Protein AF-A0A0D2BAL0-F1 (afdb_monomer_lite)

Organism: NCBI:txid91928

Foldseek 3Di:
DDDDDDPPDPPDDDDDDDDDDDDDDDDDDDDDDDDDDDDDDDPDDPPPPPLPDPVVVLVVDPDPQVPADCDPQLQVLCVVLPDPPSVLCSSLVVVLLVVCVVVVPALLCSLVCQLPPPSSLSVCVVGDDPVVSCQCNPLVNVLSNLQSVLQSCLFPVNVVPCPVSSLSSLSSSVSSPNPSSLLVNLLVCVVVVHDDPVSLVVLVVVLVVVPDLSSLLSNLVVLLVPPDDLVSLVVSLVSLVSSLVVDAADPDDLVPDRSSVNGDHSLVSNLSSLVSNLVPDDPPDPVNVVSVVSNLVSLVCCCPGHVALVSLVVQLVDPPSDQPPDPSNLSSLVSVVVVLDLVSLLLNLQSLCVVQQLDQWGQDSVRDIDGDDHDLDGDDCSSLVSLLSSLLSPLAALVVSLLSLQLSLLSCVVNVNNVVSLVSLVVSLCSCVVSVVCVVCPSVVVSVVCSVCVPPCVVVVDHSVNSPPDPPPPVVVVVVVVVVVVVVD

pLDDT: mean 79.28, std 22.19, range [21.47, 98.0]

Sequence (489 aa):
MQTLPQLCRRAALPNIGGRCLFGRNAFNSLRPSSSSRAARKPPNMKPVRDRQNNLTRLTKSPSPLDNYYITLALGQKLTKLGFRSIQTVVKLFNHHRAELQRAKIHHDRAVSTSLHNSQWTRTYEEALTSDEVALVLNPNVLPRIFEAFGEADFHRQNVGKFAQLGYYSLCCAFEAGDLEAAIKVAFIEHQSKKVSSRVSGFLKQHAAKMIDWRTMSLWCELATEMSHSKEGAEANYLLAKKLDAMLEPSNRLMSRAEMFERYRPTWSLVHDSANHYLSHFDRDDPEGDPVQRDLDNAIRDGVKKWKDPKAAHELLLMPGEVTKFSDRWLSLMTMSAMEGSAEHCVRLALYHLGKDGWLNHHLDENDHWVTSERKDKPKNWIGIEWLGLSAALENTDASLKTRRYLRLALLLREHGLDKDAIPWLTTAKDDLEDQGLDTDREWVEYIDGFAQHWYNDEFMTRKSEDDWFLEDFEARSKNDAVEESLQKG

Structure (mmCIF, N/CA/C/O backbone):
data_AF-A0A0D2BAL0-F1
#
_entry.id   AF-A0A0D2BAL0-F1
#
loop_
_atom_site.group_PDB
_atom_site.id
_atom_site.type_symbol
_atom_site.label_atom_id
_atom_site.label_alt_id
_atom_site.label_comp_id
_atom_site.label_asym_id
_atom_site.label_entity_id
_atom_site.label_seq_id
_atom_site.pdbx_PDB_ins_code
_atom_site.Cartn_x
_atom_site.Cartn_y
_atom_site.Cartn_z
_atom_site.occupancy
_atom_site.B_iso_or_equiv
_atom_site.auth_seq_id
_atom_site.auth_comp_id
_atom_site.auth_asym_id
_atom_site.auth_atom_id
_atom_site.pdbx_PDB_model_num
ATOM 1 N N . MET A 1 1 ? -2.856 -16.567 -30.438 1.00 25.72 1 MET A N 1
ATOM 2 C CA . MET A 1 1 ? -3.326 -15.190 -30.701 1.00 25.72 1 MET A CA 1
ATOM 3 C C . MET A 1 1 ? -4.230 -14.769 -29.555 1.00 25.72 1 MET A C 1
ATOM 5 O O . MET A 1 1 ? -5.396 -15.132 -29.540 1.00 25.72 1 MET A O 1
ATOM 9 N N . GLN A 1 2 ? -3.667 -14.093 -28.558 1.00 23.83 2 GLN A N 1
ATOM 10 C CA . GLN A 1 2 ? -4.402 -13.464 -27.461 1.00 23.83 2 GLN A CA 1
ATOM 11 C C . GLN A 1 2 ? -4.125 -11.965 -27.571 1.00 23.83 2 GLN A C 1
ATOM 13 O O . GLN A 1 2 ? -2.972 -11.549 -27.632 1.00 23.83 2 GLN A O 1
ATOM 18 N N . THR A 1 3 ? -5.182 -11.174 -27.707 1.00 23.33 3 THR A N 1
ATOM 19 C CA . THR A 1 3 ? -5.134 -9.714 -27.800 1.00 23.33 3 THR A CA 1
ATOM 20 C C . THR A 1 3 ? -4.870 -9.124 -26.416 1.00 23.33 3 THR A C 1
ATOM 22 O O . THR A 1 3 ? -5.714 -9.262 -25.530 1.00 23.33 3 THR A O 1
ATOM 25 N N . LEU A 1 4 ? -3.719 -8.472 -26.230 1.00 31.31 4 LEU A N 1
ATOM 26 C CA . LEU A 1 4 ? -3.467 -7.588 -25.087 1.00 31.31 4 LEU A CA 1
ATOM 27 C C . LEU A 1 4 ? -4.284 -6.284 -25.243 1.00 31.31 4 LEU A C 1
ATOM 29 O O . LEU A 1 4 ? -4.568 -5.878 -26.375 1.00 31.31 4 LEU A O 1
ATOM 33 N N . PRO A 1 5 ? -4.721 -5.638 -24.146 1.00 29.70 5 PRO A N 1
ATOM 34 C CA . PRO A 1 5 ? -5.621 -4.491 -24.210 1.00 29.70 5 PRO A CA 1
ATOM 35 C C . PRO A 1 5 ? -4.892 -3.210 -24.638 1.00 29.70 5 PRO A C 1
ATOM 37 O O . PRO A 1 5 ? -3.852 -2.871 -24.085 1.00 29.70 5 PRO A O 1
ATOM 40 N N . GLN A 1 6 ? -5.495 -2.463 -25.569 1.00 28.70 6 GLN A N 1
ATOM 41 C CA . GLN A 1 6 ? -5.096 -1.104 -25.953 1.00 28.70 6 GLN A CA 1
ATOM 42 C C . GLN A 1 6 ? -5.077 -0.172 -24.726 1.00 28.70 6 GLN A C 1
ATOM 44 O O . GLN A 1 6 ? -6.128 0.305 -24.292 1.00 28.70 6 GLN A O 1
ATOM 49 N N . LEU A 1 7 ? -3.893 0.096 -24.171 1.00 29.53 7 LEU A N 1
ATOM 50 C CA . LEU A 1 7 ? -3.721 0.929 -22.974 1.00 29.53 7 LEU A CA 1
ATOM 51 C C . LEU A 1 7 ? -3.458 2.420 -23.263 1.00 29.53 7 LEU A C 1
ATOM 53 O O . LEU A 1 7 ? -3.519 3.225 -22.342 1.00 29.53 7 LEU A O 1
ATOM 57 N N . CYS A 1 8 ? -3.305 2.842 -24.521 1.00 29.28 8 CYS A N 1
ATOM 58 C CA . CYS A 1 8 ? -2.890 4.219 -24.848 1.00 29.28 8 CYS A CA 1
ATOM 59 C C . CYS A 1 8 ? -3.995 5.171 -25.358 1.00 29.28 8 CYS A C 1
ATOM 61 O O . CYS A 1 8 ? -3.691 6.149 -26.030 1.00 29.28 8 CYS A O 1
ATOM 63 N N . ARG A 1 9 ? -5.289 4.944 -25.073 1.00 26.33 9 ARG A N 1
ATOM 64 C CA . ARG A 1 9 ? -6.375 5.827 -25.586 1.00 26.33 9 ARG A CA 1
ATOM 65 C C . ARG A 1 9 ? -7.273 6.510 -24.551 1.00 26.33 9 ARG A C 1
ATOM 67 O O . ARG A 1 9 ? -8.307 7.055 -24.925 1.00 26.33 9 ARG A O 1
ATOM 74 N N . ARG A 1 10 ? -6.917 6.516 -23.262 1.00 25.20 10 ARG A N 1
ATOM 75 C CA . ARG A 1 10 ? -7.766 7.120 -22.210 1.00 25.20 10 ARG A CA 1
ATOM 76 C C . ARG A 1 10 ? -7.205 8.339 -21.479 1.00 25.20 10 ARG A C 1
ATOM 78 O O . ARG A 1 10 ? -7.863 8.818 -20.563 1.00 25.20 10 ARG A O 1
ATOM 85 N N . ALA A 1 11 ? -6.088 8.898 -21.931 1.00 27.50 11 ALA A N 1
ATOM 86 C CA . ALA A 1 11 ? -5.603 10.198 -21.471 1.00 27.50 11 ALA A CA 1
ATOM 87 C C . ALA A 1 11 ? -5.913 11.291 -22.512 1.00 27.50 11 ALA A C 1
ATOM 89 O O . ALA A 1 11 ? -5.012 11.912 -23.054 1.00 27.50 11 ALA A O 1
ATOM 90 N N . ALA A 1 12 ? -7.189 11.484 -22.867 1.00 28.17 12 ALA A N 1
ATOM 91 C CA . ALA A 1 12 ? -7.601 12.649 -23.653 1.00 28.17 12 ALA A CA 1
ATOM 92 C C . ALA A 1 12 ? -9.100 12.966 -23.470 1.00 28.17 12 ALA A C 1
ATOM 94 O O . ALA A 1 12 ? -9.953 12.223 -23.958 1.00 28.17 12 ALA A O 1
ATOM 95 N N . LEU A 1 13 ? -9.356 14.134 -22.850 1.00 25.77 13 LEU A N 1
ATOM 96 C CA . LEU A 1 13 ? -10.582 14.972 -22.844 1.00 25.77 13 LEU A CA 1
ATOM 97 C C . LEU A 1 13 ? -11.732 14.583 -21.872 1.00 25.77 13 LEU A C 1
ATOM 99 O O . LEU A 1 13 ? -11.862 13.394 -21.575 1.00 25.77 13 LEU A O 1
ATOM 103 N N . PRO A 1 14 ? -12.608 15.533 -21.399 1.00 33.75 14 PRO A N 1
ATOM 104 C CA . PRO A 1 14 ? -12.996 16.794 -22.088 1.00 33.75 14 PRO A CA 1
ATOM 105 C C . PRO A 1 14 ? -13.412 18.078 -21.280 1.00 33.75 14 PRO A C 1
ATOM 107 O O . PRO A 1 14 ? -13.686 18.036 -20.085 1.00 33.75 14 PRO A O 1
ATOM 110 N N . ASN A 1 15 ? -13.618 19.164 -22.063 1.00 24.05 15 ASN A N 1
ATOM 111 C CA . ASN A 1 15 ? -14.551 20.331 -21.961 1.00 24.05 15 ASN A CA 1
ATOM 112 C C . ASN A 1 15 ? -14.272 21.480 -20.960 1.00 24.05 15 ASN A C 1
ATOM 114 O O . ASN A 1 15 ? -14.150 21.246 -19.768 1.00 24.05 15 ASN A O 1
ATOM 118 N N . ILE A 1 16 ? -14.087 22.756 -21.362 1.00 25.78 16 ILE A N 1
ATOM 119 C CA . ILE A 1 16 ? -14.909 23.763 -22.108 1.00 25.78 16 ILE A CA 1
ATOM 120 C C . ILE A 1 16 ? -16.148 24.304 -21.351 1.00 25.78 16 ILE A C 1
ATOM 122 O O . ILE A 1 16 ? -17.099 23.569 -21.102 1.00 25.78 16 ILE A O 1
ATOM 126 N N . GLY A 1 17 ? -16.174 25.639 -21.157 1.00 22.52 17 GLY A N 1
ATOM 127 C CA . GLY A 1 17 ? -17.354 26.506 -20.934 1.00 22.52 17 GLY A CA 1
ATOM 128 C C . GLY A 1 17 ? -17.195 27.416 -19.700 1.00 22.52 17 GLY A C 1
ATOM 129 O O . GLY A 1 17 ? -17.110 26.912 -18.595 1.00 22.52 17 GLY A O 1
ATOM 130 N N . GLY A 1 18 ? -17.112 28.750 -19.733 1.00 21.59 18 GLY A N 1
ATOM 131 C CA . GLY A 1 18 ? -17.667 29.735 -20.659 1.00 21.59 18 GLY A CA 1
ATOM 132 C C . GLY A 1 18 ? -19.003 30.286 -20.138 1.00 21.59 18 GLY A C 1
ATOM 133 O O . GLY A 1 18 ? -20.034 29.693 -20.433 1.00 21.59 18 GLY A O 1
ATOM 134 N N . ARG A 1 19 ? -18.991 31.416 -19.400 1.00 23.91 19 ARG A N 1
ATOM 135 C CA . ARG A 1 19 ? -20.011 32.496 -19.441 1.00 23.91 19 ARG A CA 1
ATOM 136 C C . ARG A 1 19 ? -19.664 33.672 -18.513 1.00 23.91 19 ARG A C 1
ATOM 138 O O . ARG A 1 19 ? -19.589 33.531 -17.298 1.00 23.91 19 ARG A O 1
ATOM 145 N N . CYS A 1 20 ? -19.523 34.846 -19.126 1.00 21.47 20 CYS A N 1
ATOM 146 C CA . CYS A 1 20 ? -19.661 36.165 -18.511 1.00 21.47 20 CYS A CA 1
ATOM 147 C C . CYS A 1 20 ? -21.088 36.382 -17.977 1.00 21.47 20 CYS A C 1
ATOM 149 O O . CYS A 1 20 ? -22.019 35.789 -18.517 1.00 21.47 20 CYS A O 1
ATOM 151 N N . LEU A 1 21 ? -21.263 37.315 -17.030 1.00 24.77 21 LEU A N 1
ATOM 152 C CA . LEU A 1 21 ? -22.236 38.418 -17.120 1.00 24.77 21 LEU A CA 1
ATOM 153 C C . LEU A 1 21 ? -21.956 39.489 -16.042 1.00 24.77 21 LEU A C 1
ATOM 155 O O . LEU A 1 21 ? -21.638 39.195 -14.894 1.00 24.77 21 LEU A O 1
ATOM 159 N N . PHE A 1 22 ? -22.056 40.740 -16.485 1.00 23.38 22 PHE A N 1
ATOM 160 C CA . PHE A 1 22 ? -21.911 42.011 -15.772 1.00 23.38 22 PHE A CA 1
ATOM 161 C C . PHE A 1 22 ? -23.054 42.291 -14.772 1.00 23.38 22 PHE A C 1
ATOM 163 O O . PHE A 1 22 ? -24.158 41.792 -14.965 1.00 23.38 22 PHE A O 1
ATOM 170 N N . GLY A 1 23 ? -22.848 43.238 -13.835 1.00 23.03 23 GLY A N 1
ATOM 171 C CA . GLY A 1 23 ? -23.930 44.171 -13.450 1.00 23.03 23 GLY A CA 1
ATOM 172 C C . GLY A 1 23 ? -24.070 44.613 -11.981 1.00 23.03 23 GLY A C 1
ATOM 173 O O . GLY A 1 23 ? -24.875 44.067 -11.246 1.00 23.03 23 GLY A O 1
ATOM 174 N N . ARG A 1 24 ? -23.312 45.655 -11.611 1.00 22.80 24 ARG A N 1
ATOM 175 C CA . ARG A 1 24 ? -23.592 46.833 -10.742 1.00 22.80 24 ARG A CA 1
ATOM 176 C C . ARG A 1 24 ? -24.868 46.978 -9.855 1.00 22.80 24 ARG A C 1
ATOM 178 O O . ARG A 1 24 ? -25.986 46.813 -10.321 1.00 22.80 24 ARG A O 1
ATOM 185 N N . ASN A 1 25 ? -24.605 47.644 -8.708 1.00 24.23 25 ASN A N 1
ATOM 186 C CA . ASN A 1 25 ? -25.398 48.617 -7.904 1.00 24.23 25 ASN A CA 1
ATOM 187 C C . ASN A 1 25 ? -26.452 48.062 -6.913 1.00 24.23 25 ASN A C 1
ATOM 189 O O . ASN A 1 25 ? -27.306 47.283 -7.297 1.00 24.23 25 ASN A O 1
ATOM 193 N N . ALA A 1 26 ? -26.416 48.308 -5.593 1.00 23.72 26 ALA A N 1
ATOM 194 C CA . ALA A 1 26 ? -26.275 49.519 -4.752 1.00 23.72 26 ALA A CA 1
ATOM 195 C C . ALA A 1 26 ? -27.624 50.148 -4.317 1.00 23.72 26 ALA A C 1
ATOM 197 O O . ALA A 1 26 ? -28.346 50.708 -5.130 1.00 23.72 26 ALA A O 1
ATOM 198 N N . PHE A 1 27 ? -27.839 50.108 -2.992 1.00 24.03 27 PHE A N 1
ATOM 199 C CA . PHE A 1 27 ? -28.495 51.083 -2.101 1.00 24.03 27 PHE A CA 1
ATOM 200 C C . PHE A 1 27 ? -30.008 51.410 -2.161 1.00 24.03 27 PHE A C 1
ATOM 202 O O . PHE A 1 27 ? -30.537 51.913 -3.139 1.00 24.03 27 PHE A O 1
ATOM 209 N N . ASN A 1 28 ? -30.606 51.275 -0.962 1.00 23.73 28 ASN A N 1
ATOM 210 C CA . ASN A 1 28 ? -31.625 52.108 -0.301 1.00 23.73 28 ASN A CA 1
ATOM 211 C C . ASN A 1 28 ? -32.941 52.445 -1.028 1.00 23.73 28 ASN A C 1
ATOM 213 O O . ASN A 1 28 ? -32.979 53.257 -1.943 1.00 23.73 28 ASN A O 1
ATOM 217 N N . SER A 1 29 ? -34.069 52.092 -0.400 1.00 24.14 29 SER A N 1
ATOM 218 C CA . SER A 1 29 ? -34.795 52.995 0.519 1.00 24.14 29 SER A CA 1
ATOM 219 C C . SER A 1 29 ? -36.285 52.620 0.664 1.00 24.14 29 SER A C 1
ATOM 221 O O . SER A 1 29 ? -36.862 51.950 -0.183 1.00 24.14 29 SER A O 1
ATOM 223 N N . LEU A 1 30 ? -36.883 53.131 1.749 1.00 25.62 30 LEU A N 1
ATOM 224 C CA . LEU A 1 30 ? -38.313 53.426 1.946 1.00 25.62 30 LEU A CA 1
ATOM 225 C C . LEU A 1 30 ? -39.246 52.319 2.476 1.00 25.62 30 LEU A C 1
ATOM 227 O O . LEU A 1 30 ? -39.844 51.518 1.767 1.00 25.62 30 LEU A O 1
ATOM 231 N N . ARG A 1 31 ? -39.474 52.428 3.791 1.00 27.72 31 ARG A N 1
ATOM 232 C CA . ARG A 1 31 ? -40.739 52.126 4.481 1.00 27.72 31 ARG A CA 1
ATOM 233 C C . ARG A 1 31 ? -41.886 52.947 3.861 1.00 27.72 31 ARG A C 1
ATOM 235 O O . ARG A 1 31 ? -41.654 54.091 3.473 1.00 27.72 31 ARG A O 1
ATOM 242 N N . PRO A 1 32 ? -43.135 52.463 3.951 1.00 26.88 32 PRO A N 1
ATOM 243 C CA . PRO A 1 32 ? -44.057 53.174 4.835 1.00 26.88 32 PRO A CA 1
ATOM 244 C C . PRO A 1 32 ? -44.948 52.266 5.694 1.00 26.88 32 PRO A C 1
ATOM 246 O O . PRO A 1 32 ? -45.104 51.067 5.493 1.00 26.88 32 PRO A O 1
ATOM 249 N N . SER A 1 33 ? -45.480 52.915 6.720 1.00 25.39 33 SER A N 1
ATOM 250 C CA . SER A 1 33 ? -46.342 52.462 7.805 1.00 25.39 33 SER A CA 1
ATOM 251 C C . SER A 1 33 ? -47.754 52.034 7.394 1.00 25.39 33 SER A C 1
ATOM 253 O O . SER A 1 33 ? -48.374 52.708 6.579 1.00 25.39 33 SER A O 1
ATOM 255 N N . SER A 1 34 ? -48.347 51.109 8.156 1.00 26.80 34 SER A N 1
ATOM 256 C CA . SER A 1 34 ? -49.739 51.267 8.604 1.00 26.80 34 SER A CA 1
ATOM 257 C C . SER A 1 34 ? -50.004 50.516 9.910 1.00 26.80 34 SER A C 1
ATOM 259 O O . SER A 1 34 ? -49.717 49.329 10.045 1.00 26.80 34 SER A O 1
ATOM 261 N N . SER A 1 35 ? -50.554 51.253 10.869 1.00 25.53 35 SER A N 1
ATOM 262 C CA . SER A 1 35 ? -50.986 50.834 12.198 1.00 25.53 35 SER A CA 1
ATOM 263 C C . SER A 1 35 ? -52.208 49.911 12.180 1.00 25.53 35 SER A C 1
ATOM 265 O O . SER A 1 35 ? -53.163 50.186 11.458 1.00 25.53 35 SER A O 1
ATOM 267 N N . SER A 1 36 ? -52.282 48.960 13.113 1.00 27.11 36 SER A N 1
ATOM 268 C CA . SER A 1 36 ? -53.560 48.625 13.755 1.00 27.11 36 SER A CA 1
ATOM 269 C C . SER A 1 36 ? -53.353 48.302 15.240 1.00 27.11 36 SER A C 1
ATOM 271 O O . SER A 1 36 ? -52.269 47.915 15.675 1.00 27.11 36 SER A O 1
ATOM 273 N N . ARG A 1 37 ? -54.376 48.631 16.028 1.00 26.72 37 ARG A N 1
ATOM 274 C CA . ARG A 1 37 ? -54.360 48.862 17.475 1.00 26.72 37 ARG A CA 1
ATOM 275 C C . ARG A 1 37 ? -54.249 47.581 18.314 1.00 26.72 37 ARG A C 1
ATOM 277 O O . ARG A 1 37 ? -54.931 46.599 18.073 1.00 26.72 37 ARG A O 1
ATOM 284 N N . ALA A 1 38 ? -53.435 47.709 19.361 1.00 29.84 38 ALA A N 1
ATOM 285 C CA . ALA A 1 38 ? -53.510 47.130 20.703 1.00 29.84 38 ALA A CA 1
ATOM 286 C C . ALA A 1 38 ? -54.508 45.986 21.000 1.00 29.84 38 ALA A C 1
ATOM 288 O O . ALA A 1 38 ? -55.715 46.194 21.067 1.00 29.84 38 ALA A O 1
ATOM 289 N N . ALA A 1 39 ? -53.952 44.865 21.466 1.00 29.16 39 ALA A N 1
ATOM 290 C CA . ALA A 1 39 ? -54.491 44.117 22.600 1.00 29.16 39 ALA A CA 1
ATOM 291 C C . ALA A 1 39 ? -53.336 43.862 23.586 1.00 29.16 39 ALA A C 1
ATOM 293 O O . ALA A 1 39 ? -52.423 43.084 23.308 1.00 29.16 39 ALA A O 1
ATOM 294 N N . ARG A 1 40 ? -53.326 44.579 24.719 1.00 35.28 40 ARG A N 1
ATOM 295 C CA . ARG A 1 40 ? -52.361 44.365 25.811 1.00 35.28 40 ARG A CA 1
ATOM 296 C C . ARG A 1 40 ? -52.607 42.979 26.418 1.00 35.28 40 ARG A C 1
ATOM 298 O O . ARG A 1 40 ? -53.639 42.768 27.046 1.00 35.28 40 ARG A O 1
ATOM 305 N N . LYS A 1 41 ? -51.653 42.059 26.251 1.00 35.47 41 LYS A N 1
ATOM 306 C CA . LYS A 1 41 ? -51.547 40.831 27.055 1.00 35.47 41 LYS A CA 1
ATOM 307 C C . LYS A 1 41 ? -50.730 41.120 28.331 1.00 35.47 41 LYS A C 1
ATOM 309 O O . LYS A 1 41 ? -49.841 41.972 28.281 1.00 35.47 41 LYS A O 1
ATOM 314 N N . PRO A 1 42 ? -51.053 40.474 29.465 1.00 34.09 42 PRO A N 1
ATOM 315 C CA . PRO A 1 42 ? -50.491 40.788 30.780 1.00 34.09 42 PRO A CA 1
ATOM 316 C C . PRO A 1 42 ? -48.968 40.567 30.839 1.00 34.09 42 PRO A C 1
ATOM 318 O O . PRO A 1 42 ? -48.449 39.691 30.141 1.00 34.09 42 PRO A O 1
ATOM 321 N N . PRO A 1 43 ? -48.234 41.342 31.660 1.00 39.06 43 PRO A N 1
ATOM 322 C CA . PRO A 1 43 ? -46.796 41.188 31.805 1.00 39.06 43 PRO A CA 1
ATOM 323 C C . PRO A 1 43 ? -46.507 39.955 32.670 1.00 39.06 43 PRO A C 1
ATOM 325 O O . PRO A 1 43 ? -47.157 39.746 33.689 1.00 39.06 43 PRO A O 1
ATOM 328 N N . ASN A 1 44 ? -45.507 39.169 32.267 1.00 41.03 44 ASN A N 1
ATOM 329 C CA . ASN A 1 44 ? -45.045 37.915 32.885 1.00 41.03 44 ASN A CA 1
ATOM 330 C C . ASN A 1 44 ? -45.758 36.624 32.452 1.00 41.03 44 ASN A C 1
ATOM 332 O O . ASN A 1 44 ? -46.154 35.802 33.271 1.00 41.03 44 ASN A O 1
ATOM 336 N N . MET A 1 45 ? -45.737 36.342 31.152 1.00 33.28 45 MET A N 1
ATOM 337 C CA . MET A 1 45 ? -45.291 35.013 30.731 1.00 33.28 45 MET A CA 1
ATOM 338 C C . MET A 1 45 ? -43.917 35.176 30.095 1.00 33.28 45 MET A C 1
ATOM 340 O O . MET A 1 45 ? -43.788 35.775 29.028 1.00 33.28 45 MET A O 1
ATOM 344 N N . LYS A 1 46 ? -42.873 34.651 30.749 1.00 33.81 46 LYS A N 1
ATOM 345 C CA . LYS A 1 46 ? -41.648 34.308 30.020 1.00 33.81 46 LYS A CA 1
ATOM 346 C C . LYS A 1 46 ? -42.095 33.385 28.883 1.00 33.81 46 LYS A C 1
ATOM 348 O O . LYS A 1 46 ? -42.791 32.412 29.186 1.00 33.81 46 LYS A O 1
ATOM 353 N N . PRO A 1 47 ? -41.763 33.664 27.612 1.00 32.34 47 PRO A N 1
ATOM 354 C CA . PRO A 1 47 ? -42.036 32.700 26.565 1.00 32.34 47 PRO A CA 1
ATOM 355 C C . PRO A 1 47 ? -41.365 31.393 26.982 1.00 32.34 47 PRO A C 1
ATOM 357 O O . PRO A 1 47 ? -40.195 31.382 27.381 1.00 32.34 47 PRO A O 1
ATOM 360 N N . VAL A 1 48 ? -42.137 30.306 26.959 1.00 38.38 48 VAL A N 1
ATOM 361 C CA . VAL A 1 48 ? -41.584 28.954 26.935 1.00 38.38 48 VAL A CA 1
ATOM 362 C C . VAL A 1 48 ? -40.524 28.998 25.842 1.00 38.38 48 VAL A C 1
ATOM 364 O O . VAL A 1 48 ? -40.862 29.284 24.698 1.00 38.38 48 VAL A O 1
ATOM 367 N N . ARG A 1 49 ? -39.242 28.860 26.209 1.00 37.66 49 ARG A N 1
ATOM 368 C CA . ARG A 1 49 ? -38.147 28.797 25.233 1.00 37.66 49 ARG A CA 1
ATOM 369 C C . ARG A 1 49 ? -38.581 27.810 24.157 1.00 37.66 49 ARG A C 1
ATOM 371 O O . ARG A 1 49 ? -38.851 26.658 24.495 1.00 37.66 49 ARG A O 1
ATOM 378 N N . ASP A 1 50 ? -38.682 28.287 22.919 1.00 38.12 50 ASP A N 1
ATOM 379 C CA . ASP A 1 50 ? -39.060 27.481 21.766 1.00 38.12 50 ASP A CA 1
ATOM 380 C C . ASP A 1 50 ? -38.284 26.163 21.792 1.00 38.12 50 ASP A C 1
ATOM 382 O O . ASP A 1 50 ? -37.062 26.137 21.645 1.00 38.12 50 ASP A O 1
ATOM 386 N N . ARG A 1 51 ? -39.016 25.059 21.977 1.00 41.88 51 ARG A N 1
ATOM 387 C CA . ARG A 1 51 ? -38.539 23.670 21.852 1.00 41.88 51 ARG A CA 1
ATOM 388 C C . ARG A 1 51 ? -38.185 23.295 20.401 1.00 41.88 51 ARG A C 1
ATOM 390 O O . ARG A 1 51 ? -37.962 22.134 20.100 1.00 41.88 51 ARG A O 1
ATOM 397 N N . GLN A 1 52 ? -38.146 24.269 19.499 1.00 45.06 52 GLN A N 1
ATOM 398 C CA . GLN A 1 52 ? -37.794 24.127 18.093 1.00 45.06 52 GLN A CA 1
ATOM 399 C C . GLN A 1 52 ? -36.594 25.029 17.821 1.00 45.06 52 GLN A C 1
ATOM 401 O O . GLN A 1 52 ? -36.813 26.196 17.519 1.00 45.06 52 GLN A O 1
ATOM 406 N N . ASN A 1 53 ? -35.344 24.555 17.950 1.00 50.88 53 ASN A N 1
ATOM 407 C CA . ASN A 1 53 ? -34.208 25.244 17.302 1.00 50.88 53 ASN A CA 1
ATOM 408 C C . ASN A 1 53 ? -32.835 24.542 17.315 1.00 50.88 53 ASN A C 1
ATOM 410 O O . ASN A 1 53 ? -31.897 25.144 16.796 1.00 50.88 53 ASN A O 1
ATOM 414 N N . ASN A 1 54 ? -32.647 23.320 17.828 1.00 53.59 54 ASN A N 1
ATOM 415 C CA . ASN A 1 54 ? -31.317 22.687 17.737 1.00 53.59 54 ASN A CA 1
ATOM 416 C C . ASN A 1 54 ? -31.085 22.071 16.348 1.00 53.59 54 ASN A C 1
ATOM 418 O O . ASN A 1 54 ? -30.092 22.391 15.691 1.00 53.59 54 ASN A O 1
ATOM 422 N N . LEU A 1 55 ? -32.063 21.322 15.823 1.00 51.50 55 LEU A N 1
ATOM 423 C CA . LEU A 1 55 ? -32.023 20.791 14.452 1.00 51.50 55 LEU A CA 1
ATOM 424 C C . LEU A 1 55 ? -31.968 21.898 13.385 1.00 51.50 55 LEU A C 1
ATOM 426 O O . LEU A 1 55 ? -31.225 21.815 12.406 1.00 51.50 55 LEU A O 1
ATOM 430 N N . THR A 1 56 ? -32.735 22.974 13.590 1.00 53.69 56 THR A N 1
ATOM 431 C CA . THR A 1 56 ? -32.792 24.128 12.682 1.00 53.69 56 THR A CA 1
ATOM 432 C C . THR A 1 56 ? -31.492 24.938 12.694 1.00 53.69 56 THR A C 1
ATOM 434 O O . THR A 1 56 ? -31.145 25.564 11.697 1.00 53.69 56 THR A O 1
ATOM 437 N N . ARG A 1 57 ? -30.742 24.932 13.806 1.00 57.44 57 ARG A N 1
ATOM 438 C CA . ARG A 1 57 ? -29.401 25.538 13.886 1.00 57.44 57 ARG A CA 1
ATOM 439 C C . ARG A 1 57 ? -28.351 24.703 13.158 1.00 57.44 57 ARG A C 1
ATOM 441 O O . ARG A 1 57 ? -27.522 25.282 12.467 1.00 57.44 57 ARG A O 1
ATOM 448 N N . LEU A 1 58 ? -28.436 23.373 13.242 1.00 56.41 58 LEU A N 1
ATOM 449 C CA . LEU A 1 58 ? -27.570 22.446 12.498 1.00 56.41 58 LEU A CA 1
ATOM 450 C C . LEU A 1 58 ? -27.822 22.465 10.977 1.00 56.41 58 LEU A C 1
ATOM 452 O O . LEU A 1 58 ? -26.970 22.039 10.208 1.00 56.41 58 LEU A O 1
ATOM 456 N N . THR A 1 59 ? -28.985 22.947 10.526 1.00 51.75 59 THR A N 1
ATOM 457 C CA . THR A 1 59 ? -29.398 22.963 9.106 1.00 51.75 59 THR A CA 1
ATOM 458 C C . THR A 1 59 ? -29.302 24.334 8.430 1.00 51.75 59 THR A C 1
ATOM 460 O O . THR A 1 59 ? -29.405 24.408 7.210 1.00 51.75 59 THR A O 1
ATOM 463 N N . LYS A 1 60 ? -29.100 25.427 9.181 1.00 48.22 60 LYS A N 1
ATOM 464 C CA . LYS A 1 60 ? -29.098 26.806 8.647 1.00 48.22 60 LYS A CA 1
ATOM 465 C C . LYS A 1 60 ? -27.751 27.296 8.101 1.00 48.22 60 LYS A C 1
ATOM 467 O O . LYS A 1 60 ? -27.689 28.400 7.570 1.00 48.22 60 LYS A O 1
ATOM 472 N N . SER A 1 61 ? -26.692 26.501 8.208 1.00 43.78 61 SER A N 1
ATOM 473 C CA . SER A 1 61 ? -25.369 26.804 7.658 1.00 43.78 61 SER A CA 1
ATOM 474 C C . SER A 1 61 ? -24.990 25.679 6.701 1.00 43.78 61 SER A C 1
ATOM 476 O O . SER A 1 61 ? -25.031 24.539 7.157 1.00 43.78 61 SER A O 1
ATOM 478 N N . PRO A 1 62 ? -24.599 25.944 5.437 1.00 49.56 62 PRO A N 1
ATOM 479 C CA . PRO A 1 62 ? -24.006 24.912 4.595 1.00 49.56 62 PRO A CA 1
ATOM 480 C C . PRO A 1 62 ? -22.742 24.419 5.299 1.00 49.56 62 PRO A C 1
ATOM 482 O O . PRO A 1 62 ? -21.734 25.120 5.385 1.00 49.56 62 PRO A O 1
ATOM 485 N N . SER A 1 63 ? -22.841 23.248 5.911 1.00 58.94 63 SER A N 1
ATOM 486 C CA . SER A 1 63 ? -21.738 22.628 6.619 1.00 58.94 63 SER A CA 1
ATOM 487 C C . SER A 1 63 ? -20.954 21.813 5.597 1.00 58.94 63 SER A C 1
ATOM 489 O O . SER A 1 63 ? -21.565 21.126 4.778 1.00 58.94 63 SER A O 1
ATOM 491 N N . PRO A 1 64 ? -19.611 21.789 5.628 1.00 57.72 64 PRO A N 1
ATOM 492 C CA . PRO A 1 64 ? -18.854 20.825 4.828 1.00 57.72 64 PRO A CA 1
ATOM 493 C C . PRO A 1 64 ? -19.279 19.366 5.104 1.00 57.72 64 PRO A C 1
ATOM 495 O O . PRO A 1 64 ? -19.045 18.499 4.266 1.00 57.72 64 PRO A O 1
ATOM 498 N N . LEU A 1 65 ? -19.961 19.112 6.232 1.00 65.69 65 LEU A N 1
ATOM 499 C CA . LEU A 1 65 ? -20.579 17.836 6.608 1.00 65.69 65 LEU A CA 1
ATOM 500 C C . LEU A 1 65 ? -21.863 17.497 5.819 1.00 65.69 65 LEU A C 1
ATOM 502 O O . LEU A 1 65 ? -22.298 16.350 5.872 1.00 65.69 65 LEU A O 1
ATOM 506 N N . ASP A 1 66 ? -22.470 18.446 5.094 1.00 64.38 66 ASP A N 1
ATOM 507 C CA . ASP A 1 66 ? -23.667 18.201 4.267 1.00 64.38 66 ASP A CA 1
ATOM 508 C C . ASP A 1 66 ? -23.332 17.487 2.940 1.00 64.38 66 ASP A C 1
ATOM 510 O O . ASP A 1 66 ? -24.200 16.850 2.352 1.00 64.38 66 ASP A O 1
ATOM 514 N N . ASN A 1 67 ? -22.063 17.514 2.508 1.00 73.75 67 ASN A N 1
ATOM 515 C CA . ASN A 1 67 ? -21.555 16.794 1.329 1.00 73.75 67 ASN A CA 1
ATOM 516 C C . ASN A 1 67 ? -20.894 15.448 1.695 1.00 73.75 67 ASN A C 1
ATOM 518 O O . ASN A 1 67 ? -19.965 15.002 1.020 1.00 73.75 67 ASN A O 1
ATOM 522 N N . TYR A 1 68 ? -21.319 14.826 2.798 1.00 87.88 68 TYR A N 1
ATOM 523 C CA . TYR A 1 68 ? -20.768 13.557 3.271 1.00 87.88 68 TYR A CA 1
ATOM 524 C C . TYR A 1 68 ? -21.255 12.381 2.417 1.00 87.88 68 TYR A C 1
ATOM 526 O O . TYR A 1 68 ? -22.462 12.175 2.272 1.00 87.88 68 TYR A O 1
ATOM 534 N N . TYR A 1 69 ? -20.333 11.571 1.893 1.00 92.06 69 TYR A N 1
ATOM 535 C CA . TYR A 1 69 ? -20.708 10.360 1.174 1.00 92.06 69 TYR A CA 1
ATOM 536 C C . TYR A 1 69 ? -21.000 9.220 2.155 1.00 92.06 69 TYR A C 1
ATOM 538 O O . TYR A 1 69 ? -20.105 8.722 2.841 1.00 92.06 69 TYR A O 1
ATOM 546 N N . ILE A 1 70 ? -22.260 8.783 2.201 1.00 94.06 70 ILE A N 1
ATOM 547 C CA . ILE A 1 70 ? -22.681 7.615 2.981 1.00 94.06 70 ILE A CA 1
ATOM 548 C C . ILE A 1 70 ? -22.250 6.360 2.227 1.00 94.06 70 ILE A C 1
ATOM 550 O O . ILE A 1 70 ? -22.850 5.994 1.216 1.00 94.06 70 ILE A O 1
ATOM 554 N N . THR A 1 71 ? -21.209 5.694 2.720 1.00 92.75 71 THR A N 1
ATOM 555 C CA . THR A 1 71 ? -20.742 4.439 2.128 1.00 92.75 71 THR A CA 1
ATOM 556 C C . THR A 1 71 ? -21.780 3.331 2.320 1.00 92.75 71 THR A C 1
ATOM 558 O O . THR A 1 71 ? -22.558 3.335 3.279 1.00 92.75 71 THR A O 1
ATOM 561 N N . LEU A 1 72 ? -21.771 2.338 1.425 1.00 92.38 72 LEU A N 1
ATOM 562 C CA . LEU A 1 72 ? -22.624 1.155 1.568 1.00 92.38 72 LEU A CA 1
ATOM 563 C C . LEU A 1 72 ? -22.353 0.435 2.900 1.00 92.38 72 LEU A C 1
ATOM 565 O O . LEU A 1 72 ? -23.298 0.053 3.589 1.00 92.38 72 LEU A O 1
ATOM 569 N N . ALA A 1 73 ? -21.078 0.304 3.282 1.00 92.25 73 ALA A N 1
ATOM 570 C CA . ALA A 1 73 ? -20.662 -0.320 4.536 1.00 92.25 73 ALA A CA 1
ATOM 571 C C . ALA A 1 73 ? -21.212 0.421 5.766 1.00 92.25 73 ALA A C 1
ATOM 573 O O . ALA A 1 73 ? -21.761 -0.218 6.666 1.00 92.25 73 ALA A O 1
ATOM 574 N N . LEU A 1 74 ? -21.151 1.760 5.781 1.00 95.69 74 LEU A N 1
ATOM 575 C CA . LEU A 1 74 ? -21.726 2.575 6.855 1.00 95.69 74 LEU A CA 1
ATOM 576 C C . LEU A 1 74 ? -23.236 2.366 6.957 1.00 95.69 74 LEU A C 1
ATOM 578 O O . LEU A 1 74 ? -23.746 2.086 8.041 1.00 95.69 74 LEU A O 1
ATOM 582 N N . GLY A 1 75 ? -23.946 2.456 5.828 1.00 95.44 75 GLY A N 1
ATOM 583 C CA . GLY A 1 75 ? -25.391 2.237 5.783 1.00 95.44 75 GLY A CA 1
ATOM 584 C C . GLY A 1 75 ? -25.774 0.862 6.334 1.00 95.44 75 GLY A C 1
ATOM 585 O O . GLY A 1 75 ? -26.612 0.768 7.226 1.00 95.44 75 GLY A O 1
ATOM 586 N N . GLN A 1 76 ? -25.096 -0.196 5.881 1.00 95.69 76 GLN A N 1
ATOM 587 C CA . GLN A 1 76 ? -25.335 -1.562 6.349 1.00 95.69 76 GLN A CA 1
ATOM 588 C C . GLN A 1 76 ? -25.032 -1.745 7.840 1.00 95.69 76 GLN A C 1
ATOM 590 O O . GLN A 1 76 ? -25.809 -2.399 8.534 1.00 95.69 76 GLN A O 1
ATOM 595 N N . LYS A 1 77 ? -23.926 -1.186 8.348 1.00 95.88 77 LYS A N 1
ATOM 596 C CA . LYS A 1 77 ? -23.584 -1.251 9.777 1.00 95.88 77 LYS A CA 1
ATOM 597 C C . LYS A 1 77 ? -24.637 -0.556 10.630 1.00 95.88 77 LYS A C 1
ATOM 599 O O . LYS A 1 77 ? -25.119 -1.149 11.589 1.00 95.88 77 LYS A O 1
ATOM 604 N N . LEU A 1 78 ? -25.054 0.649 10.251 1.00 96.50 78 LEU A N 1
ATOM 605 C CA . LEU A 1 78 ? -26.093 1.383 10.970 1.00 96.50 78 LEU A CA 1
ATOM 606 C C . LEU A 1 78 ? -27.439 0.646 10.936 1.00 96.50 78 LEU A C 1
ATOM 608 O O . LEU A 1 78 ? -28.080 0.508 11.976 1.00 96.50 78 LEU A O 1
ATOM 612 N N . THR A 1 79 ? -27.834 0.083 9.792 1.00 96.06 79 THR A N 1
ATOM 613 C CA . THR A 1 79 ? -29.041 -0.754 9.712 1.00 96.06 79 THR A CA 1
ATOM 614 C C . THR A 1 79 ? -28.941 -1.994 10.604 1.00 96.06 79 THR A C 1
ATOM 616 O O . THR A 1 79 ? -29.893 -2.302 11.315 1.00 96.06 79 THR A O 1
ATOM 619 N N . LYS A 1 80 ? -27.788 -2.678 10.637 1.00 96.12 80 LYS A N 1
ATOM 620 C CA . LYS A 1 80 ? -27.552 -3.833 11.528 1.00 96.12 80 LYS A CA 1
ATOM 621 C C . LYS A 1 80 ? -27.603 -3.464 13.011 1.00 96.12 80 LYS A C 1
ATOM 623 O O . LYS A 1 80 ? -28.012 -4.291 13.818 1.00 96.12 80 LYS A O 1
ATOM 628 N N . LEU A 1 81 ? -27.203 -2.243 13.370 1.00 94.00 81 LEU A N 1
ATOM 629 C CA . LEU A 1 81 ? -27.325 -1.724 14.735 1.00 94.00 81 LEU A CA 1
ATOM 630 C C . LEU A 1 81 ? -28.771 -1.353 15.106 1.00 94.00 81 LEU A C 1
ATOM 632 O O . LEU A 1 81 ? -29.050 -1.178 16.286 1.00 94.00 81 LEU A O 1
ATOM 636 N N . GLY A 1 82 ? -29.683 -1.273 14.130 1.00 94.31 82 GLY A N 1
ATOM 637 C CA . GLY A 1 82 ? -31.111 -1.016 14.338 1.00 94.31 82 GLY A CA 1
ATOM 638 C C . GLY A 1 82 ? -31.601 0.347 13.841 1.00 94.31 82 GLY A C 1
ATOM 639 O O . GLY A 1 82 ? -32.783 0.653 13.995 1.00 94.31 82 GLY A O 1
ATOM 640 N N . PHE A 1 83 ? -30.741 1.159 13.217 1.00 94.19 83 PHE A N 1
ATOM 641 C CA . PHE A 1 83 ? -31.143 2.456 12.673 1.00 94.19 83 PHE A CA 1
ATOM 642 C C . PHE A 1 83 ? -31.964 2.308 11.389 1.00 94.19 83 PHE A C 1
ATOM 644 O O . PHE A 1 83 ? -31.602 1.570 10.471 1.00 94.19 83 PHE A O 1
ATOM 651 N N . ARG A 1 84 ? -33.052 3.075 11.302 1.00 92.12 84 ARG A N 1
ATOM 652 C CA . ARG A 1 84 ? -33.918 3.181 10.117 1.00 92.12 84 ARG A CA 1
ATOM 653 C C . ARG A 1 84 ? -33.683 4.505 9.393 1.00 92.12 84 ARG A C 1
ATOM 655 O O . ARG A 1 84 ? -33.677 4.557 8.165 1.00 92.12 84 ARG A O 1
ATOM 662 N N . SER A 1 85 ? -33.409 5.564 10.147 1.00 90.25 85 SER A N 1
ATOM 663 C CA . SER A 1 85 ? -33.245 6.938 9.675 1.00 90.25 85 SER A CA 1
ATOM 664 C C . SER A 1 85 ? -31.786 7.248 9.311 1.00 90.25 85 SER A C 1
ATOM 666 O O . SER A 1 85 ? -31.190 8.182 9.847 1.00 90.25 85 SER A O 1
ATOM 668 N N . ILE A 1 86 ? -31.189 6.463 8.403 1.00 92.69 86 ILE A N 1
ATOM 669 C CA . ILE A 1 86 ? -29.735 6.478 8.128 1.00 92.69 86 ILE A CA 1
ATOM 670 C C . ILE A 1 86 ? -29.201 7.884 7.826 1.00 92.69 86 ILE A C 1
ATOM 672 O O . ILE A 1 86 ? -28.227 8.313 8.439 1.00 92.69 86 ILE A O 1
ATOM 676 N N . GLN A 1 87 ? -29.847 8.635 6.931 1.00 90.00 87 GLN A N 1
ATOM 677 C CA . GLN A 1 87 ? -29.398 9.986 6.567 1.00 90.00 87 GLN A CA 1
ATOM 678 C C . GLN A 1 87 ? -29.406 10.947 7.764 1.00 90.00 87 GLN A C 1
ATOM 680 O O . GLN A 1 87 ? -28.459 11.711 7.956 1.00 90.00 87 GLN A O 1
ATOM 685 N N . THR A 1 88 ? -30.450 10.884 8.592 1.00 89.50 88 THR A N 1
ATOM 686 C CA . THR A 1 88 ? -30.588 11.721 9.789 1.00 89.50 88 THR A CA 1
ATOM 687 C C . THR A 1 88 ? -29.512 11.381 10.815 1.00 89.50 88 THR A C 1
ATOM 689 O O . THR A 1 88 ? -28.836 12.281 11.310 1.00 89.50 88 THR A O 1
ATOM 692 N N . VAL A 1 89 ? -29.293 10.090 11.083 1.00 92.19 89 VAL A N 1
ATOM 693 C CA . VAL A 1 89 ? -28.257 9.614 12.013 1.00 92.19 89 VAL A CA 1
ATOM 694 C C . VAL A 1 89 ? -26.874 10.043 11.538 1.00 92.19 89 VAL A C 1
ATOM 696 O O . VAL A 1 89 ? -26.106 10.590 12.325 1.00 92.19 89 VAL A O 1
ATOM 699 N N . VAL A 1 90 ? -26.578 9.886 10.243 1.00 93.06 90 VAL A N 1
ATOM 700 C CA . VAL A 1 90 ? -25.321 10.357 9.647 1.00 93.06 90 VAL A CA 1
ATOM 701 C C . VAL A 1 90 ? -25.128 11.845 9.855 1.00 93.06 90 VAL A C 1
ATOM 703 O O . VAL A 1 90 ? -24.079 12.259 10.351 1.00 93.06 90 VAL A O 1
ATOM 706 N N . LYS A 1 91 ? -26.138 12.655 9.535 1.00 89.50 91 LYS A N 1
ATOM 707 C CA . LYS A 1 91 ? -26.043 14.104 9.689 1.00 89.50 91 LYS A CA 1
ATOM 708 C C . LYS A 1 91 ? -25.782 14.503 11.141 1.00 89.50 91 LYS A C 1
ATOM 710 O O . LYS A 1 91 ? -24.885 15.307 11.393 1.00 89.50 91 LYS A O 1
ATOM 715 N N . LEU A 1 92 ? -26.537 13.948 12.087 1.00 90.81 92 LEU A N 1
ATOM 716 C CA . LEU A 1 92 ? -26.408 14.274 13.508 1.00 90.81 92 LEU A CA 1
ATOM 717 C C . LEU A 1 92 ? -25.067 13.821 14.073 1.00 90.81 92 LEU A C 1
ATOM 719 O O . LEU A 1 92 ? -24.361 14.614 14.693 1.00 90.81 92 LEU A O 1
ATOM 723 N N . PHE A 1 93 ? -24.685 12.572 13.815 1.00 93.31 93 PHE A N 1
ATOM 724 C CA . PHE A 1 93 ? -23.478 12.004 14.396 1.00 93.31 93 PHE A CA 1
ATOM 725 C C . PHE A 1 93 ? -22.207 12.633 13.813 1.00 93.31 93 PHE A C 1
ATOM 727 O O . PHE A 1 93 ? -21.244 12.852 14.544 1.00 93.31 93 PHE A O 1
ATOM 734 N N . ASN A 1 94 ? -22.226 13.039 12.536 1.00 92.12 94 ASN A N 1
ATOM 735 C CA . ASN A 1 94 ? -21.170 13.858 11.935 1.00 92.12 94 ASN A CA 1
ATOM 736 C C . ASN A 1 94 ? -20.964 15.190 12.659 1.00 92.12 94 ASN A C 1
ATOM 738 O O . ASN A 1 94 ? -19.825 15.596 12.889 1.00 92.12 94 ASN A O 1
ATOM 742 N N . HIS A 1 95 ? -22.045 15.864 13.047 1.00 90.00 95 HIS A N 1
ATOM 743 C CA . HIS A 1 95 ? -21.938 17.092 13.829 1.00 90.00 95 HIS A CA 1
ATOM 744 C C . HIS A 1 95 ? -21.461 16.808 15.256 1.00 90.00 95 HIS A C 1
ATOM 746 O O . HIS A 1 95 ? -20.582 17.513 15.742 1.00 90.00 95 HIS A O 1
ATOM 752 N N . HIS A 1 96 ? -21.962 15.744 15.886 1.00 92.69 96 HIS A N 1
ATOM 753 C CA . HIS A 1 96 ? -21.568 15.340 17.235 1.00 92.69 96 HIS A CA 1
ATOM 754 C C . HIS A 1 96 ? -20.075 15.060 17.351 1.00 92.69 96 HIS A C 1
ATOM 756 O O . HIS A 1 96 ? -19.390 15.687 18.158 1.00 92.69 96 HIS A O 1
ATOM 762 N N . ARG A 1 97 ? -19.538 14.181 16.504 1.00 94.06 97 ARG A N 1
ATOM 763 C CA . ARG A 1 97 ? -18.110 13.850 16.526 1.00 94.06 97 ARG A CA 1
ATOM 764 C C . ARG A 1 97 ? -17.232 15.056 16.176 1.00 94.06 97 ARG A C 1
ATOM 766 O O . ARG A 1 97 ? -16.195 15.253 16.804 1.00 94.06 97 ARG A O 1
ATOM 773 N N . ALA A 1 98 ? -17.672 15.915 15.250 1.00 91.44 98 ALA A N 1
ATOM 774 C CA . ALA A 1 98 ? -16.962 17.152 14.933 1.00 91.44 98 ALA A CA 1
ATOM 775 C C . ALA A 1 98 ? -16.957 18.140 16.112 1.00 91.44 98 ALA A C 1
ATOM 777 O O . ALA A 1 98 ? -15.956 18.813 16.338 1.00 91.44 98 ALA A O 1
ATOM 778 N N . GLU A 1 99 ? -18.042 18.237 16.882 1.00 92.06 99 GLU A N 1
ATOM 779 C CA . GLU A 1 99 ? -18.078 19.060 18.093 1.00 92.06 99 GLU A CA 1
ATOM 780 C C . GLU A 1 99 ? -17.164 18.523 19.193 1.00 92.06 99 GLU A C 1
ATOM 782 O O . GLU A 1 99 ? -16.432 19.314 19.783 1.00 92.06 99 GLU A O 1
ATOM 787 N N . LEU A 1 100 ? -17.141 17.207 19.429 1.00 93.75 100 LEU A N 1
ATOM 788 C CA . LEU A 1 100 ? -16.214 16.591 20.389 1.00 93.75 100 LEU A CA 1
ATOM 789 C C . LEU A 1 100 ? -14.756 16.889 20.023 1.00 93.75 100 LEU A C 1
ATOM 791 O O . LEU A 1 100 ? -13.974 17.315 20.878 1.00 93.75 100 LEU A O 1
ATOM 795 N N . GLN A 1 101 ? -14.412 16.745 18.740 1.00 92.56 101 GLN A N 1
ATOM 796 C CA . GLN A 1 101 ? -13.075 17.048 18.241 1.00 92.56 101 GLN A CA 1
ATOM 797 C C . GLN A 1 101 ? -12.740 18.543 18.378 1.00 92.56 101 GLN A C 1
ATOM 799 O O . GLN A 1 101 ? -11.673 18.889 18.885 1.00 92.56 101 GLN A O 1
ATOM 804 N N . ARG A 1 102 ? -13.652 19.452 17.994 1.00 90.81 102 ARG A N 1
ATOM 805 C CA . ARG A 1 102 ? -13.459 20.912 18.144 1.00 90.81 102 ARG A CA 1
ATOM 806 C C . ARG A 1 102 ? -13.316 21.333 19.604 1.00 90.81 102 ARG A C 1
ATOM 808 O O . ARG A 1 102 ? -12.516 22.216 19.905 1.00 90.81 102 ARG A O 1
ATOM 815 N N . ALA A 1 103 ? -14.065 20.698 20.500 1.00 91.06 103 ALA A N 1
ATOM 816 C CA . ALA A 1 103 ? -13.974 20.902 21.941 1.00 91.06 103 ALA A CA 1
ATOM 817 C C . ALA A 1 103 ? -12.724 20.252 22.564 1.00 91.06 103 ALA A C 1
ATOM 819 O O . ALA A 1 103 ? -12.517 20.378 23.769 1.00 91.06 103 ALA A O 1
ATOM 820 N N . LYS A 1 104 ? -11.881 19.585 21.758 1.00 93.25 104 LYS A N 1
ATOM 821 C CA . LYS A 1 104 ? -10.659 18.890 22.186 1.00 93.25 104 LYS A CA 1
ATOM 822 C C . LYS A 1 104 ? -10.923 17.866 23.294 1.00 93.25 104 LYS A C 1
ATOM 824 O O . LYS A 1 104 ? -10.106 17.697 24.199 1.00 93.25 104 LYS A O 1
ATOM 829 N N . ILE A 1 105 ? -12.068 17.182 23.231 1.00 95.69 105 ILE A N 1
ATOM 830 C CA . ILE A 1 105 ? -12.371 16.086 24.153 1.00 95.69 105 ILE A CA 1
ATOM 831 C C . ILE A 1 105 ? -11.428 14.926 23.844 1.00 95.69 105 ILE A C 1
ATOM 833 O O . ILE A 1 105 ? -11.374 14.449 22.709 1.00 95.69 105 ILE A O 1
ATOM 837 N N . HIS A 1 106 ? -10.680 14.486 24.853 1.00 94.94 106 HIS A N 1
ATOM 838 C CA . HIS A 1 106 ? -9.741 13.377 24.719 1.00 94.94 106 HIS A CA 1
ATOM 839 C C . HIS A 1 106 ? -10.475 12.057 24.412 1.00 94.94 106 HIS A C 1
ATOM 841 O O . HIS A 1 106 ? -11.624 11.873 24.824 1.00 94.94 106 HIS A O 1
ATOM 847 N N . HIS A 1 107 ? -9.823 11.152 23.675 1.00 94.75 107 HIS A N 1
ATOM 848 C CA . HIS A 1 107 ? -10.443 9.942 23.118 1.00 94.75 107 HIS A CA 1
ATOM 849 C C . HIS A 1 107 ? -11.091 9.045 24.192 1.00 94.75 107 HIS A C 1
ATOM 851 O O . HIS A 1 107 ? -12.224 8.600 24.022 1.00 94.75 107 HIS A O 1
ATOM 857 N N . ASP A 1 108 ? -10.416 8.865 25.332 1.00 94.81 108 ASP A N 1
ATOM 858 C CA . ASP A 1 108 ? -10.866 8.076 26.496 1.00 94.81 108 ASP A CA 1
ATOM 859 C C . ASP A 1 108 ? -12.127 8.623 27.178 1.00 94.81 108 ASP A C 1
ATOM 861 O O . ASP A 1 108 ? -12.862 7.897 27.847 1.00 94.81 108 ASP A O 1
ATOM 865 N N . ARG A 1 109 ? -12.411 9.911 26.988 1.00 94.69 109 ARG A N 1
ATOM 866 C CA . ARG A 1 109 ? -13.570 10.590 27.569 1.00 94.69 109 ARG A CA 1
ATOM 867 C C . ARG A 1 109 ? -14.678 10.820 26.564 1.00 94.69 109 ARG A C 1
ATOM 869 O O . ARG A 1 109 ? -15.775 11.162 26.996 1.00 94.69 109 ARG A O 1
ATOM 876 N N . ALA A 1 110 ? -14.437 10.660 25.265 1.00 94.25 110 ALA A N 1
ATOM 877 C CA . ALA A 1 110 ? -15.395 11.025 24.229 1.00 94.25 110 ALA A CA 1
ATOM 878 C C . ALA A 1 110 ? -16.709 10.247 24.365 1.00 94.25 110 ALA A C 1
ATOM 880 O O . ALA A 1 110 ? -17.761 10.867 24.489 1.00 94.25 110 ALA A O 1
ATOM 881 N N . VAL A 1 111 ? -16.651 8.914 24.467 1.00 93.50 111 VAL A N 1
ATOM 882 C CA . VAL A 1 111 ? -17.847 8.064 24.627 1.00 93.50 111 VAL A CA 1
ATOM 883 C C . VAL A 1 111 ? -18.592 8.388 25.923 1.00 93.50 111 VAL A C 1
ATOM 885 O O . VAL A 1 111 ? -19.796 8.623 25.894 1.00 93.50 111 VAL A O 1
ATOM 888 N N . SER A 1 112 ? -17.890 8.488 27.057 1.00 93.00 112 SER A N 1
ATOM 889 C CA . SER A 1 112 ? -18.520 8.861 28.333 1.00 93.00 112 SER A CA 1
ATOM 890 C C . SER A 1 112 ? -19.162 10.253 28.266 1.00 93.00 112 SER A C 1
ATOM 892 O O . SER A 1 112 ? -20.307 10.438 28.676 1.00 93.00 112 SER A O 1
ATOM 894 N N . THR A 1 113 ? -18.470 11.228 27.676 1.00 93.19 113 THR A N 1
ATOM 895 C CA . THR A 1 113 ? -18.974 12.597 27.498 1.00 93.19 113 THR A CA 1
ATOM 896 C C . THR A 1 113 ? -20.222 12.607 26.625 1.00 93.19 113 THR A C 1
ATOM 898 O O . THR A 1 113 ? -21.209 13.241 26.984 1.00 93.19 113 THR A O 1
ATOM 901 N N . SER A 1 114 ? -20.213 11.871 25.515 1.00 92.25 114 SER A N 1
ATOM 902 C CA . SER A 1 114 ? -21.353 11.707 24.615 1.00 92.25 114 SER A CA 1
ATOM 903 C C . SER A 1 114 ? -22.590 11.144 25.313 1.00 92.25 114 SER A C 1
ATOM 905 O O . SER A 1 114 ? -23.686 11.652 25.088 1.00 92.25 114 SER A O 1
ATOM 907 N N . LEU A 1 115 ? -22.423 10.142 26.182 1.00 91.38 115 LEU A N 1
ATOM 908 C CA . LEU A 1 115 ? -23.530 9.515 26.917 1.00 91.38 115 LEU A CA 1
ATOM 909 C C . LEU A 1 115 ? -24.186 10.463 27.932 1.00 91.38 115 LEU A C 1
ATOM 911 O O . LEU A 1 115 ? -25.389 10.378 28.162 1.00 91.38 115 LEU A O 1
ATOM 915 N N . HIS A 1 116 ? -23.415 11.379 28.525 1.00 89.12 116 HIS A N 1
ATOM 916 C CA . HIS A 1 116 ? -23.892 12.286 29.577 1.00 89.12 116 HIS A CA 1
ATOM 917 C C . HIS A 1 116 ? -24.187 13.710 29.074 1.00 89.12 116 HIS A C 1
ATOM 919 O O . HIS A 1 116 ? -24.601 14.580 29.849 1.00 89.12 116 HIS A O 1
ATOM 925 N N . ASN A 1 117 ? -23.985 13.988 27.783 1.00 90.00 117 ASN A N 1
ATOM 926 C CA . ASN A 1 117 ? -24.189 15.319 27.230 1.00 90.00 117 ASN A CA 1
ATOM 927 C C . ASN A 1 117 ? -25.677 15.594 26.962 1.00 90.00 117 ASN A C 1
ATOM 929 O O . ASN A 1 117 ? -26.211 15.284 25.897 1.00 90.00 117 ASN A O 1
ATOM 933 N N . SER A 1 118 ? -26.318 16.284 27.910 1.00 86.69 118 SER A N 1
ATOM 934 C CA . SER A 1 118 ? -27.741 16.647 27.835 1.00 86.69 118 SER A CA 1
ATOM 935 C C . SER A 1 118 ? -28.148 17.442 26.584 1.00 86.69 118 SER A C 1
ATOM 937 O O . SER A 1 118 ? -29.308 17.377 26.177 1.00 86.69 118 SER A O 1
ATOM 939 N N . GLN A 1 119 ? -27.230 18.189 25.958 1.00 87.88 119 GLN A N 1
ATOM 940 C CA . GLN A 1 119 ? -27.514 18.902 24.711 1.00 87.88 119 GLN A CA 1
ATOM 941 C C . GLN A 1 119 ? -27.655 17.921 23.544 1.00 87.88 119 GLN A C 1
ATOM 943 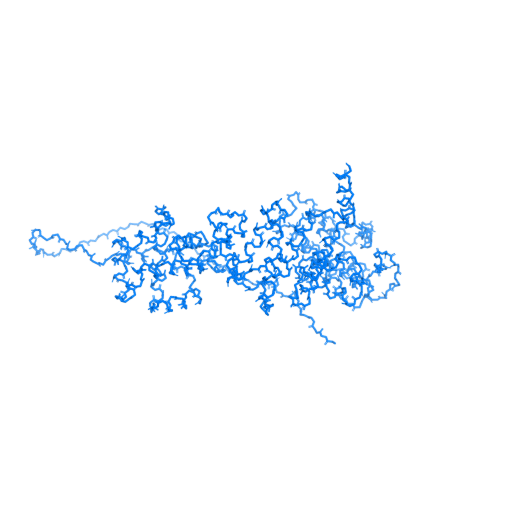O O . GLN A 1 119 ? -28.605 18.027 22.765 1.00 87.88 119 GLN A O 1
ATOM 948 N N . TRP A 1 120 ? -26.742 16.955 23.441 1.00 88.06 120 TRP A N 1
ATOM 949 C CA . TRP A 1 120 ? -26.783 15.937 22.395 1.00 88.06 120 TRP A CA 1
ATOM 950 C C . TRP A 1 120 ? -27.935 14.960 22.601 1.00 88.06 120 TRP A C 1
ATOM 952 O O . TRP A 1 120 ? -28.655 14.699 21.643 1.00 88.06 120 TRP A O 1
ATOM 962 N N . THR A 1 121 ? -28.206 14.534 23.839 1.00 90.38 121 THR A N 1
ATOM 963 C CA . THR A 1 121 ? -29.396 13.733 24.181 1.00 90.38 121 THR A CA 1
ATOM 964 C C . THR A 1 121 ? -30.677 14.383 23.659 1.00 90.38 121 THR A C 1
ATOM 966 O O . THR A 1 121 ? -31.398 13.767 22.880 1.00 90.38 121 THR A O 1
ATOM 969 N N . ARG A 1 122 ? -30.910 15.663 23.984 1.00 89.56 122 ARG A N 1
ATOM 970 C CA . ARG A 1 122 ? -32.085 16.405 23.493 1.00 89.56 122 ARG A CA 1
ATOM 971 C C . ARG A 1 122 ? -32.111 16.524 21.973 1.00 89.56 122 ARG A C 1
ATOM 973 O O . ARG A 1 122 ? -33.167 16.411 21.367 1.00 89.56 122 ARG A O 1
ATOM 980 N N . THR A 1 123 ? -30.954 16.743 21.350 1.00 88.69 123 THR A N 1
ATOM 981 C CA . THR A 1 123 ? -30.854 16.847 19.886 1.00 88.69 123 THR A CA 1
ATOM 982 C C . THR A 1 123 ? -31.234 15.529 19.206 1.00 88.69 123 THR A C 1
ATOM 984 O O . THR A 1 123 ? -31.905 15.555 18.179 1.00 88.69 123 THR A O 1
ATOM 987 N N . TYR A 1 124 ? -30.858 14.382 19.779 1.00 91.06 124 TYR A N 1
ATOM 988 C CA . TYR A 1 124 ? -31.291 13.075 19.283 1.00 91.06 124 TYR A CA 1
ATOM 989 C C . TYR A 1 124 ? -32.785 12.840 19.523 1.00 91.06 124 TYR A C 1
ATOM 991 O O . TYR A 1 124 ? -33.470 12.420 18.596 1.00 91.06 124 TYR A O 1
ATOM 999 N N . GLU A 1 125 ? -33.306 13.164 20.710 1.00 91.50 125 GLU A N 1
ATOM 1000 C CA . GLU A 1 125 ? -34.739 13.055 21.041 1.00 91.50 125 GLU A CA 1
ATOM 1001 C C . GLU A 1 125 ? -35.638 13.912 20.136 1.00 91.50 125 GLU A C 1
ATOM 1003 O O . GLU A 1 125 ? -36.758 13.518 19.823 1.00 91.50 125 GLU A O 1
ATOM 1008 N N . GLU A 1 126 ? -35.154 15.075 19.692 1.00 89.62 126 GLU A N 1
ATOM 1009 C CA . GLU A 1 126 ? -35.866 15.950 18.751 1.00 89.62 126 GLU A CA 1
ATOM 1010 C C . GLU A 1 126 ? -35.908 15.388 17.314 1.00 89.62 126 GLU A C 1
ATOM 1012 O O . GLU A 1 126 ? -36.737 15.827 16.516 1.00 89.62 126 GLU A O 1
ATOM 1017 N N . ALA A 1 127 ? -35.009 14.464 16.958 1.00 86.88 127 ALA A N 1
ATOM 1018 C CA . ALA A 1 127 ? -34.711 14.115 15.566 1.00 86.88 127 ALA A CA 1
ATOM 1019 C C . ALA A 1 127 ? -34.924 12.642 15.197 1.00 86.88 127 ALA A C 1
ATOM 1021 O O . ALA A 1 127 ? -35.114 12.326 14.021 1.00 86.88 127 ALA A O 1
ATOM 1022 N N . LEU A 1 128 ? -34.811 11.748 16.175 1.00 90.06 128 LEU A N 1
ATOM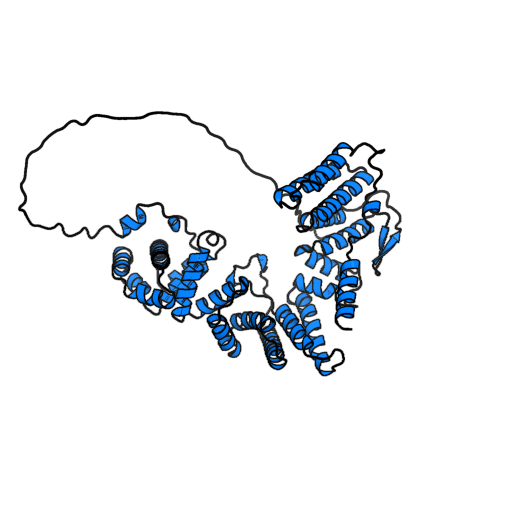 1023 C CA . LEU A 1 128 ? -34.824 10.301 16.004 1.00 90.06 128 LEU A CA 1
ATOM 1024 C C . LEU A 1 128 ? -35.999 9.683 16.764 1.00 90.06 128 LEU A C 1
ATOM 1026 O O . LEU A 1 128 ? -36.573 10.281 17.673 1.00 90.06 128 LEU A O 1
ATOM 1030 N N . THR A 1 129 ? -36.357 8.456 16.395 1.00 91.31 129 THR A N 1
ATOM 1031 C CA . THR A 1 129 ? -37.348 7.677 17.151 1.00 91.31 129 THR A CA 1
ATOM 1032 C C . THR A 1 129 ? -36.798 7.267 18.519 1.00 91.31 129 THR A C 1
ATOM 1034 O O . THR A 1 129 ? -35.587 7.144 18.684 1.00 91.31 129 THR A O 1
ATOM 1037 N N . SER A 1 130 ? -37.666 7.010 19.504 1.00 90.94 130 SER A N 1
ATOM 1038 C CA . SER A 1 130 ? -37.238 6.607 20.855 1.00 90.94 130 SER A CA 1
ATOM 1039 C C . SER A 1 130 ? -36.313 5.382 20.855 1.00 90.94 130 SER A C 1
ATOM 1041 O O . SER A 1 130 ? -35.345 5.354 21.613 1.00 90.94 130 SER A O 1
ATOM 1043 N N . ASP A 1 131 ? -36.556 4.420 19.959 1.00 93.06 131 ASP A N 1
ATOM 1044 C CA . ASP A 1 131 ? -35.702 3.240 19.787 1.00 93.06 131 ASP A CA 1
ATOM 1045 C C . ASP A 1 131 ? -34.303 3.622 19.272 1.00 93.06 131 ASP A C 1
ATOM 1047 O O . ASP A 1 131 ? -33.292 3.165 19.797 1.00 93.06 131 ASP A O 1
ATOM 1051 N N . GLU A 1 132 ? -34.218 4.512 18.279 1.00 92.25 132 GLU A N 1
ATOM 1052 C CA . GLU A 1 132 ? -32.942 4.990 17.728 1.00 92.25 132 GLU A CA 1
ATOM 1053 C C . GLU A 1 132 ? -32.173 5.884 18.712 1.00 92.25 132 GLU A C 1
ATOM 1055 O O . GLU A 1 132 ? -30.942 5.833 18.758 1.00 92.25 132 GLU A O 1
ATOM 1060 N N . VAL A 1 133 ? -32.879 6.667 19.535 1.00 93.12 133 VAL A N 1
ATOM 1061 C CA . VAL A 1 133 ? -32.278 7.429 20.641 1.00 93.12 133 VAL A CA 1
ATOM 1062 C C . VAL A 1 133 ? -31.647 6.475 21.654 1.00 93.12 133 VAL A C 1
ATOM 1064 O O . VAL A 1 133 ? -30.507 6.683 22.071 1.00 93.12 133 VAL A O 1
ATOM 1067 N N . ALA A 1 134 ? -32.341 5.390 22.010 1.00 93.19 134 ALA A N 1
ATOM 1068 C CA . ALA A 1 134 ? -31.801 4.387 22.921 1.00 93.19 134 ALA A CA 1
ATOM 1069 C C . ALA A 1 134 ? -30.514 3.742 22.376 1.00 93.19 134 ALA A C 1
ATOM 1071 O O . ALA A 1 134 ? -29.620 3.437 23.160 1.00 93.19 134 ALA A O 1
ATOM 1072 N N . LEU A 1 135 ? -30.373 3.590 21.052 1.00 93.12 135 LEU A N 1
ATOM 1073 C CA . LEU A 1 135 ? -29.146 3.081 20.427 1.00 93.12 135 LEU A CA 1
ATOM 1074 C C . LEU A 1 135 ? -27.959 4.043 20.575 1.00 93.12 135 LEU A C 1
ATOM 1076 O O . LEU A 1 135 ? -26.880 3.614 20.978 1.00 93.12 135 LEU A O 1
ATOM 1080 N N . VAL A 1 136 ? -28.133 5.336 20.275 1.00 91.88 136 VAL A N 1
ATOM 1081 C CA . VAL A 1 136 ? -27.036 6.327 20.379 1.00 91.88 136 VAL A CA 1
ATOM 1082 C C . VAL A 1 136 ? -26.636 6.636 21.824 1.00 91.88 136 VAL A C 1
ATOM 1084 O O . VAL A 1 136 ? -25.525 7.105 22.061 1.00 91.88 136 VAL A O 1
ATOM 1087 N N . LEU A 1 137 ? -27.516 6.352 22.788 1.00 91.62 137 LEU A N 1
ATOM 1088 C CA . LEU A 1 137 ? -27.253 6.488 24.223 1.00 91.62 137 LEU A CA 1
ATOM 1089 C C . LEU A 1 137 ? -26.849 5.166 24.892 1.00 91.62 137 LEU A C 1
ATOM 1091 O O . LEU A 1 137 ? -26.675 5.121 26.109 1.00 91.62 137 LEU A O 1
ATOM 1095 N N . ASN A 1 138 ? -26.702 4.079 24.131 1.00 93.88 138 ASN A N 1
ATOM 1096 C CA . ASN A 1 138 ? -26.293 2.798 24.687 1.00 93.88 138 ASN A CA 1
ATOM 1097 C C . ASN A 1 138 ? -24.755 2.706 24.738 1.00 93.88 138 ASN A C 1
ATOM 1099 O O . ASN A 1 138 ? -24.107 2.778 23.687 1.00 93.88 138 ASN A O 1
ATOM 1103 N N . PRO A 1 139 ? -24.152 2.481 25.923 1.00 93.12 139 PRO A N 1
ATOM 1104 C CA . PRO A 1 139 ? -22.698 2.436 26.087 1.00 93.12 139 PRO A CA 1
ATOM 1105 C C . PRO A 1 139 ? -22.015 1.311 25.298 1.00 93.12 139 PRO A C 1
ATOM 1107 O O . PRO A 1 139 ? -20.843 1.439 24.967 1.00 93.12 139 PRO A O 1
ATOM 1110 N N . ASN A 1 140 ? -22.734 0.242 24.949 1.00 93.19 140 ASN A N 1
ATOM 1111 C CA . ASN A 1 140 ? -22.201 -0.877 24.165 1.00 93.19 140 ASN A CA 1
ATOM 1112 C C . ASN A 1 140 ? -22.372 -0.685 22.649 1.00 93.19 140 ASN A C 1
ATOM 1114 O O . ASN A 1 140 ? -21.737 -1.381 21.857 1.00 93.19 140 ASN A O 1
ATOM 1118 N N . VAL A 1 141 ? -23.257 0.223 22.229 1.00 95.62 141 VAL A N 1
ATOM 1119 C CA . VAL A 1 141 ? -23.549 0.489 20.811 1.00 95.62 141 VAL A CA 1
ATOM 1120 C C . VAL A 1 141 ? -22.783 1.711 20.327 1.00 95.62 141 VAL A C 1
ATOM 1122 O O . VAL A 1 141 ? -22.247 1.692 19.223 1.00 95.62 141 VAL A O 1
ATOM 1125 N N . LEU A 1 142 ? -22.677 2.752 21.152 1.00 95.56 142 LEU A N 1
ATOM 1126 C CA . LEU A 1 142 ? -22.028 4.005 20.785 1.00 95.56 142 LEU A CA 1
ATOM 1127 C C . LEU A 1 142 ? -20.577 3.829 20.280 1.00 95.56 142 LEU A C 1
ATOM 1129 O O . LEU A 1 142 ? -20.271 4.409 19.236 1.00 95.56 142 LEU A O 1
ATOM 1133 N N . PRO A 1 143 ? -19.705 2.999 20.894 1.00 96.94 143 PRO A N 1
ATOM 1134 C CA . PRO A 1 143 ? -18.376 2.712 20.343 1.00 96.94 143 PRO A CA 1
ATOM 1135 C C . PRO A 1 143 ? -18.422 2.132 18.923 1.00 96.94 143 PRO A C 1
ATOM 1137 O O . PRO A 1 143 ? -17.647 2.548 18.069 1.00 96.94 143 PRO A O 1
ATOM 1140 N N . ARG A 1 144 ? -19.392 1.257 18.625 1.00 97.12 144 ARG A N 1
ATOM 1141 C CA . ARG A 1 144 ? -19.585 0.683 17.280 1.00 97.12 144 ARG A CA 1
ATOM 1142 C C . ARG A 1 144 ? -20.053 1.721 16.263 1.00 97.12 144 ARG A C 1
ATOM 1144 O O . ARG A 1 144 ? -19.739 1.616 15.083 1.00 97.12 144 ARG A O 1
ATOM 1151 N N . ILE A 1 145 ? -20.802 2.735 16.704 1.00 97.06 145 ILE A N 1
ATOM 1152 C CA . ILE A 1 145 ? -21.164 3.872 15.848 1.00 97.06 145 ILE A CA 1
ATOM 1153 C C . ILE A 1 145 ? -19.905 4.693 15.543 1.00 97.06 145 ILE A C 1
ATOM 1155 O O . ILE A 1 145 ? -19.641 4.984 14.380 1.00 97.06 145 ILE A O 1
ATOM 1159 N N . PHE A 1 146 ? -19.091 5.019 16.552 1.00 97.75 146 PHE A N 1
ATOM 1160 C CA . PHE A 1 146 ? -17.804 5.692 16.339 1.00 97.75 146 PHE A CA 1
ATOM 1161 C C . PHE A 1 146 ? -16.896 4.917 15.376 1.00 97.75 146 PHE A C 1
ATOM 1163 O O . PHE A 1 146 ? -16.344 5.519 14.456 1.00 97.75 146 PHE A O 1
ATOM 1170 N N . GLU A 1 147 ? -16.799 3.598 15.538 1.00 97.69 147 GLU A N 1
ATOM 1171 C CA . GLU A 1 147 ? -16.043 2.714 14.649 1.00 97.69 147 GLU A CA 1
ATOM 1172 C C . GLU A 1 147 ? -16.551 2.775 13.201 1.00 97.69 147 GLU A C 1
ATOM 1174 O O . GLU A 1 147 ? -15.762 2.993 12.282 1.00 97.69 147 GLU A O 1
ATOM 1179 N N . ALA A 1 148 ? -17.867 2.672 12.993 1.00 96.94 148 ALA A N 1
ATOM 1180 C CA . ALA A 1 148 ? -18.463 2.655 11.659 1.00 96.94 148 ALA A CA 1
ATOM 1181 C C . ALA A 1 148 ? -18.240 3.970 10.894 1.00 96.94 148 ALA A C 1
ATOM 1183 O O . ALA A 1 148 ? -17.920 3.951 9.705 1.00 96.94 148 ALA A O 1
ATOM 1184 N N . PHE A 1 149 ? -18.389 5.118 11.565 1.00 97.00 149 PHE A N 1
ATOM 1185 C CA . PHE A 1 149 ? -18.084 6.423 10.963 1.00 97.00 149 PHE A CA 1
ATOM 1186 C C . PHE A 1 149 ? -16.584 6.618 10.768 1.00 97.00 149 PHE A C 1
ATOM 1188 O O . PHE A 1 149 ? -16.164 7.167 9.752 1.00 97.00 149 PHE A O 1
ATOM 1195 N N . GLY A 1 150 ? -15.787 6.147 11.728 1.00 96.56 150 GLY A N 1
ATOM 1196 C CA . GLY A 1 150 ? -14.338 6.146 11.651 1.00 96.56 150 GLY A CA 1
ATOM 1197 C C . GLY A 1 150 ? -13.835 5.460 10.387 1.00 96.56 150 GLY A C 1
ATOM 1198 O O . GLY A 1 150 ? -13.060 6.045 9.641 1.00 96.56 150 GLY A O 1
ATOM 1199 N N . GLU A 1 151 ? -14.345 4.265 10.092 1.00 96.00 151 GLU A N 1
ATOM 1200 C CA . GLU A 1 151 ? -14.033 3.534 8.863 1.00 96.00 151 GLU A CA 1
ATOM 1201 C C . GLU A 1 151 ? -14.527 4.254 7.602 1.00 96.00 151 GLU A C 1
ATOM 1203 O O . GLU A 1 151 ? -13.779 4.408 6.635 1.00 96.00 151 GLU A O 1
ATOM 1208 N N . ALA A 1 152 ? -15.777 4.722 7.608 1.00 95.19 152 ALA A N 1
ATOM 1209 C CA . ALA A 1 152 ? -16.394 5.363 6.449 1.00 95.19 152 ALA A CA 1
ATOM 1210 C C . ALA A 1 152 ? -15.670 6.645 6.006 1.00 95.19 152 ALA A C 1
ATOM 1212 O O . ALA A 1 152 ? -15.695 6.998 4.823 1.00 95.19 152 ALA A O 1
ATOM 1213 N N . ASP A 1 153 ? -14.998 7.325 6.931 1.00 95.50 153 ASP A N 1
ATOM 1214 C CA . ASP A 1 153 ? -14.202 8.514 6.645 1.00 95.50 153 ASP A CA 1
ATOM 1215 C C . ASP A 1 153 ? -12.939 8.225 5.833 1.00 95.50 153 ASP A C 1
ATOM 1217 O O . ASP A 1 153 ? -12.482 9.112 5.117 1.00 95.50 153 ASP A O 1
ATOM 1221 N N . PHE A 1 154 ? -12.406 7.001 5.879 1.00 93.62 154 PHE A N 1
ATOM 1222 C CA . PHE A 1 154 ? -11.257 6.580 5.067 1.00 93.62 154 PHE A CA 1
ATOM 1223 C C . PHE A 1 154 ? -11.651 6.034 3.689 1.00 93.62 154 PHE A C 1
ATOM 1225 O O . PHE A 1 154 ? -10.790 5.660 2.891 1.00 93.62 154 PHE A O 1
ATOM 1232 N N . HIS A 1 155 ? -12.942 6.032 3.347 1.00 92.06 155 HIS A N 1
ATOM 1233 C CA . HIS A 1 155 ? -13.368 5.749 1.981 1.00 92.06 155 HIS A CA 1
ATOM 1234 C C . HIS A 1 155 ? -12.843 6.827 1.018 1.00 92.06 155 HIS A C 1
ATOM 1236 O O . HIS A 1 155 ? -12.824 8.015 1.343 1.00 92.06 155 HIS A O 1
ATOM 1242 N N . ARG A 1 156 ? -12.492 6.437 -0.217 1.00 89.44 156 ARG A N 1
ATOM 1243 C CA . ARG A 1 156 ? -11.862 7.310 -1.234 1.00 89.44 156 ARG A CA 1
ATOM 1244 C C . ARG A 1 156 ? -12.578 8.645 -1.497 1.00 89.44 156 ARG A C 1
ATOM 1246 O O . ARG A 1 156 ? -11.941 9.608 -1.898 1.00 89.44 156 ARG A O 1
ATOM 1253 N N . GLN A 1 157 ? -13.894 8.707 -1.284 1.00 89.50 157 GLN A N 1
ATOM 1254 C CA . GLN A 1 157 ? -14.691 9.931 -1.467 1.00 89.50 157 GLN A CA 1
ATOM 1255 C C . GLN A 1 157 ? -14.726 10.844 -0.228 1.00 89.50 157 GLN A C 1
ATOM 1257 O O . GLN A 1 157 ? -15.043 12.023 -0.354 1.00 89.50 157 GLN A O 1
ATOM 1262 N N . ASN A 1 158 ? -14.389 10.317 0.952 1.00 92.00 158 ASN A N 1
ATOM 1263 C CA . ASN A 1 158 ? -14.421 11.037 2.227 1.00 92.00 158 ASN A CA 1
ATOM 1264 C C . ASN A 1 158 ? -13.017 11.409 2.731 1.00 92.00 158 ASN A C 1
ATOM 1266 O O . ASN A 1 158 ? -12.857 12.465 3.350 1.00 92.00 158 ASN A O 1
ATOM 1270 N N . VAL A 1 159 ? -12.005 10.586 2.431 1.00 90.19 159 VAL A N 1
ATOM 1271 C CA . VAL A 1 159 ? -10.671 10.634 3.056 1.00 90.19 159 VAL A CA 1
ATOM 1272 C C . VAL A 1 159 ? -10.016 12.013 3.000 1.00 90.19 159 VAL A C 1
ATOM 1274 O O . VAL A 1 159 ? -9.529 12.496 4.018 1.00 90.19 159 VAL A O 1
ATOM 1277 N N . GLY A 1 160 ? -10.110 12.718 1.868 1.00 88.69 160 GLY A N 1
ATOM 1278 C CA . GLY A 1 160 ? -9.493 14.039 1.705 1.00 88.69 160 GLY A CA 1
ATOM 1279 C C . GLY A 1 160 ? -10.044 15.130 2.635 1.00 88.69 160 GLY A C 1
ATOM 1280 O O . GLY A 1 160 ? -9.378 16.137 2.844 1.00 88.69 160 GLY A O 1
ATOM 1281 N N . LYS A 1 161 ? -11.244 14.952 3.204 1.00 89.38 161 LYS A N 1
ATOM 1282 C CA . LYS A 1 161 ? -11.886 15.940 4.093 1.00 89.38 161 LYS A CA 1
ATOM 1283 C C . LYS A 1 161 ? -12.035 15.453 5.527 1.00 89.38 161 LYS A C 1
ATOM 1285 O O . LYS A 1 161 ? -12.041 16.270 6.443 1.00 89.38 161 LYS A O 1
ATOM 1290 N N . PHE A 1 162 ? -12.193 14.145 5.717 1.00 92.56 162 PHE A N 1
ATOM 1291 C CA . PHE A 1 162 ? -12.626 13.586 6.994 1.00 92.56 162 PHE A CA 1
ATOM 1292 C C . PHE A 1 162 ? -11.604 12.659 7.654 1.00 92.56 162 PHE A C 1
ATOM 1294 O O . PHE A 1 162 ? -11.845 12.262 8.784 1.00 92.56 162 PHE A O 1
ATOM 1301 N N . ALA A 1 163 ? -10.440 12.378 7.051 1.00 92.38 163 ALA A N 1
ATOM 1302 C CA . ALA A 1 163 ? -9.455 11.444 7.618 1.00 92.38 163 ALA A CA 1
ATOM 1303 C C . ALA A 1 163 ? -9.077 11.733 9.086 1.00 92.38 163 ALA A C 1
ATOM 1305 O O . ALA A 1 163 ? -9.029 10.816 9.902 1.00 92.38 163 ALA A O 1
ATOM 1306 N N . GLN A 1 164 ? -8.868 13.002 9.458 1.00 93.94 164 GLN A N 1
ATOM 1307 C CA . GLN A 1 164 ? -8.549 13.367 10.848 1.00 93.94 164 GLN A CA 1
ATOM 1308 C C . GLN A 1 164 ? -9.701 13.069 11.815 1.00 93.94 164 GLN A C 1
ATOM 1310 O O . GLN A 1 164 ? -9.478 12.626 12.941 1.00 93.94 164 GLN A O 1
ATOM 1315 N N . LEU A 1 165 ? -10.938 13.325 11.387 1.00 95.06 165 LEU A N 1
ATOM 1316 C CA . LEU A 1 165 ? -12.133 13.050 12.178 1.00 95.06 165 LEU A CA 1
ATOM 1317 C C . LEU A 1 165 ? -12.422 11.542 12.241 1.00 95.06 165 LEU A C 1
ATOM 1319 O O . LEU A 1 165 ? -12.870 11.042 13.274 1.00 95.06 165 LEU A O 1
ATOM 1323 N N . GLY A 1 166 ? -12.108 10.819 11.166 1.00 96.31 166 GLY A N 1
ATOM 1324 C CA . GLY A 1 166 ? -12.160 9.367 11.081 1.00 96.31 166 GLY A CA 1
ATOM 1325 C C . GLY A 1 166 ? -11.207 8.720 12.075 1.00 96.31 166 GLY A C 1
ATOM 1326 O O . GLY A 1 166 ? -11.643 7.941 12.919 1.00 96.31 166 GLY A O 1
ATOM 1327 N N . TYR A 1 167 ? -9.934 9.127 12.055 1.00 96.69 167 TYR A N 1
ATOM 1328 C CA . TYR A 1 167 ? -8.930 8.672 13.017 1.00 96.69 167 TYR A CA 1
ATOM 1329 C C . TYR A 1 167 ? -9.349 8.963 14.462 1.00 96.69 167 TYR A C 1
ATOM 1331 O O . TYR A 1 167 ? -9.357 8.059 15.292 1.00 96.69 167 TYR A O 1
ATOM 1339 N N . TYR A 1 168 ? -9.798 10.192 14.746 1.00 97.56 168 TYR A N 1
ATOM 1340 C CA . TYR A 1 168 ? -10.339 10.558 16.059 1.00 97.56 168 TYR A CA 1
ATOM 1341 C C . TYR A 1 168 ? -11.476 9.621 16.492 1.00 97.56 168 TYR A C 1
ATOM 1343 O O . TYR A 1 168 ? -11.481 9.134 17.622 1.00 97.56 168 TYR A O 1
ATOM 1351 N N . SER A 1 169 ? -12.422 9.336 15.592 1.00 97.94 169 SER A N 1
ATOM 1352 C CA . SER A 1 169 ? -13.573 8.471 15.877 1.00 97.94 169 SER A CA 1
ATOM 1353 C C . SER A 1 169 ? -13.140 7.032 16.180 1.00 97.94 169 SER A C 1
ATOM 1355 O O . SER A 1 169 ? -13.617 6.447 17.150 1.00 97.94 169 SER A O 1
ATOM 1357 N N . LEU A 1 170 ? -12.191 6.489 15.411 1.00 98.00 170 LEU A N 1
ATOM 1358 C CA . LEU A 1 170 ? -11.616 5.164 15.657 1.00 98.00 170 LEU A CA 1
ATOM 1359 C C . LEU A 1 170 ? -10.882 5.106 17.002 1.00 98.00 170 LEU A C 1
ATOM 1361 O O . LEU A 1 170 ? -11.100 4.170 17.766 1.00 98.00 170 LEU A O 1
ATOM 1365 N N . CYS A 1 171 ? -10.088 6.124 17.346 1.00 97.44 171 CYS A N 1
ATOM 1366 C CA . CYS A 1 171 ? -9.434 6.196 18.652 1.00 97.44 171 CYS A CA 1
ATOM 1367 C C . CYS A 1 171 ? -10.452 6.235 19.798 1.00 97.44 171 CYS A C 1
ATOM 1369 O O . CYS A 1 171 ? -10.289 5.517 20.776 1.00 97.44 171 CYS A O 1
ATOM 1371 N N . CYS A 1 172 ? -11.537 7.007 19.673 1.00 97.69 172 CYS A N 1
ATOM 1372 C CA . CYS A 1 172 ? -12.602 7.032 20.684 1.00 97.69 172 CYS A CA 1
ATOM 1373 C C . CYS A 1 172 ? -13.249 5.651 20.882 1.00 97.69 172 CYS A C 1
ATOM 1375 O O . CYS A 1 172 ? -13.516 5.250 22.013 1.00 97.69 172 CYS A O 1
ATOM 1377 N N . ALA A 1 173 ? -13.493 4.917 19.793 1.00 97.81 173 ALA A N 1
ATOM 1378 C CA . ALA A 1 173 ? -14.046 3.567 19.852 1.00 97.81 173 ALA A CA 1
ATOM 1379 C C . ALA A 1 173 ? -13.056 2.561 20.464 1.00 97.81 173 ALA A C 1
ATOM 1381 O O . ALA A 1 173 ? -13.446 1.771 21.324 1.00 97.81 173 ALA A O 1
ATOM 1382 N N . PHE A 1 174 ? -11.775 2.635 20.090 1.00 97.44 174 PHE A N 1
ATOM 1383 C CA . PHE A 1 174 ? -10.717 1.810 20.673 1.00 97.44 174 PHE A CA 1
ATOM 1384 C C . PHE A 1 174 ? -10.593 2.036 22.186 1.00 97.44 174 PHE A C 1
ATOM 1386 O O . PHE A 1 174 ? -10.562 1.082 22.962 1.00 97.44 174 PHE A O 1
ATOM 1393 N N . GLU A 1 175 ? -10.580 3.293 22.627 1.00 96.25 175 GLU A N 1
ATOM 1394 C CA . GLU A 1 175 ? -10.525 3.643 24.048 1.00 96.25 175 GLU A CA 1
ATOM 1395 C C . GLU A 1 175 ? -11.728 3.123 24.843 1.00 96.25 175 GLU A C 1
ATOM 1397 O O . GLU A 1 175 ? -11.598 2.787 26.019 1.00 96.25 175 GLU A O 1
ATOM 1402 N N . ALA A 1 176 ? -12.885 3.005 24.193 1.00 95.62 176 ALA A N 1
ATOM 1403 C CA . ALA A 1 176 ? -14.088 2.418 24.769 1.00 95.62 176 ALA A CA 1
ATOM 1404 C C . ALA A 1 176 ? -14.146 0.879 24.665 1.00 95.62 176 ALA A C 1
ATOM 1406 O O . ALA A 1 176 ? -15.162 0.284 25.021 1.00 95.62 176 ALA A O 1
ATOM 1407 N N . GLY A 1 177 ? -13.071 0.230 24.204 1.00 94.50 177 GLY A N 1
ATOM 1408 C CA . GLY A 1 177 ? -12.940 -1.227 24.164 1.00 94.50 177 GLY A CA 1
ATOM 1409 C C . GLY A 1 177 ? -13.447 -1.895 22.884 1.00 94.50 177 GLY A C 1
ATOM 1410 O O . GLY A 1 177 ? -13.625 -3.113 22.878 1.00 94.50 177 GLY A O 1
ATOM 1411 N N . ASP A 1 178 ? -13.684 -1.144 21.804 1.00 96.31 178 ASP A N 1
ATOM 1412 C CA . ASP A 1 178 ? -14.069 -1.734 20.520 1.00 96.31 178 ASP A CA 1
ATOM 1413 C C . ASP A 1 178 ? -12.860 -2.371 19.808 1.00 96.31 178 ASP A C 1
ATOM 1415 O O . ASP A 1 178 ? -11.870 -1.706 19.490 1.00 96.31 178 ASP A O 1
ATOM 1419 N N . LEU A 1 179 ? -12.947 -3.684 19.567 1.00 94.44 179 LEU A N 1
ATOM 1420 C CA . LEU A 1 179 ? -11.861 -4.475 18.986 1.00 94.44 179 LEU A CA 1
ATOM 1421 C C . LEU A 1 179 ? -11.598 -4.134 17.513 1.00 94.44 179 LEU A C 1
ATOM 1423 O O . LEU A 1 179 ? -10.443 -4.058 17.103 1.00 94.44 179 LEU A O 1
ATOM 1427 N N . GLU A 1 180 ? -12.648 -3.931 16.714 1.00 95.06 180 GLU A N 1
ATOM 1428 C CA . GLU A 1 180 ? -12.495 -3.613 15.289 1.00 95.06 180 GLU A CA 1
ATOM 1429 C C . GLU A 1 180 ? -11.862 -2.232 15.114 1.00 95.06 180 GLU A C 1
ATOM 1431 O O . GLU A 1 180 ? -10.969 -2.052 14.283 1.00 95.06 180 GLU A O 1
ATOM 1436 N N . ALA A 1 181 ? -12.252 -1.272 15.955 1.00 96.69 181 ALA A N 1
ATOM 1437 C CA . ALA A 1 181 ? -11.604 0.027 16.009 1.00 96.69 181 ALA A CA 1
ATOM 1438 C C . ALA A 1 181 ? -10.123 -0.088 16.388 1.00 96.69 181 ALA A C 1
ATOM 1440 O O . ALA A 1 181 ? -9.292 0.537 15.734 1.00 96.69 181 ALA A O 1
ATOM 1441 N N . ALA A 1 182 ? -9.773 -0.917 17.379 1.00 96.12 182 ALA A N 1
ATOM 1442 C CA . ALA A 1 182 ? -8.383 -1.134 17.785 1.00 96.12 182 ALA A CA 1
ATOM 1443 C C . ALA A 1 182 ? -7.504 -1.616 16.617 1.00 96.12 182 ALA A C 1
ATOM 1445 O O . ALA A 1 182 ? -6.423 -1.075 16.387 1.00 96.12 182 ALA A O 1
ATOM 1446 N N . ILE A 1 183 ? -7.994 -2.586 15.835 1.00 95.81 183 ILE A N 1
ATOM 1447 C CA . ILE A 1 183 ? -7.294 -3.112 14.652 1.00 95.81 183 ILE A CA 1
ATOM 1448 C C . ILE A 1 183 ? -7.131 -2.023 13.582 1.00 95.81 183 ILE A C 1
ATOM 1450 O O . ILE A 1 183 ? -6.065 -1.902 12.982 1.00 95.81 183 ILE A O 1
ATOM 1454 N N . LYS A 1 184 ? -8.159 -1.197 13.356 1.00 96.44 184 LYS A N 1
ATOM 1455 C CA . LYS A 1 184 ? -8.124 -0.111 12.361 1.00 96.44 184 LYS A CA 1
ATOM 1456 C C . LYS A 1 184 ? -7.210 1.041 12.765 1.00 96.44 184 LYS A C 1
ATOM 1458 O O . LYS A 1 184 ? -6.485 1.552 11.915 1.00 96.44 184 LYS A O 1
ATOM 1463 N N . VAL A 1 185 ? -7.198 1.422 14.044 1.00 96.94 185 VAL A N 1
ATOM 1464 C CA . VAL A 1 185 ? -6.220 2.379 14.590 1.00 96.94 185 VAL A CA 1
ATOM 1465 C C . VAL A 1 185 ? -4.812 1.832 14.389 1.00 96.94 185 VAL A C 1
ATOM 1467 O O . VAL A 1 185 ? -3.965 2.538 13.849 1.00 96.94 185 VAL A O 1
ATOM 1470 N N . ALA A 1 186 ? -4.588 0.560 14.735 1.00 95.44 186 ALA A N 1
ATOM 1471 C CA . ALA A 1 186 ? -3.296 -0.088 14.551 1.00 95.44 186 ALA A CA 1
ATOM 1472 C C . ALA A 1 186 ? -2.830 -0.067 13.094 1.00 95.44 186 ALA A C 1
ATOM 1474 O O . ALA A 1 186 ? -1.685 0.274 12.815 1.00 95.44 186 ALA A O 1
ATOM 1475 N N . PHE A 1 187 ? -3.738 -0.355 12.163 1.00 95.06 187 PHE A N 1
ATOM 1476 C CA . PHE A 1 187 ? -3.462 -0.304 10.734 1.00 95.06 187 PHE A CA 1
ATOM 1477 C C . PHE A 1 187 ? -3.069 1.107 10.258 1.00 95.06 187 PHE A C 1
ATOM 1479 O O . PHE A 1 187 ? -2.093 1.261 9.526 1.00 95.06 187 PHE A O 1
ATOM 1486 N N . ILE A 1 188 ? -3.790 2.149 10.693 1.00 94.75 188 ILE A N 1
ATOM 1487 C CA . ILE A 1 188 ? -3.486 3.549 10.335 1.00 94.75 188 ILE A CA 1
ATOM 1488 C C . ILE A 1 188 ? -2.131 3.978 10.897 1.00 94.75 188 ILE A C 1
ATOM 1490 O O . ILE A 1 188 ? -1.311 4.541 10.170 1.00 94.75 188 ILE A O 1
ATOM 1494 N N . GLU A 1 189 ? -1.892 3.718 12.183 1.00 94.50 189 GLU A N 1
ATOM 1495 C CA . GLU A 1 189 ? -0.637 4.084 12.837 1.00 94.50 189 GLU A CA 1
ATOM 1496 C C . GLU A 1 189 ? 0.558 3.378 12.179 1.00 94.50 189 GLU A C 1
ATOM 1498 O O . GLU A 1 189 ? 1.577 4.025 11.917 1.00 94.50 189 GLU A O 1
ATOM 1503 N N . HIS A 1 190 ? 0.398 2.099 11.818 1.00 90.44 190 HIS A N 1
ATOM 1504 C CA . HIS A 1 190 ? 1.400 1.321 11.093 1.00 90.44 190 HIS A CA 1
ATOM 1505 C C . HIS A 1 190 ? 1.716 1.928 9.719 1.00 90.44 190 HIS A C 1
ATOM 1507 O O . HIS A 1 190 ? 2.874 2.209 9.419 1.00 90.44 190 HIS A O 1
ATOM 1513 N N . GLN A 1 191 ? 0.698 2.241 8.907 1.00 88.38 191 GLN A N 1
ATOM 1514 C CA . GLN A 1 191 ? 0.910 2.897 7.608 1.00 88.38 191 GLN A CA 1
ATOM 1515 C C . GLN A 1 191 ? 1.580 4.274 7.728 1.00 88.38 191 GLN A C 1
ATOM 1517 O O . GLN A 1 191 ? 2.299 4.695 6.824 1.00 88.38 191 GLN A O 1
ATOM 1522 N N . SER A 1 192 ? 1.374 4.971 8.848 1.00 87.56 192 SER A N 1
ATOM 1523 C CA . SER A 1 192 ? 2.027 6.253 9.135 1.00 87.56 192 SER A CA 1
ATOM 1524 C C . SER A 1 192 ? 3.445 6.129 9.715 1.00 87.56 192 SER A C 1
ATOM 1526 O O . SER A 1 192 ? 4.079 7.158 9.965 1.00 87.56 192 SER A O 1
ATOM 1528 N N . LYS A 1 193 ? 3.938 4.899 9.947 1.00 86.12 193 LYS A N 1
ATOM 1529 C CA . LYS A 1 193 ? 5.211 4.580 10.623 1.00 86.12 193 LYS A CA 1
ATOM 1530 C C . LYS A 1 193 ? 5.348 5.204 12.020 1.00 86.12 193 LYS A C 1
ATOM 1532 O O . LYS A 1 193 ? 6.445 5.516 12.476 1.00 86.12 193 LYS A O 1
ATOM 1537 N N . LYS A 1 194 ? 4.223 5.442 12.700 1.00 88.81 194 LYS A N 1
ATOM 1538 C CA . LYS A 1 194 ? 4.159 6.083 14.023 1.00 88.81 194 LYS A CA 1
ATOM 1539 C C . LYS A 1 194 ? 3.206 5.312 14.925 1.00 88.81 194 LYS A C 1
ATOM 1541 O O . LYS A 1 194 ? 2.120 5.786 15.244 1.00 88.81 194 LYS A O 1
ATOM 1546 N N . VAL A 1 195 ? 3.631 4.116 15.324 1.00 90.94 195 VAL A N 1
ATOM 1547 C CA . VAL A 1 195 ? 2.860 3.250 16.219 1.00 90.94 195 VAL A CA 1
ATOM 1548 C C . VAL A 1 195 ? 3.057 3.673 17.670 1.00 90.94 195 VAL A C 1
ATOM 1550 O O . VAL A 1 195 ? 4.174 3.718 18.184 1.00 90.94 195 VAL A O 1
ATOM 1553 N N . SER A 1 196 ? 1.960 3.994 18.347 1.00 92.38 196 SER A N 1
ATOM 1554 C CA . SER A 1 196 ? 1.955 4.336 19.764 1.00 92.38 196 SER A CA 1
ATOM 1555 C C . SER A 1 196 ? 2.251 3.109 20.633 1.00 92.38 196 SER A C 1
ATOM 1557 O O . SER A 1 196 ? 1.921 1.971 20.290 1.00 92.38 196 SER A O 1
ATOM 1559 N N . SER A 1 197 ? 2.830 3.325 21.818 1.00 91.50 197 SER A N 1
ATOM 1560 C CA . SER A 1 197 ? 3.137 2.238 22.765 1.00 91.50 197 SER A CA 1
ATOM 1561 C C . SER A 1 197 ? 1.896 1.430 23.155 1.00 91.50 197 SER A C 1
ATOM 1563 O O . SER A 1 197 ? 1.963 0.213 23.321 1.00 91.50 197 SER A O 1
ATOM 1565 N N . ARG A 1 198 ? 0.743 2.100 23.252 1.00 92.56 198 ARG A N 1
ATOM 1566 C CA . ARG A 1 198 ? -0.547 1.472 23.534 1.00 92.56 198 ARG A CA 1
ATOM 1567 C C . ARG A 1 198 ? -0.972 0.520 22.421 1.00 92.56 198 ARG A C 1
ATOM 1569 O O . ARG A 1 198 ? -1.364 -0.608 22.709 1.00 92.56 198 ARG A O 1
ATOM 1576 N N . VAL A 1 199 ? -0.899 0.967 21.170 1.00 94.25 199 VAL A N 1
ATOM 1577 C CA . VAL A 1 199 ? -1.262 0.158 20.002 1.00 94.25 199 VAL A CA 1
ATOM 1578 C C . VAL A 1 199 ? -0.287 -1.001 19.820 1.00 94.25 199 VAL A C 1
ATOM 1580 O O . VAL A 1 199 ? -0.728 -2.130 19.626 1.00 94.25 199 VAL A O 1
ATOM 1583 N N . SER A 1 200 ? 1.016 -0.761 19.980 1.00 93.12 200 SER A N 1
ATOM 1584 C CA . SER A 1 200 ? 2.036 -1.817 19.968 1.00 93.12 200 SER A CA 1
ATOM 1585 C C . SER A 1 200 ? 1.764 -2.878 21.046 1.00 93.12 200 SER A C 1
ATOM 1587 O O . SER A 1 200 ? 1.748 -4.076 20.758 1.00 93.12 200 SER A O 1
ATOM 1589 N N . GLY A 1 201 ? 1.444 -2.454 22.276 1.00 93.94 201 GLY A N 1
ATOM 1590 C CA . GLY A 1 201 ? 1.064 -3.356 23.365 1.00 93.94 201 GLY A CA 1
ATOM 159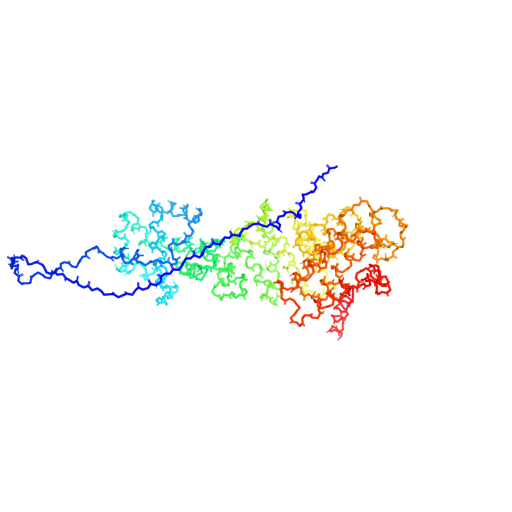1 C C . GLY A 1 201 ? -0.198 -4.171 23.062 1.00 93.94 201 GLY A C 1
ATOM 1592 O O . GLY A 1 201 ? -0.216 -5.379 23.303 1.00 93.94 201 GLY A O 1
ATOM 1593 N N . PHE A 1 202 ? -1.226 -3.535 22.491 1.00 95.00 202 PHE A N 1
ATOM 1594 C CA . PHE A 1 202 ? -2.440 -4.212 22.030 1.00 95.00 202 PHE A CA 1
ATOM 1595 C C . PHE A 1 202 ? -2.129 -5.264 20.955 1.00 95.00 202 PHE A C 1
ATOM 1597 O O . PHE A 1 202 ? -2.533 -6.418 21.109 1.00 95.00 202 PHE A O 1
ATOM 1604 N N . LEU A 1 203 ? -1.375 -4.893 19.913 1.00 94.25 203 LEU A N 1
ATOM 1605 C CA . LEU A 1 203 ? -0.991 -5.790 18.821 1.00 94.25 203 LEU A CA 1
ATOM 1606 C C . LEU A 1 203 ? -0.224 -7.003 19.342 1.00 94.25 203 LEU A C 1
ATOM 1608 O O . LEU A 1 203 ? -0.623 -8.127 19.055 1.00 94.25 203 LEU A O 1
ATOM 1612 N N . LYS A 1 204 ? 0.803 -6.795 20.175 1.00 94.06 204 LYS A N 1
ATOM 1613 C CA . LYS A 1 204 ? 1.595 -7.882 20.769 1.00 94.06 204 LYS A CA 1
ATOM 1614 C C . LYS A 1 204 ? 0.718 -8.877 21.528 1.00 94.06 204 LYS A C 1
ATOM 1616 O O . LYS A 1 204 ? 0.834 -10.087 21.345 1.00 94.06 204 LYS A O 1
ATOM 1621 N N . GLN A 1 205 ? -0.178 -8.372 22.378 1.00 94.62 205 GLN A N 1
ATOM 1622 C CA . GLN A 1 205 ? -1.059 -9.212 23.192 1.00 94.62 205 GLN A CA 1
ATOM 1623 C C . GLN A 1 205 ? -2.105 -9.956 22.355 1.00 94.62 205 GLN A C 1
ATOM 1625 O O . GLN A 1 205 ? -2.425 -11.105 22.659 1.00 94.62 205 GLN A O 1
ATOM 1630 N N . HIS A 1 206 ? -2.663 -9.318 21.324 1.00 94.06 206 HIS A N 1
ATOM 1631 C CA . HIS A 1 206 ? -3.672 -9.938 20.466 1.00 94.06 206 HIS A CA 1
ATOM 1632 C C . HIS A 1 206 ? -3.072 -10.925 19.462 1.00 94.06 206 HIS A C 1
ATOM 1634 O O . HIS A 1 206 ? -3.613 -12.021 19.312 1.00 94.06 206 HIS A O 1
ATOM 1640 N N . ALA A 1 207 ? -1.928 -10.602 18.858 1.00 93.38 207 ALA A N 1
ATOM 1641 C CA . ALA A 1 207 ? -1.206 -11.499 17.963 1.00 93.38 207 ALA A CA 1
ATOM 1642 C C . ALA A 1 207 ? -0.772 -12.787 18.679 1.00 93.38 207 ALA A C 1
ATOM 1644 O O . ALA A 1 207 ? -0.920 -13.874 18.126 1.00 93.38 207 ALA A O 1
ATOM 1645 N N . ALA A 1 208 ? -0.349 -12.693 19.947 1.00 91.44 208 ALA A N 1
ATOM 1646 C CA . ALA A 1 208 ? 0.010 -13.855 20.764 1.00 91.44 208 ALA A CA 1
ATOM 1647 C C . ALA A 1 208 ? -1.150 -14.846 20.978 1.00 91.44 208 ALA A C 1
ATOM 1649 O O . ALA A 1 208 ? -0.910 -16.032 21.194 1.00 91.44 208 ALA A O 1
ATOM 1650 N N . LYS A 1 209 ? -2.411 -14.394 20.890 1.00 92.12 209 LYS A N 1
ATOM 1651 C CA . LYS A 1 209 ? -3.584 -15.283 20.965 1.00 92.12 209 LYS A CA 1
ATOM 1652 C C . LYS A 1 209 ? -3.783 -16.090 19.682 1.00 92.12 209 LYS A C 1
ATOM 1654 O O . LYS A 1 209 ? -4.433 -17.126 19.733 1.00 92.12 209 LYS A O 1
ATOM 1659 N N . MET A 1 210 ? -3.237 -15.628 18.554 1.00 88.50 210 MET A N 1
ATOM 1660 C CA . MET A 1 210 ? -3.300 -16.299 17.250 1.00 88.50 210 MET A CA 1
ATOM 1661 C C . MET A 1 210 ? -4.738 -16.569 16.761 1.00 88.50 210 MET A C 1
ATOM 1663 O O . MET A 1 210 ? -5.013 -17.606 16.161 1.00 88.50 210 MET A O 1
ATOM 1667 N N . ILE A 1 211 ? -5.666 -15.649 17.058 1.00 86.94 211 ILE A N 1
ATOM 1668 C CA . ILE A 1 211 ? -7.094 -15.759 16.693 1.00 86.94 211 ILE A CA 1
ATOM 1669 C C . ILE A 1 211 ? -7.441 -14.850 15.510 1.00 86.94 211 ILE A C 1
ATOM 1671 O O . ILE A 1 211 ? -8.253 -15.223 14.668 1.00 86.94 211 ILE A O 1
ATOM 1675 N N . ASP A 1 212 ? -6.844 -13.658 15.444 1.00 90.50 212 ASP A N 1
ATOM 1676 C CA . ASP A 1 212 ? -7.126 -12.676 14.398 1.00 90.50 212 ASP A CA 1
ATOM 1677 C C . ASP A 1 212 ? -5.881 -12.435 13.547 1.00 90.50 212 ASP A C 1
ATOM 1679 O O . ASP A 1 212 ? -4.915 -11.796 13.985 1.00 90.50 212 ASP A O 1
ATOM 1683 N N . TRP A 1 213 ? -5.932 -12.937 12.315 1.00 92.38 213 TRP A N 1
ATOM 1684 C CA . TRP A 1 213 ? -4.844 -12.846 11.351 1.00 92.38 213 TRP A CA 1
ATOM 1685 C C . TRP A 1 213 ? -4.422 -11.397 11.079 1.00 92.38 213 TRP A C 1
ATOM 1687 O O . TRP A 1 213 ? -3.242 -11.155 10.873 1.00 92.38 213 TRP A O 1
ATOM 1697 N N . ARG A 1 214 ? -5.329 -10.412 11.170 1.00 93.56 214 ARG A N 1
ATOM 1698 C CA . ARG A 1 214 ? -5.017 -8.992 10.918 1.00 93.56 214 ARG A CA 1
ATOM 1699 C C . ARG A 1 214 ? -4.056 -8.440 11.959 1.00 93.56 214 ARG A C 1
ATOM 1701 O O . ARG A 1 214 ? -3.125 -7.707 11.635 1.00 93.56 214 ARG A O 1
ATOM 1708 N N . THR A 1 215 ? -4.280 -8.803 13.223 1.00 94.25 215 THR A N 1
ATOM 1709 C CA . THR A 1 215 ? -3.383 -8.418 14.321 1.00 94.25 215 THR A CA 1
ATOM 1710 C C . THR A 1 215 ? -2.052 -9.145 14.235 1.00 94.25 215 THR A C 1
ATOM 1712 O O . THR A 1 215 ? -1.024 -8.538 14.517 1.00 94.25 215 THR A O 1
ATOM 1715 N N . MET A 1 216 ? -2.063 -10.410 13.799 1.00 94.81 216 MET A N 1
ATOM 1716 C CA . MET A 1 216 ? -0.841 -11.171 13.548 1.00 94.81 216 MET A CA 1
ATOM 1717 C C . MET A 1 216 ? -0.024 -10.531 12.423 1.00 94.81 216 MET A C 1
ATOM 1719 O O . MET A 1 216 ? 1.156 -10.296 12.632 1.00 94.81 216 MET A O 1
ATOM 1723 N N . SER A 1 217 ? -0.642 -10.167 11.292 1.00 94.56 217 SER A N 1
ATOM 1724 C CA . SER A 1 217 ? 0.025 -9.479 10.178 1.00 94.56 217 SER A CA 1
ATOM 1725 C C . SER A 1 217 ? 0.686 -8.176 10.627 1.00 94.56 217 SER A C 1
ATOM 1727 O O . SER A 1 217 ? 1.883 -8.002 10.433 1.00 94.56 217 SER A O 1
ATOM 1729 N N . LEU A 1 218 ? -0.069 -7.292 11.293 1.00 94.62 218 LEU A N 1
ATOM 1730 C CA . LEU A 1 218 ? 0.456 -6.005 11.768 1.00 94.62 218 LEU A CA 1
ATOM 1731 C C . LEU A 1 218 ? 1.561 -6.172 12.813 1.00 94.62 218 LEU A C 1
ATOM 1733 O O . LEU A 1 218 ? 2.515 -5.399 12.827 1.00 94.62 218 LEU A O 1
ATOM 1737 N N . TRP A 1 219 ? 1.440 -7.165 13.699 1.00 94.88 219 TRP A N 1
ATOM 1738 C CA . TRP A 1 219 ? 2.502 -7.468 14.651 1.00 94.88 219 TRP A CA 1
ATOM 1739 C C . TRP A 1 219 ? 3.734 -8.046 13.958 1.00 94.88 219 TRP A C 1
ATOM 1741 O O . TRP A 1 219 ? 4.835 -7.679 14.344 1.00 94.88 219 TRP A O 1
ATOM 1751 N N . CYS A 1 220 ? 3.571 -8.889 12.933 1.00 94.44 220 CYS A N 1
ATOM 1752 C CA . CYS A 1 220 ? 4.694 -9.424 12.170 1.00 94.44 220 CYS A CA 1
ATOM 1753 C C . CYS A 1 220 ? 5.533 -8.317 11.538 1.00 94.44 220 CYS A C 1
ATOM 1755 O O . CYS A 1 220 ? 6.753 -8.328 11.675 1.00 94.44 220 CYS A O 1
ATOM 1757 N N . GLU A 1 221 ? 4.877 -7.349 10.898 1.00 93.50 221 GLU A N 1
ATOM 1758 C CA . GLU A 1 221 ? 5.544 -6.191 10.297 1.00 93.50 221 GLU A CA 1
ATOM 1759 C C . GLU A 1 221 ? 6.259 -5.352 11.369 1.00 93.50 221 GLU A C 1
ATOM 1761 O O . GLU A 1 221 ? 7.469 -5.142 11.291 1.00 93.50 221 GLU A O 1
ATOM 1766 N N . LEU A 1 222 ? 5.546 -4.977 12.435 1.00 92.56 222 LEU A N 1
ATOM 1767 C CA . LEU A 1 222 ? 6.101 -4.157 13.513 1.00 92.56 222 LEU A CA 1
ATOM 1768 C C . LEU A 1 222 ? 7.260 -4.846 14.257 1.00 92.56 222 LEU A C 1
ATOM 1770 O O . LEU A 1 222 ? 8.240 -4.204 14.631 1.00 92.56 222 LEU A O 1
ATOM 1774 N N . ALA A 1 223 ? 7.161 -6.154 14.497 1.00 91.75 223 ALA A N 1
ATOM 1775 C CA . ALA A 1 223 ? 8.181 -6.919 15.205 1.00 91.75 223 ALA A CA 1
ATOM 1776 C C . ALA A 1 223 ? 9.445 -7.123 14.362 1.00 91.75 223 ALA A C 1
ATOM 1778 O O . ALA A 1 223 ? 10.523 -7.205 14.949 1.00 91.75 223 ALA A O 1
ATOM 1779 N N . THR A 1 224 ? 9.344 -7.169 13.030 1.00 89.94 224 THR A N 1
ATOM 1780 C CA . THR A 1 224 ? 10.522 -7.171 12.149 1.00 89.94 224 THR A CA 1
ATOM 1781 C C . THR A 1 224 ? 11.313 -5.872 12.288 1.00 89.94 224 THR A C 1
ATOM 1783 O O . THR A 1 224 ? 12.534 -5.913 12.319 1.00 89.94 224 THR A O 1
ATOM 1786 N N . GLU A 1 225 ? 10.640 -4.732 12.453 1.00 86.50 225 GLU A N 1
ATOM 1787 C CA . GLU A 1 225 ? 11.304 -3.432 12.631 1.00 86.50 225 GLU A CA 1
ATOM 1788 C C . GLU A 1 225 ? 11.863 -3.225 14.051 1.00 86.50 225 GLU A C 1
ATOM 1790 O O . GLU A 1 225 ? 12.868 -2.541 14.238 1.00 86.50 225 GLU A O 1
ATOM 1795 N N . MET A 1 226 ? 11.200 -3.788 15.067 1.00 85.38 226 MET A N 1
ATOM 1796 C CA . MET A 1 226 ? 11.497 -3.507 16.477 1.00 85.38 226 MET A CA 1
ATOM 1797 C C . MET A 1 226 ? 12.341 -4.565 17.197 1.00 85.38 226 MET A C 1
ATOM 1799 O O . MET A 1 226 ? 12.884 -4.280 18.267 1.00 85.38 226 MET A O 1
ATOM 1803 N N . SER A 1 227 ? 12.365 -5.810 16.722 1.00 80.19 227 SER A N 1
ATOM 1804 C CA . SER A 1 227 ? 13.070 -6.877 17.438 1.00 80.19 227 SER A CA 1
ATOM 1805 C C . SER A 1 227 ? 14.562 -6.785 17.144 1.00 80.19 227 SER A C 1
ATOM 1807 O O . SER A 1 227 ? 14.959 -6.691 15.995 1.00 80.19 227 SER A O 1
ATOM 1809 N N . HIS A 1 228 ? 15.394 -6.818 18.182 1.00 84.44 228 HIS A N 1
ATOM 1810 C CA . HIS A 1 228 ? 16.856 -6.784 18.029 1.00 84.44 228 HIS A CA 1
ATOM 1811 C C . HIS A 1 228 ? 17.545 -8.001 18.662 1.00 84.44 228 HIS A C 1
ATOM 1813 O O . HIS A 1 228 ? 18.770 -8.063 18.701 1.00 84.44 228 HIS A O 1
ATOM 1819 N N . SER A 1 229 ? 16.771 -8.957 19.190 1.00 92.31 229 SER A N 1
ATOM 1820 C CA . SER A 1 229 ? 17.294 -10.204 19.756 1.00 92.31 229 SER A CA 1
ATOM 1821 C C . SER A 1 229 ? 16.938 -11.397 18.875 1.00 92.31 229 SER A C 1
ATOM 1823 O O . SER A 1 229 ? 15.873 -11.413 18.248 1.00 92.31 229 SER A O 1
ATOM 1825 N N . LYS A 1 230 ? 17.803 -12.420 18.898 1.00 91.94 230 LYS A N 1
ATOM 1826 C CA . LYS A 1 230 ? 17.623 -13.669 18.146 1.00 91.94 230 LYS A CA 1
ATOM 1827 C C . LYS A 1 230 ? 16.285 -14.334 18.485 1.00 91.94 230 LYS A C 1
ATOM 1829 O O . LYS A 1 230 ? 15.560 -14.735 17.584 1.00 91.94 230 LYS A O 1
ATOM 1834 N N . GLU A 1 231 ? 15.903 -14.370 19.762 1.00 93.25 231 GLU A N 1
ATOM 1835 C CA . GLU A 1 231 ? 14.646 -14.981 20.223 1.00 93.25 231 GLU A CA 1
ATOM 1836 C C . GLU A 1 231 ? 13.414 -14.203 19.743 1.00 93.25 231 GLU A C 1
ATOM 1838 O O . GLU A 1 231 ? 12.376 -14.790 19.437 1.00 93.25 231 GLU A O 1
ATOM 1843 N N . GLY A 1 232 ? 13.511 -12.870 19.681 1.00 92.44 232 GLY A N 1
ATOM 1844 C CA . GLY A 1 232 ? 12.443 -12.021 19.158 1.00 92.44 232 GLY A CA 1
ATOM 1845 C C . GLY A 1 232 ? 12.237 -12.229 17.659 1.00 92.44 232 GLY A C 1
ATOM 1846 O O . GLY A 1 232 ? 11.097 -12.381 17.214 1.00 92.44 232 GLY A O 1
ATOM 1847 N N . ALA A 1 233 ? 13.334 -12.289 16.900 1.00 93.94 233 ALA A N 1
ATOM 1848 C CA . ALA A 1 233 ? 13.303 -12.562 15.469 1.00 93.94 233 ALA A CA 1
ATOM 1849 C C . ALA A 1 233 ? 12.782 -13.980 15.168 1.00 93.94 233 ALA A C 1
ATOM 1851 O O . ALA A 1 233 ? 11.907 -14.132 14.316 1.00 93.94 233 ALA A O 1
ATOM 1852 N N . GLU A 1 234 ? 13.209 -14.991 15.933 1.00 95.00 234 GLU A N 1
ATOM 1853 C CA . GLU A 1 234 ? 12.700 -16.365 15.829 1.00 95.00 234 GLU A CA 1
ATOM 1854 C C . GLU A 1 234 ? 11.191 -16.432 16.081 1.00 95.00 234 GLU A C 1
ATOM 1856 O O . GLU A 1 234 ? 10.436 -16.982 15.277 1.00 95.00 234 GLU A O 1
ATOM 1861 N N . ALA A 1 235 ? 10.724 -15.839 17.183 1.00 94.25 235 ALA A N 1
ATOM 1862 C CA . ALA A 1 235 ? 9.307 -15.833 17.527 1.00 94.25 235 ALA A CA 1
ATOM 1863 C C . ALA A 1 235 ? 8.463 -15.153 16.439 1.00 94.25 235 ALA A C 1
ATOM 1865 O O . ALA A 1 235 ? 7.354 -15.607 16.142 1.00 94.25 235 ALA A O 1
ATOM 1866 N N . ASN A 1 236 ? 8.986 -14.084 15.831 1.00 95.62 236 ASN A N 1
ATOM 1867 C CA . ASN A 1 236 ? 8.311 -13.398 14.739 1.00 95.62 236 ASN A CA 1
ATOM 1868 C C . ASN A 1 236 ? 8.256 -14.242 13.458 1.00 95.62 236 ASN A C 1
ATOM 1870 O O . ASN A 1 236 ? 7.200 -14.362 12.837 1.00 95.62 236 ASN A O 1
ATOM 1874 N N . TYR A 1 237 ? 9.369 -14.879 13.101 1.00 95.62 237 TYR A N 1
ATOM 1875 C CA . TYR A 1 237 ? 9.461 -15.804 11.976 1.00 95.62 237 TYR A CA 1
ATOM 1876 C C . TYR A 1 237 ? 8.480 -16.981 12.111 1.00 95.62 237 TYR A C 1
ATOM 1878 O O . TYR A 1 237 ? 7.709 -17.277 11.193 1.00 95.62 237 TYR A O 1
ATOM 1886 N N . LEU A 1 238 ? 8.415 -17.607 13.290 1.00 95.25 238 LEU A N 1
ATOM 1887 C CA . LEU A 1 238 ? 7.463 -18.687 13.564 1.00 95.25 238 LEU A CA 1
ATOM 1888 C C . LEU A 1 238 ? 6.004 -18.210 13.494 1.00 95.25 238 LEU A C 1
ATOM 1890 O O . LEU A 1 238 ? 5.133 -18.945 13.017 1.00 95.25 238 LEU A O 1
ATOM 1894 N N . LEU A 1 239 ? 5.723 -16.979 13.935 1.00 95.12 239 LEU A N 1
ATOM 1895 C CA . LEU A 1 239 ? 4.399 -16.375 13.803 1.00 95.12 239 LEU A CA 1
ATOM 1896 C C . LEU A 1 239 ? 4.022 -16.157 12.331 1.00 95.12 239 LEU A C 1
ATOM 1898 O O . LEU A 1 239 ? 2.904 -16.503 11.947 1.00 95.12 239 LEU A O 1
ATOM 1902 N N . ALA A 1 240 ? 4.941 -15.641 11.512 1.00 95.56 240 ALA A N 1
ATOM 1903 C CA . ALA A 1 240 ? 4.715 -15.421 10.086 1.00 95.56 240 ALA A CA 1
ATOM 1904 C C . ALA A 1 240 ? 4.434 -16.738 9.348 1.00 95.56 240 ALA A C 1
ATOM 1906 O O . ALA A 1 240 ? 3.479 -16.821 8.577 1.00 95.56 240 ALA A O 1
ATOM 1907 N N . LYS A 1 241 ? 5.180 -17.808 9.657 1.00 94.69 241 LYS A N 1
ATOM 1908 C CA . LYS A 1 241 ? 4.906 -19.151 9.114 1.00 94.69 241 LYS A CA 1
ATOM 1909 C C . LYS A 1 241 ? 3.529 -19.671 9.502 1.00 94.69 241 LYS A C 1
ATOM 1911 O O . LYS A 1 241 ? 2.825 -20.258 8.684 1.00 94.69 241 LYS A O 1
ATOM 1916 N N . LYS A 1 242 ? 3.122 -19.457 10.755 1.00 93.75 242 LYS A N 1
ATOM 1917 C CA . LYS A 1 242 ? 1.785 -19.853 11.208 1.00 93.75 242 LYS A CA 1
ATOM 1918 C C . LYS A 1 242 ? 0.693 -19.072 10.481 1.00 93.75 242 LYS A C 1
ATOM 1920 O O . LYS A 1 242 ? -0.327 -19.654 10.128 1.00 93.75 242 LYS A O 1
ATOM 1925 N N . LEU A 1 243 ? 0.909 -17.779 10.264 1.00 92.81 243 LEU A N 1
ATOM 1926 C CA . LEU A 1 243 ? -0.006 -16.917 9.527 1.00 92.81 243 LEU A CA 1
ATOM 1927 C C . LEU A 1 243 ? -0.159 -17.362 8.064 1.00 92.81 243 LEU A C 1
ATOM 1929 O O . LEU A 1 243 ? -1.282 -17.398 7.567 1.00 92.81 243 LEU A O 1
ATOM 1933 N N . ASP A 1 244 ? 0.934 -17.748 7.404 1.00 91.56 244 ASP A N 1
ATOM 1934 C CA . ASP A 1 244 ? 0.910 -18.274 6.032 1.00 91.56 244 ASP A CA 1
ATOM 1935 C C . ASP A 1 244 ? 0.063 -19.549 5.911 1.00 91.56 244 ASP A C 1
ATOM 1937 O O . ASP A 1 244 ? -0.725 -19.689 4.984 1.00 91.56 244 ASP A O 1
ATOM 1941 N N . ALA A 1 245 ? 0.109 -20.427 6.916 1.00 87.81 245 ALA A N 1
ATOM 1942 C CA . ALA A 1 245 ? -0.739 -21.619 6.961 1.00 87.81 245 ALA A CA 1
ATOM 1943 C C . ALA A 1 245 ? -2.233 -21.330 7.234 1.00 87.81 245 ALA A C 1
ATOM 1945 O O . ALA A 1 245 ? -3.062 -22.233 7.107 1.00 87.81 245 ALA A O 1
ATOM 1946 N N . MET A 1 246 ? -2.594 -20.112 7.655 1.00 88.81 246 MET A N 1
ATOM 1947 C CA . MET A 1 246 ? -3.976 -19.729 7.984 1.00 88.81 246 MET A CA 1
ATOM 1948 C C . MET A 1 246 ? -4.711 -19.038 6.833 1.00 88.81 246 MET A C 1
ATOM 1950 O O . MET A 1 246 ? -5.941 -18.952 6.873 1.00 88.81 246 MET A O 1
ATOM 1954 N N . LEU A 1 247 ? -3.984 -18.493 5.858 1.00 86.38 247 LEU A N 1
ATOM 1955 C CA . LEU A 1 247 ? -4.536 -17.602 4.846 1.00 86.38 247 LEU A CA 1
ATOM 1956 C C . LEU A 1 247 ? -4.322 -18.149 3.441 1.00 86.38 247 LEU A C 1
ATOM 1958 O O . LEU A 1 247 ? -3.248 -18.614 3.087 1.00 86.38 247 LEU A O 1
ATOM 1962 N N . GLU A 1 248 ? -5.360 -18.012 2.623 1.00 82.38 248 GLU A N 1
ATOM 1963 C CA . GLU A 1 248 ? -5.306 -18.318 1.198 1.00 82.38 248 GLU A CA 1
ATOM 1964 C C . GLU A 1 248 ? -5.307 -17.019 0.377 1.00 82.38 248 GLU A C 1
ATOM 1966 O O . GLU A 1 248 ? -5.917 -16.023 0.796 1.00 82.38 248 GLU A O 1
ATOM 1971 N N . PRO A 1 249 ? -4.675 -17.011 -0.810 1.00 78.31 249 PRO A N 1
ATOM 1972 C CA . PRO A 1 249 ? -4.678 -15.859 -1.697 1.00 78.31 249 PRO A CA 1
ATOM 1973 C C . PRO A 1 249 ? -6.098 -15.411 -2.064 1.00 78.31 249 PRO A C 1
ATOM 1975 O O . PRO A 1 249 ? -6.968 -16.206 -2.429 1.00 78.31 249 PRO A O 1
ATOM 1978 N N . SER A 1 250 ? -6.328 -14.100 -2.029 1.00 69.06 250 SER A N 1
ATOM 1979 C CA . SER A 1 250 ? -7.576 -13.509 -2.509 1.00 69.06 250 SER A CA 1
ATOM 1980 C C . SER A 1 250 ? -7.537 -13.311 -4.023 1.00 69.06 250 SER A C 1
ATOM 1982 O O . SER A 1 250 ? -6.564 -12.807 -4.572 1.00 69.06 250 SER A O 1
ATOM 1984 N N . ASN A 1 251 ? -8.650 -13.594 -4.706 1.00 66.81 251 ASN A N 1
ATOM 1985 C CA . ASN A 1 251 ? -8.816 -13.254 -6.126 1.00 66.81 251 ASN A CA 1
ATOM 1986 C C . ASN A 1 251 ? -8.995 -11.740 -6.373 1.00 66.81 251 ASN A C 1
ATOM 1988 O O . ASN A 1 251 ? -9.123 -11.308 -7.521 1.00 66.81 251 ASN A O 1
ATOM 1992 N N . ARG A 1 252 ? -9.089 -10.918 -5.317 1.00 63.84 252 ARG A N 1
ATOM 1993 C CA . ARG A 1 252 ? -9.272 -9.466 -5.444 1.00 63.84 252 ARG A CA 1
ATOM 1994 C C . ARG A 1 252 ? -7.924 -8.777 -5.642 1.00 63.84 252 ARG A C 1
ATOM 1996 O O . ARG A 1 252 ? -7.020 -8.934 -4.834 1.00 63.84 252 ARG A O 1
ATOM 2003 N N . LEU A 1 253 ? -7.836 -7.942 -6.678 1.00 63.38 253 LEU A N 1
ATOM 2004 C CA . LEU A 1 253 ? -6.689 -7.059 -6.897 1.00 63.38 253 LEU A CA 1
ATOM 2005 C C . LEU A 1 253 ? -6.527 -6.092 -5.716 1.00 63.38 253 LEU A C 1
ATOM 2007 O O . LEU A 1 253 ? -7.415 -5.272 -5.466 1.00 63.38 253 LEU A O 1
ATOM 2011 N N . MET A 1 254 ? -5.372 -6.143 -5.051 1.00 66.62 254 MET A N 1
ATOM 2012 C CA . MET A 1 254 ? -5.049 -5.302 -3.890 1.00 66.62 254 MET A CA 1
ATOM 2013 C C . MET A 1 254 ? -5.155 -3.801 -4.179 1.00 66.62 254 MET A C 1
ATOM 2015 O O . MET A 1 254 ? -5.620 -3.037 -3.336 1.00 66.62 254 MET A O 1
ATOM 2019 N N . SER A 1 255 ? -4.827 -3.374 -5.402 1.00 62.81 255 SER A N 1
ATOM 2020 C CA . SER A 1 255 ? -4.943 -1.976 -5.846 1.00 62.81 255 SER A CA 1
ATOM 2021 C C . SER A 1 255 ? -6.376 -1.427 -5.806 1.00 62.81 255 SER A C 1
ATOM 2023 O O . SER A 1 255 ? -6.581 -0.214 -5.747 1.00 62.81 255 SER A O 1
ATOM 2025 N N . ARG A 1 256 ? -7.385 -2.307 -5.806 1.00 65.25 256 ARG A N 1
ATOM 2026 C CA . ARG A 1 256 ? -8.809 -1.952 -5.719 1.00 65.25 256 ARG A CA 1
ATOM 2027 C C . ARG A 1 256 ? -9.400 -2.145 -4.325 1.00 65.25 256 ARG A C 1
ATOM 2029 O O . ARG A 1 256 ? -10.555 -1.775 -4.126 1.00 65.25 256 ARG A O 1
ATOM 2036 N N . ALA A 1 257 ? -8.640 -2.715 -3.393 1.00 68.0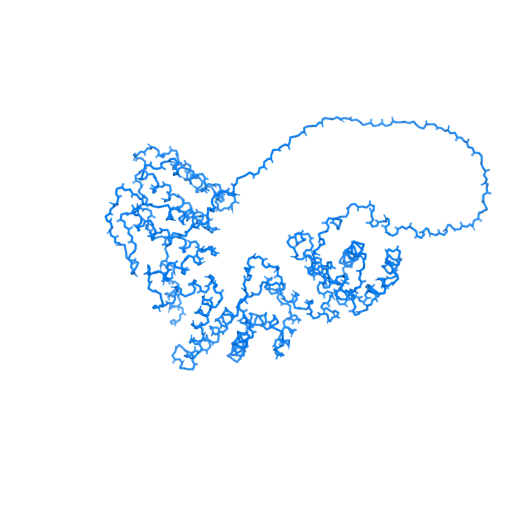6 257 ALA A N 1
ATOM 2037 C CA . ALA A 1 257 ? -9.084 -2.947 -2.028 1.00 68.06 257 ALA A CA 1
ATOM 2038 C C . ALA A 1 257 ? -9.255 -1.613 -1.278 1.00 68.06 257 ALA A C 1
ATOM 2040 O O . ALA A 1 257 ? -8.515 -0.644 -1.522 1.00 68.06 257 ALA A O 1
ATOM 2041 N N . GLU A 1 258 ? -10.235 -1.549 -0.375 1.00 79.50 258 GLU A N 1
ATOM 2042 C CA . GLU A 1 258 ? -10.385 -0.405 0.531 1.00 79.50 258 GLU A CA 1
ATOM 2043 C C . GLU A 1 258 ? -9.196 -0.338 1.501 1.00 79.50 258 GLU A C 1
ATOM 2045 O O . GLU A 1 258 ? -8.480 -1.319 1.678 1.00 79.50 258 GLU A O 1
ATOM 2050 N N . MET A 1 259 ? -8.942 0.825 2.111 1.00 84.56 259 MET A N 1
ATOM 2051 C CA . MET A 1 259 ? -7.734 1.056 2.919 1.00 84.56 259 MET A CA 1
ATOM 2052 C C . MET A 1 259 ? -7.483 -0.055 3.949 1.00 84.56 259 MET A C 1
ATOM 2054 O O . MET A 1 259 ? -6.394 -0.617 3.964 1.00 84.56 259 MET A O 1
ATOM 2058 N N . PHE A 1 260 ? -8.497 -0.416 4.740 1.00 87.06 260 PHE A N 1
ATOM 2059 C CA . PHE A 1 260 ? -8.402 -1.432 5.798 1.00 87.06 260 PHE A CA 1
ATOM 2060 C C . PHE A 1 260 ? -8.420 -2.882 5.300 1.00 87.06 260 PHE A C 1
ATOM 2062 O O . PHE A 1 260 ? -8.466 -3.799 6.109 1.00 87.06 260 PHE A O 1
ATOM 2069 N N . GLU A 1 261 ? -8.407 -3.111 3.989 1.00 83.31 261 GLU A N 1
ATOM 2070 C CA . GLU A 1 261 ? -8.243 -4.440 3.394 1.00 83.31 261 GLU A CA 1
ATOM 2071 C C . GLU A 1 261 ? -6.815 -4.641 2.853 1.00 83.31 261 GLU A C 1
ATOM 2073 O O . GLU A 1 261 ? -6.467 -5.742 2.432 1.00 83.31 261 GLU A O 1
ATOM 2078 N N . ARG A 1 262 ? -5.968 -3.599 2.867 1.00 84.25 262 ARG A N 1
ATOM 2079 C CA . ARG A 1 262 ? -4.629 -3.586 2.249 1.00 84.25 262 ARG A CA 1
ATOM 2080 C C . ARG A 1 262 ? -3.527 -4.153 3.143 1.00 84.25 262 ARG A C 1
ATOM 2082 O O . ARG A 1 262 ? -2.527 -3.483 3.388 1.00 84.25 262 ARG A O 1
ATOM 2089 N N . TYR A 1 263 ? -3.711 -5.372 3.632 1.00 87.56 263 TYR A N 1
ATOM 2090 C CA . TYR A 1 263 ? -2.661 -6.090 4.358 1.00 87.56 263 TYR A CA 1
ATOM 2091 C C . TYR A 1 263 ? -1.610 -6.647 3.398 1.00 87.56 263 TYR A C 1
ATOM 2093 O O . TYR A 1 263 ? -1.925 -6.977 2.250 1.00 87.56 263 TYR A O 1
ATOM 2101 N N . ARG A 1 264 ? -0.362 -6.762 3.869 1.00 87.50 264 ARG A N 1
ATOM 2102 C CA . ARG A 1 264 ? 0.686 -7.438 3.105 1.00 87.50 264 ARG A CA 1
ATOM 2103 C C . ARG A 1 264 ? 0.349 -8.928 2.960 1.00 87.50 264 ARG A C 1
ATOM 2105 O O . ARG A 1 264 ? -0.185 -9.532 3.893 1.00 87.50 264 ARG A O 1
ATOM 2112 N N . PRO A 1 265 ? 0.656 -9.529 1.804 1.00 90.00 265 PRO A N 1
ATOM 2113 C CA . PRO A 1 265 ? 0.484 -10.959 1.609 1.00 90.00 265 PRO A CA 1
ATOM 2114 C C . PRO A 1 265 ? 1.457 -11.746 2.491 1.00 90.00 265 PRO A C 1
ATOM 2116 O O . PRO A 1 265 ? 2.569 -11.294 2.773 1.00 90.00 265 PRO A O 1
ATOM 2119 N N . THR A 1 266 ? 1.041 -12.936 2.925 1.00 92.44 266 THR A N 1
ATOM 2120 C CA . THR A 1 266 ? 1.763 -13.715 3.944 1.00 92.44 266 THR A CA 1
ATOM 2121 C C . THR A 1 266 ? 3.141 -14.163 3.492 1.00 92.44 266 THR A C 1
ATOM 2123 O O . THR A 1 266 ? 4.063 -14.127 4.301 1.00 92.44 266 THR A O 1
ATOM 2126 N N . TRP A 1 267 ? 3.313 -14.480 2.203 1.00 93.81 267 TRP A N 1
ATOM 2127 C CA . TRP A 1 267 ? 4.618 -14.830 1.636 1.00 93.81 267 TRP A CA 1
ATOM 2128 C C . TRP A 1 267 ? 5.668 -13.752 1.944 1.00 93.81 267 TRP A C 1
ATOM 2130 O O . TRP A 1 267 ? 6.797 -14.058 2.311 1.00 93.81 267 TRP A O 1
ATOM 2140 N N . SER A 1 268 ? 5.273 -12.479 1.871 1.00 94.62 268 SER A N 1
ATOM 2141 C CA . SER A 1 268 ? 6.171 -11.351 2.094 1.00 94.62 268 SER A CA 1
ATOM 2142 C C . SER A 1 268 ? 6.499 -11.175 3.578 1.00 94.62 268 SER A C 1
ATOM 2144 O O . SER A 1 268 ? 7.618 -10.815 3.922 1.00 94.62 268 SER A O 1
ATOM 2146 N N . LEU A 1 269 ? 5.554 -11.492 4.470 1.00 95.19 269 LEU A N 1
ATOM 2147 C CA . LEU A 1 269 ? 5.793 -11.501 5.916 1.00 95.19 269 LEU A CA 1
ATOM 2148 C C . LEU A 1 269 ? 6.744 -12.634 6.322 1.00 95.19 269 LEU A C 1
ATOM 2150 O O . LEU A 1 269 ? 7.623 -12.425 7.158 1.00 95.19 269 LEU A O 1
ATOM 2154 N N . VAL A 1 270 ? 6.592 -13.823 5.726 1.00 96.00 270 VAL A N 1
ATOM 2155 C CA . VAL A 1 270 ? 7.512 -14.953 5.936 1.00 96.00 270 VAL A CA 1
ATOM 2156 C C . VAL A 1 270 ? 8.902 -14.597 5.427 1.00 96.00 270 VAL A C 1
ATOM 2158 O O . VAL A 1 270 ? 9.859 -14.762 6.171 1.00 96.00 270 VAL A O 1
ATOM 2161 N N . HIS A 1 271 ? 9.004 -14.053 4.214 1.00 95.75 271 HIS A N 1
ATOM 2162 C CA . HIS A 1 271 ? 10.268 -13.609 3.634 1.00 95.75 271 HIS A CA 1
ATOM 2163 C C . HIS A 1 271 ? 11.007 -12.618 4.547 1.00 95.75 271 HIS A C 1
ATOM 2165 O O . HIS A 1 271 ? 12.133 -12.885 4.961 1.00 95.75 271 HIS A O 1
ATOM 2171 N N . ASP A 1 272 ? 10.358 -11.513 4.926 1.00 95.38 272 ASP A N 1
ATOM 2172 C CA . ASP A 1 272 ? 11.004 -10.448 5.702 1.00 95.38 272 ASP A CA 1
ATOM 2173 C C . ASP A 1 272 ? 11.396 -10.919 7.112 1.00 95.38 272 ASP A C 1
ATOM 2175 O O . ASP A 1 272 ? 12.467 -10.579 7.612 1.00 95.38 272 ASP A O 1
ATOM 2179 N N . SER A 1 273 ? 10.547 -11.726 7.757 1.00 95.56 273 SER A N 1
ATOM 2180 C CA . SER A 1 273 ? 10.837 -12.263 9.093 1.00 95.56 273 SER A CA 1
ATOM 2181 C C . SER A 1 273 ? 11.913 -13.352 9.076 1.00 95.56 273 SER A C 1
ATOM 2183 O O . SER A 1 273 ? 12.739 -13.385 9.987 1.00 95.56 273 SER A O 1
ATOM 2185 N N . ALA A 1 274 ? 11.952 -14.200 8.042 1.00 95.31 274 ALA A N 1
ATOM 2186 C CA . ALA A 1 274 ? 13.020 -15.175 7.836 1.00 95.31 274 ALA A CA 1
ATOM 2187 C C . ALA A 1 274 ? 14.356 -14.473 7.574 1.00 95.31 274 ALA A C 1
ATOM 2189 O O . ALA A 1 274 ? 15.346 -14.813 8.213 1.00 95.31 274 ALA A O 1
ATOM 2190 N N . ASN A 1 275 ? 14.371 -13.449 6.714 1.00 94.81 275 ASN A N 1
ATOM 2191 C CA . ASN A 1 275 ? 15.566 -12.651 6.435 1.00 94.81 275 ASN A CA 1
ATOM 2192 C C . ASN A 1 275 ? 16.093 -11.963 7.701 1.00 94.81 275 ASN A C 1
ATOM 2194 O O . ASN A 1 275 ? 17.281 -12.016 8.015 1.00 94.81 275 ASN A O 1
ATOM 2198 N N . HIS A 1 276 ? 15.192 -11.366 8.483 1.00 94.81 276 HIS A N 1
ATOM 2199 C CA . HIS A 1 276 ? 15.563 -10.761 9.753 1.00 94.81 276 HIS A CA 1
ATOM 2200 C C . HIS A 1 276 ? 16.117 -11.794 10.743 1.00 94.81 276 HIS A C 1
ATOM 2202 O O . HIS A 1 276 ? 17.137 -11.540 11.379 1.00 94.81 276 HIS A O 1
ATOM 2208 N N . TYR A 1 277 ? 15.511 -12.978 10.846 1.00 95.12 277 TYR A N 1
ATOM 2209 C CA . TYR A 1 277 ? 16.031 -14.032 11.712 1.00 95.12 277 TYR A CA 1
ATOM 2210 C C . TYR A 1 277 ? 17.404 -14.537 11.251 1.00 95.12 277 TYR A C 1
ATOM 2212 O O . TYR A 1 277 ? 18.300 -14.668 12.081 1.00 95.12 277 TYR A O 1
ATOM 2220 N N . LEU A 1 278 ? 17.599 -14.716 9.939 1.00 93.94 278 LEU A N 1
ATOM 2221 C CA . LEU A 1 278 ? 18.885 -15.077 9.329 1.00 93.94 278 LEU A CA 1
ATOM 2222 C C . LEU A 1 278 ? 20.001 -14.084 9.659 1.00 93.94 278 LEU A C 1
ATOM 2224 O O . LEU A 1 278 ? 21.137 -14.502 9.847 1.00 93.94 278 LEU A O 1
ATOM 2228 N N . SER A 1 279 ? 19.687 -12.794 9.814 1.00 92.81 279 SER A N 1
ATOM 2229 C CA . SER A 1 279 ? 20.685 -11.779 10.183 1.00 92.81 279 SER A CA 1
ATOM 2230 C C . SER A 1 279 ? 21.330 -11.992 11.564 1.00 92.81 279 SER A C 1
ATOM 2232 O O . SER A 1 279 ? 22.348 -11.372 11.866 1.00 92.81 279 SER A O 1
ATOM 2234 N N . HIS A 1 280 ? 20.758 -12.871 12.398 1.00 91.56 280 HIS A N 1
ATOM 2235 C CA . HIS A 1 280 ? 21.307 -13.265 13.699 1.00 91.56 280 HIS A CA 1
ATOM 2236 C C . HIS A 1 280 ? 22.194 -14.519 13.657 1.00 91.56 280 HIS A C 1
ATOM 2238 O O . HIS A 1 280 ? 22.668 -14.949 14.712 1.00 91.56 280 HIS A O 1
ATOM 2244 N N . PHE A 1 281 ? 22.380 -15.126 12.487 1.00 89.94 281 PHE A N 1
ATOM 2245 C CA . PHE A 1 281 ? 23.265 -16.268 12.290 1.00 89.94 281 PHE A CA 1
ATOM 2246 C C . PHE A 1 281 ? 24.559 -15.815 11.615 1.00 89.94 281 PHE A C 1
ATOM 2248 O O . PHE A 1 281 ? 24.566 -14.876 10.815 1.00 89.94 281 PHE A O 1
ATOM 2255 N N . ASP A 1 282 ? 25.656 -16.502 11.921 1.00 87.00 282 ASP A N 1
ATOM 2256 C CA . ASP A 1 282 ? 26.877 -16.345 11.140 1.00 87.00 282 ASP A CA 1
ATOM 2257 C C . ASP A 1 282 ? 26.669 -16.938 9.738 1.00 87.00 282 ASP A C 1
ATOM 2259 O O . ASP A 1 282 ? 25.878 -17.861 9.542 1.00 87.00 282 ASP A O 1
ATOM 2263 N N . ARG A 1 283 ? 27.395 -16.415 8.744 1.00 74.56 283 ARG A N 1
ATOM 2264 C CA . ARG A 1 283 ? 27.213 -16.761 7.321 1.00 74.56 283 ARG A CA 1
ATOM 2265 C C . ARG A 1 283 ? 27.299 -18.266 7.024 1.00 74.56 283 ARG A C 1
ATOM 2267 O O . ARG A 1 283 ? 26.664 -18.724 6.080 1.00 74.56 283 ARG A O 1
ATOM 2274 N N . ASP A 1 284 ? 28.074 -18.997 7.820 1.00 80.00 284 ASP A N 1
ATOM 2275 C CA . ASP A 1 284 ? 28.335 -20.429 7.651 1.00 80.00 284 ASP A CA 1
ATOM 2276 C C . ASP A 1 284 ? 27.644 -21.289 8.728 1.00 80.00 284 ASP A C 1
ATOM 2278 O O . ASP A 1 284 ? 28.017 -22.447 8.930 1.00 80.00 284 ASP A O 1
ATOM 2282 N N . ASP A 1 285 ? 26.664 -20.736 9.453 1.00 84.81 285 ASP A N 1
ATOM 2283 C CA . ASP A 1 285 ? 25.928 -21.475 10.477 1.00 84.81 285 ASP A CA 1
ATOM 2284 C C . ASP A 1 285 ? 24.886 -22.418 9.834 1.00 84.81 285 ASP A C 1
ATOM 2286 O O . ASP A 1 285 ? 23.896 -21.950 9.255 1.00 84.81 285 ASP A O 1
ATOM 2290 N N . PRO A 1 286 ? 25.046 -23.752 9.952 1.00 85.62 286 PRO A N 1
ATOM 2291 C CA . PRO A 1 286 ? 24.106 -24.714 9.381 1.00 85.62 286 PRO A CA 1
ATOM 2292 C C . PRO A 1 286 ? 22.704 -24.645 10.009 1.00 85.62 286 PRO A C 1
ATOM 2294 O O . PRO A 1 286 ? 21.754 -25.176 9.431 1.00 85.62 286 PRO A O 1
ATOM 2297 N N . GLU A 1 287 ? 22.534 -24.002 11.171 1.00 83.69 287 GLU A N 1
ATOM 2298 C CA . GLU A 1 287 ? 21.209 -23.745 11.748 1.00 83.69 287 GLU A CA 1
ATOM 2299 C C . GLU A 1 287 ? 20.372 -22.777 10.889 1.00 83.69 287 GLU A C 1
ATOM 2301 O O . GLU A 1 287 ? 19.140 -22.817 10.950 1.00 83.69 287 GLU A O 1
ATOM 2306 N N . GLY A 1 288 ? 21.019 -21.949 10.058 1.00 87.75 288 GLY A N 1
ATOM 2307 C CA . GLY A 1 288 ? 20.369 -21.014 9.138 1.00 87.75 288 GLY A CA 1
ATOM 2308 C C . GLY A 1 288 ? 19.820 -21.664 7.862 1.00 87.75 288 GLY A C 1
ATOM 2309 O O . GLY A 1 288 ? 18.863 -21.150 7.281 1.00 87.75 288 GLY A O 1
ATOM 2310 N N . ASP A 1 289 ? 20.340 -22.825 7.445 1.00 89.62 289 ASP A N 1
ATOM 2311 C CA . ASP A 1 289 ? 19.957 -23.490 6.186 1.00 89.62 289 ASP A CA 1
ATOM 2312 C C . ASP A 1 289 ? 18.439 -23.718 6.032 1.00 89.62 289 ASP A C 1
ATOM 2314 O O . ASP A 1 289 ? 17.890 -23.454 4.954 1.00 89.62 289 ASP A O 1
ATOM 2318 N N . PRO A 1 290 ? 17.705 -24.205 7.056 1.00 92.38 290 PRO A N 1
ATOM 2319 C CA . PRO A 1 290 ? 16.258 -24.365 6.955 1.00 92.38 290 PRO A CA 1
ATOM 2320 C C . PRO A 1 290 ? 15.530 -23.025 6.803 1.00 92.38 290 PRO A C 1
ATOM 2322 O O . PRO A 1 290 ? 14.537 -22.953 6.083 1.00 92.38 290 PRO A O 1
ATOM 2325 N N . VAL A 1 291 ? 16.026 -21.968 7.453 1.00 93.62 291 VAL A N 1
ATOM 2326 C CA . VAL A 1 291 ? 15.432 -20.626 7.397 1.00 93.62 291 VAL A CA 1
ATOM 2327 C C . VAL A 1 291 ? 15.663 -20.001 6.020 1.00 93.62 291 VAL A C 1
ATOM 2329 O O . VAL A 1 291 ? 14.727 -19.448 5.447 1.00 93.62 291 VAL A O 1
ATOM 2332 N N . GLN A 1 292 ? 16.854 -20.175 5.434 1.00 93.12 292 GLN A N 1
ATOM 2333 C CA . GLN A 1 292 ? 17.146 -19.748 4.061 1.00 93.12 292 GLN A CA 1
ATOM 2334 C C . GLN A 1 292 ? 16.240 -20.451 3.047 1.00 93.12 292 GLN A C 1
ATOM 2336 O O . GLN A 1 292 ? 15.676 -19.814 2.159 1.00 93.12 292 GLN A O 1
ATOM 2341 N N . ARG A 1 293 ? 16.026 -21.764 3.200 1.00 93.12 293 ARG A N 1
ATOM 2342 C CA . ARG A 1 293 ? 15.089 -22.500 2.334 1.00 93.12 293 ARG A CA 1
ATOM 2343 C C . ARG A 1 293 ? 13.665 -21.969 2.446 1.00 93.12 293 ARG A C 1
ATOM 2345 O O . ARG A 1 293 ? 12.969 -21.909 1.434 1.00 93.12 293 ARG A O 1
ATOM 2352 N N . ASP A 1 294 ? 13.226 -21.613 3.648 1.00 94.50 294 ASP A N 1
ATOM 2353 C CA . ASP A 1 294 ? 11.890 -21.062 3.866 1.00 94.50 294 ASP A CA 1
ATOM 2354 C C . ASP A 1 294 ? 11.749 -19.644 3.288 1.00 94.50 294 ASP A C 1
ATOM 2356 O O . ASP A 1 294 ? 10.713 -19.347 2.693 1.00 94.50 294 ASP A O 1
ATOM 2360 N N . LEU A 1 295 ? 12.797 -18.816 3.356 1.00 94.50 295 LEU A N 1
ATOM 2361 C CA . LEU A 1 295 ? 12.874 -17.518 2.674 1.00 94.50 295 LEU A CA 1
ATOM 2362 C C . LEU A 1 295 ? 12.713 -17.682 1.155 1.00 94.50 295 LEU A C 1
ATOM 2364 O O . LEU A 1 295 ? 11.828 -17.072 0.549 1.00 94.50 295 LEU A O 1
ATOM 2368 N N . ASP A 1 296 ? 13.500 -18.570 0.546 1.00 94.62 296 ASP A N 1
ATOM 2369 C CA . ASP A 1 296 ? 13.441 -18.838 -0.892 1.00 94.62 296 ASP A CA 1
ATOM 2370 C C . ASP A 1 296 ? 12.073 -19.409 -1.311 1.00 94.62 296 ASP A C 1
ATOM 2372 O O . ASP A 1 296 ? 11.506 -19.062 -2.352 1.00 94.62 296 ASP A O 1
ATOM 2376 N N . ASN A 1 297 ? 11.517 -20.318 -0.504 1.00 94.94 297 ASN A N 1
ATOM 2377 C CA . ASN A 1 297 ? 10.203 -20.903 -0.757 1.00 94.94 297 ASN A CA 1
ATOM 2378 C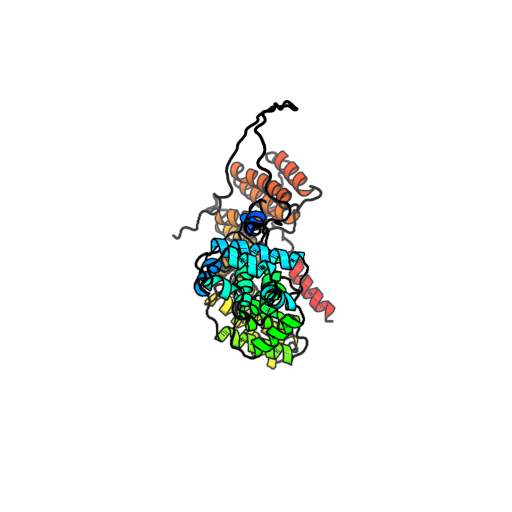 C . ASN A 1 297 ? 9.088 -19.866 -0.657 1.00 94.94 297 ASN A C 1
ATOM 2380 O O . ASN A 1 297 ? 8.163 -19.917 -1.468 1.00 94.94 297 ASN A O 1
ATOM 2384 N N . ALA A 1 298 ? 9.193 -18.904 0.261 1.00 95.50 298 ALA A N 1
ATOM 2385 C CA . ALA A 1 298 ? 8.240 -17.809 0.367 1.00 95.50 298 ALA A CA 1
ATOM 2386 C C . ALA A 1 298 ? 8.194 -16.979 -0.927 1.00 95.50 298 ALA A C 1
ATOM 2388 O O . ALA A 1 298 ? 7.109 -16.696 -1.430 1.00 95.50 298 ALA A O 1
ATOM 2389 N N . ILE A 1 299 ? 9.342 -16.679 -1.547 1.00 95.19 299 ILE A N 1
ATOM 2390 C CA . ILE A 1 299 ? 9.392 -15.995 -2.852 1.00 95.19 299 ILE A CA 1
ATOM 2391 C C . ILE A 1 299 ? 8.691 -16.835 -3.932 1.00 95.19 299 ILE A C 1
ATOM 2393 O O . ILE A 1 299 ? 7.823 -16.344 -4.666 1.00 95.19 299 ILE A O 1
ATOM 2397 N N . ARG A 1 300 ? 9.015 -18.134 -4.017 1.00 94.81 300 ARG A N 1
ATOM 2398 C CA . ARG A 1 300 ? 8.395 -19.047 -4.997 1.00 94.81 300 ARG A CA 1
ATOM 2399 C C . ARG A 1 300 ? 6.877 -19.146 -4.803 1.00 94.81 300 ARG A C 1
ATOM 2401 O O . ARG A 1 300 ? 6.143 -19.196 -5.795 1.00 94.81 300 ARG A O 1
ATOM 2408 N N . ASP A 1 301 ? 6.404 -19.147 -3.562 1.00 93.44 301 ASP A N 1
ATOM 2409 C CA . ASP A 1 301 ? 4.984 -19.146 -3.210 1.00 93.44 301 ASP A CA 1
ATOM 2410 C C . ASP A 1 301 ? 4.307 -17.809 -3.520 1.00 93.44 301 ASP A C 1
ATOM 2412 O O . ASP A 1 301 ? 3.182 -17.797 -4.028 1.00 93.44 301 ASP A O 1
ATOM 2416 N N . GLY A 1 302 ? 4.997 -16.687 -3.317 1.00 92.31 302 GLY A N 1
ATOM 2417 C CA . GLY A 1 302 ? 4.528 -15.367 -3.726 1.00 92.31 302 GLY A CA 1
ATOM 2418 C C . GLY A 1 302 ? 4.222 -15.301 -5.224 1.00 92.31 302 GLY A C 1
ATOM 2419 O O . GLY A 1 302 ? 3.172 -14.806 -5.636 1.00 92.31 302 GLY A O 1
ATOM 2420 N N . VAL A 1 303 ? 5.069 -15.909 -6.057 1.00 91.94 303 VAL A N 1
ATOM 2421 C CA . VAL A 1 303 ? 4.816 -16.016 -7.501 1.00 91.94 303 VAL A CA 1
ATOM 2422 C C . VAL A 1 303 ? 3.710 -17.026 -7.813 1.00 91.94 303 VAL A C 1
ATOM 2424 O O . VAL A 1 303 ? 2.772 -16.715 -8.547 1.00 91.94 303 VAL A O 1
ATOM 2427 N N . LYS A 1 304 ? 3.810 -18.257 -7.296 1.00 90.00 304 LYS A N 1
ATOM 2428 C CA . LYS A 1 304 ? 2.933 -19.366 -7.712 1.00 90.00 304 LYS A CA 1
ATOM 2429 C C . LYS A 1 304 ? 1.527 -19.278 -7.123 1.00 90.00 304 LYS A C 1
ATOM 2431 O O . LYS A 1 304 ? 0.556 -19.492 -7.849 1.00 90.00 304 LYS A O 1
ATOM 2436 N N . LYS A 1 305 ? 1.421 -19.005 -5.821 1.00 89.62 305 LYS A N 1
ATOM 2437 C CA . LYS A 1 305 ? 0.153 -18.968 -5.079 1.00 89.62 305 LYS A CA 1
ATOM 2438 C C . LYS A 1 305 ? -0.464 -17.576 -5.142 1.00 89.62 305 LYS A C 1
ATOM 2440 O O . LYS A 1 305 ? -1.621 -17.436 -5.528 1.00 89.62 305 LYS A O 1
ATOM 2445 N N . TRP A 1 306 ? 0.321 -16.550 -4.816 1.00 87.56 306 TRP A N 1
ATOM 2446 C CA . TRP A 1 306 ? -0.183 -15.179 -4.684 1.00 87.56 306 TRP A CA 1
ATOM 2447 C C . TRP A 1 306 ? -0.192 -14.393 -5.997 1.00 87.56 306 TRP A C 1
ATOM 2449 O O . TRP A 1 306 ? -0.928 -13.414 -6.104 1.00 87.56 306 TRP A O 1
ATOM 2459 N N . LYS A 1 307 ? 0.572 -14.838 -7.008 1.00 87.81 307 LYS A N 1
ATOM 2460 C CA . LYS A 1 307 ? 0.773 -14.124 -8.283 1.00 87.81 307 LYS A CA 1
ATOM 2461 C C . LYS A 1 307 ? 1.206 -12.675 -8.060 1.00 87.81 307 LYS A C 1
ATOM 2463 O O . LYS A 1 307 ? 0.789 -11.776 -8.788 1.00 87.81 307 LYS A O 1
ATOM 2468 N N . ASP A 1 308 ? 2.018 -12.468 -7.032 1.00 88.19 308 ASP A N 1
ATOM 2469 C CA . ASP A 1 308 ? 2.441 -11.151 -6.591 1.00 88.19 308 ASP A CA 1
ATOM 2470 C C . ASP A 1 308 ? 3.580 -10.626 -7.485 1.00 88.19 308 ASP A C 1
ATOM 2472 O O . ASP A 1 308 ? 4.614 -11.292 -7.613 1.00 88.19 308 ASP A O 1
ATOM 2476 N N . PRO A 1 309 ? 3.431 -9.442 -8.105 1.00 88.62 309 PRO A N 1
ATOM 2477 C CA . PRO A 1 309 ? 4.499 -8.817 -8.877 1.00 88.62 309 PRO A CA 1
ATOM 2478 C C . PRO A 1 309 ? 5.792 -8.551 -8.099 1.00 88.62 309 PRO A C 1
ATOM 2480 O O . PRO A 1 309 ? 6.871 -8.605 -8.691 1.00 88.62 309 PRO A O 1
ATOM 2483 N N . LYS A 1 310 ? 5.712 -8.286 -6.789 1.00 89.50 310 LYS A N 1
ATOM 2484 C CA . LYS A 1 310 ? 6.898 -8.099 -5.943 1.00 89.50 310 LYS A CA 1
ATOM 2485 C C . LYS A 1 310 ? 7.659 -9.405 -5.781 1.00 89.50 310 LYS A C 1
ATOM 2487 O O . LYS A 1 310 ? 8.865 -9.422 -5.971 1.00 89.50 310 LYS A O 1
ATOM 2492 N N . ALA A 1 311 ? 6.960 -10.517 -5.557 1.00 92.38 311 ALA A N 1
ATOM 2493 C CA . ALA A 1 311 ? 7.600 -11.831 -5.527 1.00 92.38 311 ALA A CA 1
ATOM 2494 C C . ALA A 1 311 ? 8.250 -12.182 -6.873 1.00 92.38 311 ALA A C 1
ATOM 2496 O O . ALA A 1 311 ? 9.286 -12.837 -6.908 1.00 92.38 311 ALA A O 1
ATOM 2497 N N . ALA A 1 312 ? 7.656 -11.742 -7.990 1.00 92.75 312 ALA A N 1
ATOM 2498 C CA . ALA A 1 312 ? 8.256 -11.927 -9.308 1.00 92.75 312 ALA A CA 1
ATOM 2499 C C . ALA A 1 312 ? 9.571 -11.149 -9.459 1.00 92.75 312 ALA A C 1
ATOM 2501 O O . ALA A 1 312 ? 10.501 -11.686 -10.053 1.00 92.75 312 ALA A O 1
ATOM 2502 N N . HIS A 1 313 ? 9.656 -9.932 -8.907 1.00 90.94 313 HIS A N 1
ATOM 2503 C CA . HIS A 1 313 ? 10.905 -9.170 -8.841 1.00 90.94 313 HIS A CA 1
ATOM 2504 C C . HIS A 1 313 ? 11.963 -9.910 -8.017 1.00 90.94 313 HIS A C 1
ATOM 2506 O O . HIS A 1 313 ? 13.027 -10.203 -8.549 1.00 90.94 313 HIS A O 1
ATOM 2512 N N . GLU A 1 314 ? 11.639 -10.307 -6.785 1.00 91.62 314 GLU A N 1
ATOM 2513 C CA . GLU A 1 314 ? 12.577 -11.039 -5.920 1.00 91.62 314 GLU A CA 1
ATOM 2514 C C . GLU A 1 314 ? 13.073 -12.338 -6.580 1.00 91.62 314 GLU A C 1
ATOM 2516 O O . GLU A 1 314 ? 14.266 -12.631 -6.593 1.00 91.62 314 GLU A O 1
ATOM 2521 N N . LEU A 1 315 ? 12.179 -13.096 -7.228 1.00 93.81 315 LEU A N 1
ATOM 2522 C CA . LEU A 1 315 ? 12.543 -14.343 -7.906 1.00 93.81 315 LEU A CA 1
ATOM 2523 C C . LEU A 1 315 ? 13.495 -14.127 -9.096 1.00 93.81 315 LEU A C 1
ATOM 2525 O O . LEU A 1 315 ? 14.268 -15.024 -9.425 1.00 93.81 315 LEU A O 1
ATOM 2529 N N . LEU A 1 316 ? 13.428 -12.971 -9.762 1.00 91.06 316 LEU A N 1
ATOM 2530 C CA . LEU A 1 316 ? 14.339 -12.619 -10.856 1.00 91.06 316 LEU A CA 1
ATOM 2531 C C . LEU A 1 316 ? 15.752 -12.286 -10.358 1.00 91.06 316 LEU A C 1
ATOM 2533 O O . LEU A 1 316 ? 16.700 -12.446 -11.124 1.00 91.06 316 LEU A O 1
ATOM 2537 N N . LEU A 1 317 ? 15.890 -11.849 -9.103 1.00 88.94 317 LEU A N 1
ATOM 2538 C CA . LEU A 1 317 ? 17.179 -11.555 -8.470 1.00 88.94 317 LEU A CA 1
ATOM 2539 C C . LEU A 1 317 ? 17.885 -12.821 -7.960 1.00 88.94 317 LEU A C 1
ATOM 2541 O O . LEU A 1 317 ? 19.104 -12.823 -7.795 1.00 88.94 317 LEU A O 1
ATOM 2545 N N . MET A 1 318 ? 17.141 -13.909 -7.735 1.00 89.50 318 MET A N 1
ATOM 2546 C CA . MET A 1 318 ? 17.694 -15.165 -7.227 1.00 89.50 318 MET A CA 1
ATOM 2547 C C . MET A 1 318 ? 18.624 -15.847 -8.254 1.00 89.50 318 MET A C 1
ATOM 2549 O O . MET A 1 318 ? 18.181 -16.203 -9.355 1.00 89.50 318 MET A O 1
ATOM 2553 N N . PRO A 1 319 ? 19.898 -16.114 -7.904 1.00 85.38 319 PRO A N 1
ATOM 2554 C CA . PRO A 1 319 ? 20.837 -16.773 -8.805 1.00 85.38 319 PRO A CA 1
ATOM 2555 C C . PRO A 1 319 ? 20.365 -18.170 -9.227 1.00 85.38 319 PRO A C 1
ATOM 2557 O O . PRO A 1 319 ? 20.011 -19.002 -8.395 1.00 85.38 319 PRO A O 1
ATOM 2560 N N . GLY A 1 320 ? 20.388 -18.451 -10.532 1.00 85.00 320 GLY A N 1
ATOM 2561 C CA . GLY A 1 320 ? 20.100 -19.784 -11.078 1.00 85.00 320 GLY A CA 1
ATOM 2562 C C . GLY A 1 320 ? 18.624 -20.212 -11.079 1.00 85.00 320 GLY A C 1
ATOM 2563 O O . GLY A 1 320 ? 18.314 -21.267 -11.628 1.00 85.00 320 GLY A O 1
ATOM 2564 N N . GLU A 1 321 ? 17.699 -19.412 -10.538 1.00 89.69 321 GLU A N 1
ATOM 2565 C CA . GLU A 1 321 ? 16.262 -19.745 -10.510 1.00 89.69 321 GLU A CA 1
ATOM 2566 C C . GLU A 1 321 ? 15.556 -19.537 -11.857 1.00 89.69 321 GLU A C 1
ATOM 2568 O O . GLU A 1 321 ? 14.591 -20.241 -12.191 1.00 89.69 321 GLU A O 1
ATOM 2573 N N . VAL A 1 322 ? 16.005 -18.544 -12.629 1.00 89.69 322 VAL A N 1
ATOM 2574 C CA . VAL A 1 322 ? 15.353 -18.120 -13.870 1.00 89.69 322 VAL A CA 1
ATOM 2575 C C . VAL A 1 322 ? 16.387 -17.936 -14.974 1.00 89.69 322 VAL A C 1
ATOM 2577 O O . VAL A 1 322 ? 17.207 -17.024 -14.940 1.00 89.69 322 VAL A O 1
ATOM 2580 N N . THR A 1 323 ? 16.310 -18.773 -16.006 1.00 89.19 323 THR A N 1
ATOM 2581 C CA . THR A 1 323 ? 17.094 -18.596 -17.235 1.00 89.19 323 THR A CA 1
ATOM 2582 C C . THR A 1 323 ? 16.625 -17.338 -17.967 1.00 89.19 323 THR A C 1
ATOM 2584 O O . THR A 1 323 ? 15.439 -17.243 -18.310 1.00 89.19 323 THR A O 1
ATOM 2587 N N . LYS A 1 324 ? 17.527 -16.380 -18.217 1.00 86.88 324 LYS A N 1
ATOM 2588 C CA . LYS A 1 324 ? 17.207 -15.127 -18.922 1.00 86.88 324 LYS A CA 1
ATOM 2589 C C . LYS A 1 324 ? 16.622 -15.407 -20.308 1.00 86.88 324 LYS A C 1
ATOM 2591 O O . LYS A 1 324 ? 16.938 -16.412 -20.936 1.00 86.88 324 LYS A O 1
ATOM 2596 N N . PHE A 1 325 ? 15.712 -14.543 -20.752 1.00 85.06 325 PHE A N 1
ATOM 2597 C CA . PHE A 1 325 ? 14.999 -14.638 -22.040 1.00 85.06 325 PHE A CA 1
ATOM 2598 C C . PHE A 1 325 ? 14.135 -15.889 -22.270 1.00 85.06 325 PHE A C 1
ATOM 2600 O O . PHE A 1 325 ? 13.510 -16.007 -23.325 1.00 85.06 325 PHE A O 1
ATOM 2607 N N . SER A 1 326 ? 14.026 -16.789 -21.289 1.00 90.06 326 SER A N 1
ATOM 2608 C CA . SER A 1 326 ? 13.035 -17.868 -21.302 1.00 90.06 326 SER A CA 1
ATOM 2609 C C . SER A 1 326 ? 11.604 -17.327 -21.184 1.00 90.06 326 SER A C 1
ATOM 2611 O O . SER A 1 326 ? 11.377 -16.217 -20.697 1.00 90.06 326 SER A O 1
ATOM 2613 N N . ASP A 1 327 ? 10.606 -18.142 -21.537 1.00 92.25 327 ASP A N 1
ATOM 2614 C CA . ASP A 1 327 ? 9.190 -17.785 -21.342 1.00 92.25 327 ASP A CA 1
ATOM 2615 C C . ASP A 1 327 ? 8.871 -17.460 -19.872 1.00 92.25 327 ASP A C 1
ATOM 2617 O O . ASP A 1 327 ? 8.073 -16.567 -19.578 1.00 92.25 327 ASP A O 1
ATOM 2621 N N . ARG A 1 328 ? 9.538 -18.146 -18.931 1.00 92.69 328 ARG A N 1
ATOM 2622 C CA . ARG A 1 328 ? 9.408 -17.870 -17.495 1.00 92.69 328 ARG A CA 1
ATOM 2623 C C . ARG A 1 328 ? 9.983 -16.501 -17.140 1.00 92.69 328 ARG A C 1
ATOM 2625 O O . ARG A 1 328 ? 9.323 -15.758 -16.421 1.00 92.69 328 ARG A O 1
ATOM 2632 N N . TRP A 1 329 ? 11.161 -16.154 -17.662 1.00 93.56 329 TRP A N 1
ATOM 2633 C CA . TRP A 1 329 ? 11.754 -14.826 -17.478 1.00 93.56 329 TRP A CA 1
ATOM 2634 C C . TRP A 1 329 ? 10.833 -13.728 -18.010 1.00 93.56 329 TRP A C 1
ATOM 2636 O O . TRP A 1 329 ? 10.506 -12.803 -17.274 1.00 93.56 329 TRP A O 1
ATOM 2646 N N . LEU A 1 330 ? 10.316 -13.880 -19.235 1.00 93.31 330 LEU A N 1
ATOM 2647 C CA . LEU A 1 330 ? 9.394 -12.911 -19.838 1.00 93.31 330 LEU A CA 1
ATOM 2648 C C . LEU A 1 330 ? 8.124 -12.723 -19.008 1.00 93.31 330 LEU A C 1
ATOM 2650 O O . LEU A 1 330 ? 7.690 -11.590 -18.796 1.00 93.31 330 LEU A O 1
ATOM 2654 N N . SER A 1 331 ? 7.541 -13.817 -18.514 1.00 94.25 331 SER A N 1
ATOM 2655 C CA . SER A 1 331 ? 6.352 -13.762 -17.664 1.00 94.25 331 SER A CA 1
ATOM 2656 C C . SER A 1 331 ? 6.613 -12.993 -16.367 1.00 94.25 331 SER A C 1
ATOM 2658 O O . SER A 1 331 ? 5.809 -12.140 -16.000 1.00 94.25 331 SER A O 1
ATOM 2660 N N . LEU A 1 332 ? 7.720 -13.278 -15.674 1.00 93.50 332 LEU A N 1
ATOM 2661 C CA . LEU A 1 332 ? 8.057 -12.633 -14.400 1.00 93.50 332 LEU A CA 1
ATOM 2662 C C . LEU A 1 332 ? 8.416 -11.157 -14.588 1.00 93.50 332 LEU A C 1
ATOM 2664 O O . LEU A 1 332 ? 7.917 -10.305 -13.853 1.00 93.50 332 LEU A O 1
ATOM 2668 N N . MET A 1 333 ? 9.208 -10.852 -15.618 1.00 93.19 333 MET A N 1
ATOM 2669 C CA . MET A 1 333 ? 9.553 -9.482 -15.993 1.00 93.19 333 MET A CA 1
ATOM 2670 C C . MET A 1 333 ? 8.297 -8.676 -16.299 1.00 93.19 333 MET A C 1
ATOM 2672 O O . MET A 1 333 ? 8.150 -7.567 -15.800 1.00 93.19 333 MET A O 1
ATOM 2676 N N . THR A 1 334 ? 7.357 -9.249 -17.059 1.00 93.25 334 THR A N 1
ATOM 2677 C CA . THR A 1 334 ? 6.084 -8.590 -17.386 1.00 93.25 334 THR A CA 1
ATOM 2678 C C . THR A 1 334 ? 5.259 -8.332 -16.131 1.00 93.25 334 THR A C 1
ATOM 2680 O O . THR A 1 334 ? 4.764 -7.224 -15.955 1.00 93.25 334 THR A O 1
ATOM 2683 N N . MET A 1 335 ? 5.135 -9.319 -15.235 1.00 91.31 335 MET A N 1
ATOM 2684 C CA . MET A 1 335 ? 4.418 -9.140 -13.968 1.00 91.31 335 MET A CA 1
ATOM 2685 C C . MET A 1 335 ? 5.001 -7.983 -13.157 1.00 91.31 335 MET A C 1
ATOM 2687 O O . MET A 1 335 ? 4.257 -7.107 -12.728 1.00 91.31 335 MET A O 1
ATOM 2691 N N . SER A 1 336 ? 6.321 -7.953 -12.984 1.00 90.12 336 SER A N 1
ATOM 2692 C CA . SER A 1 336 ? 6.986 -6.911 -12.203 1.00 90.12 336 SER A CA 1
ATOM 2693 C C . SER A 1 336 ? 6.963 -5.536 -12.892 1.00 90.12 336 SER A C 1
ATOM 2695 O O . SER A 1 336 ? 6.735 -4.519 -12.237 1.00 90.12 336 SER A O 1
ATOM 2697 N N . ALA A 1 337 ? 7.109 -5.484 -14.217 1.00 91.00 337 ALA A N 1
ATOM 2698 C CA . ALA A 1 337 ? 6.967 -4.260 -15.003 1.00 91.00 337 ALA A CA 1
ATOM 2699 C C . ALA A 1 337 ? 5.553 -3.663 -14.886 1.00 91.00 337 ALA A C 1
ATOM 2701 O O . ALA A 1 337 ? 5.402 -2.454 -14.726 1.00 91.00 337 ALA A O 1
ATOM 2702 N N . MET A 1 338 ? 4.512 -4.503 -14.881 1.00 86.88 338 MET A N 1
ATOM 2703 C CA . MET A 1 338 ? 3.122 -4.066 -14.697 1.00 86.88 338 MET A CA 1
ATOM 2704 C C . MET A 1 338 ? 2.833 -3.462 -13.313 1.00 86.88 338 MET A C 1
ATOM 2706 O O . MET A 1 338 ? 1.873 -2.704 -13.186 1.00 86.88 338 MET A O 1
ATOM 2710 N N . GLU A 1 339 ? 3.644 -3.766 -12.297 1.00 84.56 339 GLU A N 1
ATOM 2711 C CA . GLU A 1 339 ? 3.571 -3.131 -10.968 1.00 84.56 339 GLU A CA 1
ATOM 2712 C C . GLU A 1 339 ? 4.295 -1.775 -10.924 1.00 84.56 339 GLU A C 1
ATOM 2714 O O . GLU A 1 339 ? 4.211 -1.055 -9.932 1.00 84.56 339 GLU A O 1
ATOM 2719 N N . GLY A 1 340 ? 4.971 -1.391 -12.012 1.00 85.56 340 GLY A N 1
ATOM 2720 C CA . GLY A 1 340 ? 5.630 -0.094 -12.149 1.00 85.56 340 GLY A CA 1
ATOM 2721 C C . GLY A 1 340 ? 7.153 -0.132 -12.029 1.00 85.56 340 GLY A C 1
ATOM 2722 O O . GLY A 1 340 ? 7.757 0.919 -11.830 1.00 85.56 340 GLY A O 1
ATOM 2723 N N . SER A 1 341 ? 7.800 -1.298 -12.159 1.00 87.81 341 SER A N 1
ATOM 2724 C CA . SER A 1 341 ? 9.268 -1.354 -12.240 1.00 87.81 341 SER A CA 1
ATOM 2725 C C . SER A 1 341 ? 9.759 -0.776 -13.572 1.00 87.81 341 SER A C 1
ATOM 2727 O O . SER A 1 341 ? 9.669 -1.427 -14.619 1.00 87.81 341 SER A O 1
ATOM 2729 N N . ALA A 1 342 ? 10.292 0.450 -13.531 1.00 86.88 342 ALA A N 1
ATOM 2730 C CA . ALA A 1 342 ? 10.867 1.118 -14.698 1.00 86.88 342 ALA A CA 1
ATOM 2731 C C . ALA A 1 342 ? 12.057 0.328 -15.272 1.00 86.88 342 ALA A C 1
ATOM 2733 O O . ALA A 1 342 ? 12.142 0.152 -16.486 1.00 86.88 342 ALA A O 1
ATOM 2734 N N . GLU A 1 343 ? 12.910 -0.236 -14.411 1.00 87.19 343 GLU A N 1
ATOM 2735 C CA . GLU A 1 343 ? 14.027 -1.105 -14.808 1.00 87.19 343 GLU A CA 1
ATOM 2736 C C . GLU A 1 343 ? 13.547 -2.307 -15.630 1.00 87.19 343 GLU A C 1
ATOM 2738 O O . GLU A 1 343 ? 14.059 -2.586 -16.718 1.00 87.19 343 GLU A O 1
ATOM 2743 N N . HIS A 1 344 ? 12.533 -3.021 -15.139 1.00 90.88 344 HIS A N 1
ATOM 2744 C CA . HIS A 1 344 ? 12.023 -4.190 -15.845 1.00 90.88 344 HIS A CA 1
ATOM 2745 C C . HIS A 1 344 ? 11.302 -3.817 -17.143 1.00 90.88 344 HIS A C 1
ATOM 2747 O O . HIS A 1 344 ? 11.398 -4.565 -18.118 1.00 90.88 344 HIS A O 1
ATOM 2753 N N . CYS A 1 345 ? 10.660 -2.644 -17.198 1.00 91.88 345 CYS A N 1
ATOM 2754 C CA . CYS A 1 345 ? 10.136 -2.089 -18.446 1.00 91.88 345 CYS A CA 1
ATOM 2755 C C . CYS A 1 345 ? 11.261 -1.854 -19.467 1.00 91.88 345 CYS A C 1
ATOM 2757 O O . CYS A 1 345 ? 11.120 -2.269 -20.616 1.00 91.88 345 CYS A O 1
ATOM 2759 N N . VAL A 1 346 ? 12.399 -1.267 -19.062 1.00 89.81 346 VAL A N 1
ATOM 2760 C CA . VAL A 1 346 ? 13.565 -1.097 -19.952 1.00 89.81 346 VAL A CA 1
ATOM 2761 C C . VAL A 1 346 ? 14.039 -2.456 -20.458 1.00 89.81 346 VAL A C 1
ATOM 2763 O O . VAL A 1 346 ? 14.095 -2.662 -21.664 1.00 89.81 346 VAL A O 1
ATOM 2766 N N . ARG A 1 347 ? 14.326 -3.419 -19.574 1.00 88.88 347 ARG A N 1
ATOM 2767 C CA . ARG A 1 347 ? 14.830 -4.746 -19.982 1.00 88.88 347 ARG A CA 1
ATOM 2768 C C . ARG A 1 347 ? 13.868 -5.484 -20.931 1.00 88.88 347 ARG A C 1
ATOM 2770 O O . ARG A 1 347 ? 14.321 -6.099 -21.898 1.00 88.88 347 ARG A O 1
ATOM 2777 N N . LEU A 1 348 ? 12.552 -5.396 -20.705 1.00 91.75 348 LEU A N 1
ATOM 2778 C CA . LEU A 1 348 ? 11.539 -5.925 -21.632 1.00 91.75 348 LEU A CA 1
ATOM 2779 C C . LEU A 1 348 ? 11.556 -5.207 -22.980 1.00 91.75 348 LEU A C 1
ATOM 2781 O O . LEU A 1 348 ? 11.456 -5.867 -24.018 1.00 91.75 348 LEU A O 1
ATOM 2785 N N . ALA A 1 349 ? 11.706 -3.881 -22.976 1.00 91.62 349 ALA A N 1
ATOM 2786 C CA . ALA A 1 349 ? 11.867 -3.117 -24.200 1.00 91.62 349 ALA A CA 1
ATOM 2787 C C . ALA A 1 349 ? 13.067 -3.621 -25.000 1.00 91.62 349 ALA A C 1
ATOM 2789 O O . ALA A 1 349 ? 12.892 -3.980 -26.161 1.00 91.62 349 ALA A O 1
ATOM 2790 N N . LEU A 1 350 ? 14.249 -3.747 -24.386 1.00 87.62 350 LEU A N 1
ATOM 2791 C CA . LEU A 1 350 ? 15.463 -4.175 -25.098 1.00 87.62 350 LEU A CA 1
ATOM 2792 C C . LEU A 1 350 ? 15.285 -5.562 -25.726 1.00 87.62 350 LEU A C 1
ATOM 2794 O O . LEU A 1 350 ? 15.618 -5.761 -26.895 1.00 87.62 350 LEU A O 1
ATOM 2798 N N . TYR A 1 351 ? 14.691 -6.499 -24.978 1.00 87.88 351 TYR A N 1
ATOM 2799 C CA . TYR A 1 351 ? 14.384 -7.835 -25.485 1.00 87.88 351 TYR A CA 1
ATOM 2800 C C . TYR A 1 351 ? 13.499 -7.788 -26.738 1.00 87.88 351 TYR A C 1
ATOM 2802 O O . TYR A 1 351 ? 13.822 -8.400 -27.761 1.00 87.88 351 TYR A O 1
ATOM 2810 N N . HIS A 1 352 ? 12.379 -7.064 -26.675 1.00 89.75 352 HIS A N 1
ATOM 2811 C CA . HIS A 1 352 ? 11.435 -6.988 -27.787 1.00 89.75 352 HIS A CA 1
ATOM 2812 C C . HIS A 1 352 ? 12.003 -6.211 -28.976 1.00 89.75 352 HIS A C 1
ATOM 2814 O O . HIS A 1 352 ? 11.845 -6.645 -30.115 1.00 89.75 352 HIS A O 1
ATOM 2820 N N . LEU A 1 353 ? 12.716 -5.112 -28.725 1.00 88.38 353 LEU A N 1
ATOM 2821 C CA . LEU A 1 353 ? 13.359 -4.312 -29.763 1.00 88.38 353 LEU A CA 1
ATOM 2822 C C . LEU A 1 353 ? 14.396 -5.135 -30.543 1.00 88.38 353 LEU A C 1
ATOM 2824 O O . LEU A 1 353 ? 14.354 -5.150 -31.775 1.00 88.38 353 LEU A O 1
ATOM 2828 N N . GLY A 1 354 ? 15.253 -5.896 -29.854 1.00 83.56 354 GLY A N 1
ATOM 2829 C CA . GLY A 1 354 ? 16.199 -6.812 -30.498 1.00 83.56 354 GLY A CA 1
ATOM 2830 C C . GLY A 1 354 ? 15.497 -7.927 -31.282 1.00 83.56 354 GLY A C 1
ATOM 2831 O O . GLY A 1 354 ? 15.732 -8.117 -32.477 1.00 83.56 354 GLY A O 1
ATOM 2832 N N . LYS A 1 355 ? 14.549 -8.629 -30.647 1.00 84.69 355 LYS A N 1
ATOM 2833 C CA . LYS A 1 355 ? 13.796 -9.737 -31.264 1.00 84.69 355 LYS A CA 1
ATOM 2834 C C . LYS A 1 355 ? 13.039 -9.318 -32.530 1.00 84.69 355 LYS A C 1
ATOM 2836 O O . LYS A 1 355 ? 13.030 -10.043 -33.539 1.00 84.69 355 LYS A O 1
ATOM 2841 N N . ASP A 1 356 ? 12.409 -8.148 -32.485 1.00 85.94 356 ASP A N 1
ATOM 2842 C CA . ASP A 1 356 ? 11.560 -7.636 -33.558 1.00 85.94 356 ASP A CA 1
ATOM 2843 C C . ASP A 1 356 ? 12.344 -6.892 -34.648 1.00 85.94 356 ASP A C 1
ATOM 2845 O O . ASP A 1 356 ? 11.763 -6.579 -35.688 1.00 85.94 356 ASP A O 1
ATOM 2849 N N . GLY A 1 357 ? 13.665 -6.738 -34.482 1.00 82.44 357 GLY A N 1
ATOM 2850 C CA . GLY A 1 357 ? 14.581 -6.202 -35.492 1.00 82.44 357 GLY A CA 1
ATOM 2851 C C . GLY A 1 357 ? 14.682 -4.678 -35.511 1.00 82.44 357 GLY A C 1
ATOM 2852 O O . GLY A 1 357 ? 15.008 -4.112 -36.550 1.00 82.44 357 GLY A O 1
ATOM 2853 N N . TRP A 1 358 ? 14.379 -4.014 -34.394 1.00 85.06 358 TRP A N 1
ATOM 2854 C CA . TRP A 1 358 ? 14.571 -2.569 -34.246 1.00 85.06 358 TRP A CA 1
ATOM 2855 C C . TRP A 1 358 ? 16.042 -2.190 -34.066 1.00 85.06 358 TRP A C 1
ATOM 2857 O O . TRP A 1 358 ? 16.451 -1.125 -34.526 1.00 85.06 358 TRP A O 1
ATOM 2867 N N . LEU A 1 359 ? 16.819 -3.064 -33.425 1.00 81.06 359 LEU A N 1
ATOM 2868 C CA . LEU A 1 359 ? 18.213 -2.830 -33.051 1.00 81.06 359 LEU A CA 1
ATOM 2869 C C . LEU A 1 359 ? 19.155 -3.758 -33.815 1.00 81.06 359 LEU A C 1
ATOM 2871 O O . LEU A 1 359 ? 18.782 -4.874 -34.189 1.00 81.06 359 LEU A O 1
ATOM 2875 N N . ASN A 1 360 ? 20.388 -3.298 -34.002 1.00 74.00 360 ASN A N 1
ATOM 2876 C CA . ASN A 1 360 ? 21.493 -4.079 -34.558 1.00 74.00 360 ASN A CA 1
ATOM 2877 C C . ASN A 1 360 ? 22.221 -4.887 -33.483 1.00 74.00 360 ASN A C 1
ATOM 2879 O O . ASN A 1 360 ? 23.070 -5.712 -33.809 1.00 74.00 360 ASN A O 1
ATOM 2883 N N . HIS A 1 361 ? 21.894 -4.656 -32.213 1.00 75.62 361 HIS A N 1
ATOM 2884 C CA . HIS A 1 361 ? 22.453 -5.359 -31.070 1.00 75.62 361 HIS A CA 1
ATOM 2885 C C . HIS A 1 361 ? 21.348 -5.753 -30.087 1.00 75.62 361 HIS A C 1
ATOM 2887 O O . HIS A 1 361 ? 20.323 -5.082 -29.969 1.00 75.62 361 HIS A O 1
ATOM 2893 N N . HIS A 1 362 ? 21.558 -6.845 -29.363 1.00 75.31 362 HIS A N 1
ATOM 2894 C CA . HIS A 1 362 ? 20.701 -7.257 -28.254 1.00 75.31 362 HIS A CA 1
ATOM 2895 C C . HIS A 1 362 ? 21.539 -7.894 -27.146 1.00 75.31 362 HIS A C 1
ATOM 2897 O O . HIS A 1 362 ? 22.688 -8.266 -27.375 1.00 75.31 362 HIS A O 1
ATOM 2903 N N . LEU A 1 363 ? 20.955 -8.004 -25.955 1.00 75.62 363 LEU A N 1
ATOM 2904 C CA . LEU A 1 363 ? 21.559 -8.724 -24.839 1.00 75.62 363 LEU A CA 1
ATOM 2905 C C . LEU A 1 363 ? 21.329 -10.232 -25.007 1.00 75.62 363 LEU A C 1
ATOM 2907 O O . LEU A 1 363 ? 20.196 -10.656 -25.254 1.00 75.62 363 LEU A O 1
ATOM 2911 N N . ASP A 1 364 ? 22.392 -11.022 -24.872 1.00 76.56 364 ASP A N 1
ATOM 2912 C CA . ASP A 1 364 ? 22.315 -12.477 -24.733 1.00 76.56 364 ASP A CA 1
ATOM 2913 C C . ASP A 1 364 ? 22.020 -12.889 -23.284 1.00 76.56 364 ASP A C 1
ATOM 2915 O O . ASP A 1 364 ? 21.994 -12.055 -22.382 1.00 76.56 364 ASP A O 1
ATOM 2919 N N . GLU A 1 365 ? 21.828 -14.188 -23.040 1.00 75.75 365 GLU A N 1
ATOM 2920 C CA . GLU A 1 365 ? 21.523 -14.768 -21.719 1.00 75.75 365 GLU A CA 1
ATOM 2921 C C . GLU A 1 365 ? 22.529 -14.443 -20.598 1.00 75.75 365 GLU A C 1
ATOM 2923 O O . GLU A 1 365 ? 22.208 -14.622 -19.421 1.00 75.75 365 GLU A O 1
ATOM 2928 N N . ASN A 1 366 ? 23.707 -13.922 -20.943 1.00 77.56 366 ASN A N 1
ATOM 2929 C CA . ASN A 1 366 ? 24.750 -13.494 -20.018 1.00 77.56 366 ASN A CA 1
ATOM 2930 C C . ASN A 1 366 ? 24.809 -11.962 -19.864 1.00 77.56 366 ASN A C 1
ATOM 2932 O O . ASN A 1 366 ? 25.738 -11.453 -19.248 1.00 77.56 366 ASN A O 1
ATOM 2936 N N . ASP A 1 367 ? 23.811 -11.235 -20.377 1.00 72.75 367 ASP A N 1
ATOM 2937 C CA . ASP A 1 367 ? 23.786 -9.771 -20.509 1.00 72.75 367 ASP A CA 1
ATOM 2938 C C . ASP A 1 367 ? 24.960 -9.216 -21.347 1.00 72.75 367 ASP A C 1
ATOM 2940 O O . ASP A 1 367 ? 25.377 -8.070 -21.173 1.00 72.75 367 ASP A O 1
ATOM 2944 N N . HIS A 1 368 ? 25.482 -9.990 -22.303 1.00 76.38 368 HIS A N 1
ATOM 2945 C CA . HIS A 1 368 ? 26.458 -9.484 -23.266 1.00 76.38 368 HIS A CA 1
ATOM 2946 C C . HIS A 1 368 ? 25.777 -8.933 -24.515 1.00 76.38 368 HIS A C 1
ATOM 2948 O O . HIS A 1 368 ? 24.831 -9.513 -25.046 1.00 76.38 368 HIS A O 1
ATOM 2954 N N . TRP A 1 369 ? 26.307 -7.825 -25.029 1.00 73.25 369 TRP A N 1
ATOM 2955 C CA . TRP A 1 369 ? 25.874 -7.265 -26.303 1.00 73.25 369 TRP A CA 1
ATOM 2956 C C . TRP A 1 369 ? 26.332 -8.137 -27.469 1.00 73.25 369 TRP A C 1
ATOM 2958 O O . TRP A 1 369 ? 27.529 -8.326 -27.687 1.00 73.25 369 TRP A O 1
ATOM 2968 N N . VAL A 1 370 ? 25.373 -8.616 -28.259 1.00 77.62 370 VAL A N 1
ATOM 2969 C CA . VAL A 1 370 ? 25.621 -9.414 -29.460 1.00 77.62 370 VAL A CA 1
ATOM 2970 C C . VAL A 1 370 ? 25.006 -8.727 -30.670 1.00 77.62 370 VAL A C 1
ATOM 2972 O O . VAL A 1 370 ? 23.861 -8.274 -30.640 1.00 77.62 370 VAL A O 1
ATOM 2975 N N . THR A 1 371 ? 25.775 -8.652 -31.753 1.00 77.81 371 THR A N 1
ATOM 2976 C CA . THR A 1 371 ? 25.314 -8.117 -33.036 1.00 77.81 371 THR A CA 1
ATOM 2977 C C . THR A 1 371 ? 24.269 -9.040 -33.660 1.00 77.81 371 THR A C 1
ATOM 2979 O O . THR A 1 371 ? 24.478 -10.245 -33.785 1.00 77.81 371 THR A O 1
ATOM 2982 N N . SER A 1 372 ? 23.152 -8.466 -34.089 1.00 68.25 372 SER A N 1
ATOM 2983 C CA . SER A 1 372 ? 22.086 -9.123 -34.837 1.00 68.25 372 SER A CA 1
ATOM 2984 C C . SER A 1 372 ? 21.940 -8.496 -36.217 1.00 68.25 372 SER A C 1
ATOM 2986 O O . SER A 1 372 ? 22.005 -7.277 -36.367 1.00 68.25 372 SER A O 1
ATOM 2988 N N . GLU A 1 373 ? 21.696 -9.322 -37.234 1.00 62.28 373 GLU A N 1
ATOM 2989 C CA . GLU A 1 373 ? 21.399 -8.823 -38.577 1.00 62.28 373 GLU A CA 1
ATOM 2990 C C . GLU A 1 373 ? 20.109 -7.993 -38.557 1.00 62.28 373 GLU A C 1
ATOM 2992 O O . GLU A 1 373 ? 19.035 -8.477 -38.170 1.00 62.28 373 GLU A O 1
ATOM 2997 N N . ARG A 1 374 ? 20.222 -6.724 -38.967 1.00 58.44 374 ARG A N 1
ATOM 2998 C CA . ARG A 1 374 ? 19.086 -5.807 -39.055 1.00 58.44 374 ARG A CA 1
ATOM 2999 C C . ARG A 1 374 ? 18.084 -6.368 -40.057 1.00 58.44 374 ARG A C 1
ATOM 3001 O O . ARG A 1 374 ? 18.432 -6.672 -41.196 1.00 58.44 374 ARG A O 1
ATOM 3008 N N . LYS A 1 375 ? 16.827 -6.502 -39.642 1.00 62.47 375 LYS A N 1
ATOM 3009 C CA . LYS A 1 375 ? 15.742 -6.827 -40.574 1.00 62.47 375 LYS A CA 1
ATOM 3010 C C . LYS A 1 375 ? 15.374 -5.558 -41.334 1.00 62.47 375 LYS A C 1
ATOM 3012 O O . LYS A 1 375 ? 15.308 -4.494 -40.731 1.00 62.47 375 LYS A O 1
ATOM 3017 N N . ASP A 1 376 ? 15.043 -5.689 -42.619 1.00 57.91 376 ASP A N 1
ATOM 3018 C CA . ASP A 1 376 ? 14.672 -4.543 -43.466 1.00 57.91 376 ASP A CA 1
ATOM 3019 C C . ASP A 1 376 ? 13.483 -3.737 -42.917 1.00 57.91 376 ASP A C 1
ATOM 3021 O O . ASP A 1 376 ? 13.331 -2.563 -43.252 1.00 57.91 376 ASP A O 1
ATOM 3025 N N . LYS A 1 377 ? 12.625 -4.356 -42.084 1.00 67.44 377 LYS A N 1
ATOM 3026 C CA . LYS A 1 377 ? 11.547 -3.680 -41.347 1.00 67.44 377 LYS A CA 1
ATOM 3027 C C . LYS A 1 377 ? 11.303 -4.310 -39.969 1.00 67.44 377 LYS A C 1
ATOM 3029 O O . LYS A 1 377 ? 11.205 -5.543 -39.888 1.00 67.44 377 LYS A O 1
ATOM 3034 N N . PRO A 1 378 ? 11.122 -3.499 -38.912 1.00 76.38 378 PRO A N 1
ATOM 3035 C CA . PRO A 1 378 ? 10.731 -3.998 -37.603 1.00 76.38 378 PRO A CA 1
ATOM 3036 C C . PRO A 1 378 ? 9.327 -4.615 -37.630 1.00 76.38 378 PRO A C 1
ATOM 3038 O O . PRO A 1 378 ? 8.436 -4.164 -38.354 1.00 76.38 378 PRO A O 1
ATOM 3041 N N . LYS A 1 379 ? 9.121 -5.680 -36.846 1.00 74.31 379 LYS A N 1
ATOM 3042 C CA . LYS A 1 379 ? 7.892 -6.494 -36.907 1.00 74.31 379 LYS A CA 1
ATOM 3043 C C . LYS A 1 379 ? 6.754 -6.008 -36.004 1.00 74.31 379 LYS A C 1
ATOM 3045 O O . LYS A 1 379 ? 5.597 -6.287 -36.314 1.00 74.31 379 LYS A O 1
ATOM 3050 N N . ASN A 1 380 ? 7.059 -5.365 -34.875 1.00 85.56 380 ASN A N 1
ATOM 3051 C CA . ASN A 1 380 ? 6.082 -5.082 -33.817 1.00 85.56 380 ASN A CA 1
ATOM 3052 C C . ASN A 1 380 ? 6.520 -3.916 -32.913 1.00 85.56 380 ASN A C 1
ATOM 3054 O O . ASN A 1 380 ? 7.707 -3.722 -32.711 1.00 85.56 380 ASN A O 1
ATOM 3058 N N . TRP A 1 381 ? 5.573 -3.181 -32.333 1.00 90.19 381 TRP A N 1
ATOM 3059 C CA . TRP A 1 381 ? 5.790 -1.995 -31.495 1.00 90.19 381 TRP A CA 1
ATOM 3060 C C . TRP A 1 381 ? 5.912 -2.281 -29.993 1.00 90.19 381 TRP A C 1
ATOM 3062 O O . TRP A 1 381 ? 6.188 -1.361 -29.234 1.00 90.19 381 TRP A O 1
ATOM 3072 N N . ILE A 1 382 ? 5.763 -3.533 -29.545 1.00 91.56 382 ILE A N 1
ATOM 3073 C CA . ILE A 1 382 ? 5.805 -3.886 -28.109 1.00 91.56 382 ILE A CA 1
ATOM 3074 C C . ILE A 1 382 ? 7.055 -3.326 -27.409 1.00 91.56 382 ILE A C 1
ATOM 3076 O O . ILE A 1 382 ? 6.961 -2.801 -26.303 1.00 91.56 382 ILE A O 1
ATOM 3080 N N . GLY A 1 383 ? 8.226 -3.401 -28.049 1.00 91.00 383 GLY A N 1
ATOM 3081 C CA . GLY A 1 383 ? 9.459 -2.853 -27.478 1.00 91.00 383 GLY A CA 1
ATOM 3082 C C . GLY A 1 383 ? 9.448 -1.324 -27.328 1.00 91.00 383 GLY A C 1
ATOM 3083 O O . GLY A 1 383 ? 9.944 -0.806 -26.333 1.00 91.00 383 GLY A O 1
ATOM 3084 N N . ILE A 1 384 ? 8.825 -0.613 -28.273 1.00 92.19 384 ILE A N 1
ATOM 3085 C CA . ILE A 1 384 ? 8.629 0.847 -28.237 1.00 92.19 384 ILE A CA 1
ATOM 3086 C C . ILE A 1 384 ? 7.685 1.216 -27.084 1.00 92.19 384 ILE A C 1
ATOM 3088 O O . ILE A 1 384 ? 7.975 2.133 -26.321 1.00 92.19 384 ILE A O 1
ATOM 3092 N N . GLU A 1 385 ? 6.591 0.467 -26.905 1.00 93.00 385 GLU A N 1
ATOM 3093 C CA . GLU A 1 385 ? 5.623 0.696 -25.823 1.00 93.00 385 GLU A CA 1
ATOM 3094 C C . GLU A 1 385 ? 6.253 0.516 -24.433 1.00 93.00 385 GLU A C 1
ATOM 3096 O O . GLU A 1 385 ? 6.065 1.364 -23.559 1.00 93.00 385 GLU A O 1
ATOM 3101 N N . TRP A 1 386 ? 7.047 -0.542 -24.228 1.00 94.38 386 TRP A N 1
ATOM 3102 C CA . TRP A 1 386 ? 7.754 -0.759 -22.961 1.00 94.38 386 TRP A CA 1
ATOM 3103 C C . TRP A 1 386 ? 8.809 0.314 -22.671 1.00 94.38 386 TRP A C 1
ATOM 3105 O O . TRP A 1 386 ? 8.986 0.686 -21.512 1.00 94.38 386 TRP A O 1
ATOM 3115 N N . LEU A 1 387 ? 9.484 0.836 -23.702 1.00 91.69 387 LEU A N 1
ATOM 3116 C CA . LEU A 1 387 ? 10.471 1.907 -23.543 1.00 91.69 387 LEU A CA 1
ATOM 3117 C C . LEU A 1 387 ? 9.802 3.248 -23.211 1.00 91.69 387 LEU A C 1
ATOM 3119 O O . LEU A 1 387 ? 10.292 3.991 -22.367 1.00 91.69 387 LEU A O 1
ATOM 3123 N N . GLY A 1 388 ? 8.650 3.539 -23.818 1.00 92.19 388 GLY A N 1
ATOM 3124 C CA . GLY A 1 388 ? 7.837 4.691 -23.427 1.00 92.19 388 GLY A CA 1
ATOM 3125 C C . GLY A 1 388 ? 7.349 4.578 -21.981 1.00 92.19 388 GLY A C 1
ATOM 3126 O O . GLY A 1 388 ? 7.446 5.535 -21.215 1.00 92.19 388 GLY A O 1
ATOM 3127 N N . LEU A 1 389 ? 6.889 3.391 -21.570 1.00 92.62 389 LEU A N 1
ATOM 3128 C CA . LEU A 1 389 ? 6.442 3.159 -20.197 1.00 92.62 389 LEU A CA 1
ATOM 3129 C C . LEU A 1 389 ? 7.586 3.290 -19.181 1.00 92.62 389 LEU A C 1
ATOM 3131 O O . LEU A 1 389 ? 7.383 3.862 -18.113 1.00 92.62 389 LEU A O 1
ATOM 3135 N N . SER A 1 390 ? 8.789 2.808 -19.504 1.00 93.06 390 SER A N 1
ATOM 3136 C CA . SER A 1 390 ? 9.945 2.953 -18.613 1.00 93.06 390 SER A CA 1
ATOM 3137 C C . SER A 1 390 ? 10.401 4.403 -18.442 1.00 93.06 390 SER A C 1
ATOM 3139 O O . SER A 1 390 ? 10.897 4.759 -17.373 1.00 93.06 390 SER A O 1
ATOM 3141 N N . ALA A 1 391 ? 10.229 5.244 -19.466 1.00 90.81 391 ALA A N 1
ATOM 3142 C CA . ALA A 1 391 ? 10.466 6.681 -19.373 1.00 90.81 391 ALA A CA 1
ATOM 3143 C C . ALA A 1 391 ? 9.406 7.361 -18.491 1.00 90.81 391 ALA A C 1
ATOM 3145 O O . ALA A 1 391 ? 9.746 8.098 -17.568 1.00 90.81 391 ALA A O 1
ATOM 3146 N N . ALA A 1 392 ? 8.125 7.053 -18.716 1.00 90.56 392 ALA A N 1
ATOM 3147 C CA . ALA A 1 392 ? 7.016 7.633 -17.960 1.00 90.56 392 ALA A CA 1
ATOM 3148 C C . ALA A 1 392 ? 7.076 7.298 -16.459 1.00 90.56 392 ALA A C 1
ATOM 3150 O O . ALA A 1 392 ? 6.790 8.155 -15.621 1.00 90.56 392 ALA A O 1
ATOM 3151 N N . LEU A 1 393 ? 7.474 6.066 -16.120 1.00 89.62 393 LEU A N 1
ATOM 3152 C CA . LEU A 1 393 ? 7.608 5.588 -14.738 1.00 89.62 393 LEU A CA 1
ATOM 3153 C C . LEU A 1 393 ? 8.833 6.149 -13.996 1.00 89.62 393 LEU A C 1
ATOM 3155 O O . LEU A 1 393 ? 8.910 6.003 -12.775 1.00 89.62 393 LEU A O 1
ATOM 3159 N N . GLU A 1 394 ? 9.780 6.778 -14.695 1.00 88.81 394 GLU A N 1
ATOM 3160 C CA . GLU A 1 394 ? 10.987 7.338 -14.085 1.00 88.81 394 GLU A CA 1
ATOM 3161 C C . GLU A 1 394 ? 10.690 8.653 -13.364 1.00 88.81 394 GLU A C 1
ATOM 3163 O O . GLU A 1 394 ? 10.806 9.725 -13.940 1.00 88.81 394 GLU A O 1
ATOM 3168 N N . ASN A 1 395 ? 10.296 8.589 -12.097 1.00 85.25 395 ASN A N 1
ATOM 3169 C CA . ASN A 1 395 ? 9.853 9.774 -11.357 1.00 85.25 395 ASN A CA 1
ATOM 3170 C C . ASN A 1 395 ? 10.924 10.343 -10.414 1.00 85.25 395 ASN A C 1
ATOM 3172 O O . ASN A 1 395 ? 10.581 11.086 -9.498 1.00 85.25 395 ASN A O 1
ATOM 3176 N N . THR A 1 396 ? 12.192 9.940 -10.555 1.00 84.38 396 THR A N 1
ATOM 3177 C CA . THR A 1 396 ? 13.255 10.347 -9.617 1.00 84.38 396 THR A CA 1
ATOM 3178 C C . THR A 1 396 ? 14.418 11.074 -10.268 1.00 84.38 396 THR A C 1
ATOM 3180 O O . THR A 1 396 ? 15.062 11.888 -9.610 1.00 84.38 396 THR A O 1
ATOM 3183 N N . ASP A 1 397 ? 14.666 10.821 -11.551 1.00 87.12 397 ASP A N 1
ATOM 3184 C CA . ASP A 1 397 ? 15.810 11.369 -12.269 1.00 87.12 397 ASP A CA 1
ATOM 3185 C C . ASP A 1 397 ? 15.362 11.978 -13.609 1.00 87.12 397 ASP A C 1
ATOM 3187 O O . ASP A 1 397 ? 15.038 11.273 -14.571 1.00 87.12 397 ASP A O 1
ATOM 3191 N N . ALA A 1 398 ? 15.353 13.316 -13.665 1.00 87.19 398 ALA A N 1
ATOM 3192 C CA . ALA A 1 398 ? 15.006 14.094 -14.856 1.00 87.19 398 ALA A CA 1
ATOM 3193 C C . ALA A 1 398 ? 15.911 13.766 -16.054 1.00 87.19 398 ALA A C 1
ATOM 3195 O O . ALA A 1 398 ? 15.437 13.647 -17.189 1.00 87.19 398 ALA A O 1
ATOM 3196 N N . SER A 1 399 ? 17.206 13.555 -15.803 1.00 87.12 399 SER A N 1
ATOM 3197 C CA . SER A 1 399 ? 18.182 13.196 -16.830 1.00 87.12 399 SER A CA 1
ATOM 3198 C C . SER A 1 399 ? 17.870 11.833 -17.424 1.00 87.12 399 SER A C 1
ATOM 3200 O O . SER A 1 399 ? 17.907 11.640 -18.643 1.00 87.12 399 SER A O 1
ATOM 3202 N N . LEU A 1 400 ? 17.564 10.872 -16.558 1.00 86.50 400 LEU A N 1
ATOM 3203 C CA . LEU A 1 400 ? 17.284 9.509 -16.965 1.00 86.50 400 LEU A CA 1
ATOM 3204 C C . LEU A 1 400 ? 15.969 9.406 -17.743 1.00 86.50 400 LEU A C 1
ATOM 3206 O O . LEU A 1 400 ? 15.942 8.801 -18.819 1.00 86.50 400 LEU A O 1
ATOM 3210 N N . LYS A 1 401 ? 14.907 10.062 -17.258 1.00 90.25 401 LYS A N 1
ATOM 3211 C CA . LYS A 1 401 ? 13.628 10.188 -17.974 1.00 90.25 401 LYS A CA 1
ATOM 3212 C C . LYS A 1 401 ? 13.837 10.775 -19.371 1.00 90.25 401 LYS A C 1
ATOM 3214 O O . LYS A 1 401 ? 13.412 10.180 -20.364 1.00 90.25 401 LYS A O 1
ATOM 3219 N N . THR A 1 402 ? 14.544 11.903 -19.450 1.00 88.75 402 THR A N 1
ATOM 3220 C CA . THR A 1 402 ? 14.830 12.599 -20.713 1.00 88.75 402 THR A CA 1
ATOM 3221 C C . THR A 1 402 ? 15.581 11.702 -21.685 1.00 88.75 402 THR A C 1
ATOM 3223 O O . THR A 1 402 ? 15.181 11.570 -22.840 1.00 88.75 402 THR A O 1
ATOM 3226 N N . ARG A 1 403 ? 16.628 11.013 -21.216 1.00 86.00 403 ARG A N 1
ATOM 3227 C CA . ARG A 1 403 ? 17.397 10.070 -22.037 1.00 86.00 403 ARG A CA 1
ATOM 3228 C C . ARG A 1 403 ? 16.535 8.923 -22.563 1.00 86.00 403 ARG A C 1
ATOM 3230 O O . ARG A 1 403 ? 16.657 8.579 -23.735 1.00 86.00 403 ARG A O 1
ATOM 3237 N N . ARG A 1 404 ? 15.636 8.347 -21.758 1.00 88.69 404 ARG A N 1
ATOM 3238 C CA . ARG A 1 404 ? 14.741 7.264 -22.213 1.00 88.69 404 ARG A CA 1
ATOM 3239 C C . ARG A 1 404 ? 13.761 7.733 -23.296 1.00 88.69 404 ARG A C 1
ATOM 3241 O O . ARG A 1 404 ? 13.629 7.051 -24.312 1.00 88.69 404 ARG A O 1
ATOM 3248 N N . TYR A 1 405 ? 13.145 8.907 -23.141 1.00 91.44 405 TYR A N 1
ATOM 3249 C CA . TYR A 1 405 ? 12.295 9.488 -24.190 1.00 91.44 405 TYR A CA 1
ATOM 3250 C C . TYR A 1 405 ? 13.079 9.864 -25.452 1.00 91.44 405 TYR A C 1
ATOM 3252 O O . TYR A 1 405 ? 12.615 9.627 -26.567 1.00 91.44 405 TYR A O 1
ATOM 3260 N N . LEU A 1 406 ? 14.288 10.403 -25.294 1.00 87.38 406 LEU A N 1
ATOM 3261 C CA . LEU A 1 406 ? 15.146 10.756 -26.419 1.00 87.38 406 LEU A CA 1
ATOM 3262 C C . LEU A 1 406 ? 15.561 9.523 -27.225 1.00 87.38 406 LEU A C 1
ATOM 3264 O O . LEU A 1 406 ? 15.466 9.535 -28.449 1.00 87.38 406 LEU A O 1
ATOM 3268 N N . ARG A 1 407 ? 15.952 8.438 -26.545 1.00 85.44 407 ARG A N 1
ATOM 3269 C CA . ARG A 1 407 ? 16.271 7.143 -27.170 1.00 85.44 407 ARG A CA 1
ATOM 3270 C C . ARG A 1 407 ? 15.104 6.627 -28.004 1.00 85.44 407 ARG A C 1
ATOM 3272 O O . ARG A 1 407 ? 15.305 6.173 -29.126 1.00 85.44 407 ARG A O 1
ATOM 3279 N N . LEU A 1 408 ? 13.889 6.719 -27.469 1.00 90.38 408 LEU A N 1
ATOM 3280 C CA . LEU A 1 408 ? 12.666 6.323 -28.160 1.00 90.38 408 LEU A CA 1
ATOM 3281 C C . LEU A 1 408 ? 12.448 7.142 -29.438 1.00 90.38 408 LEU A C 1
ATOM 3283 O O . LEU A 1 408 ? 12.200 6.577 -30.504 1.00 90.38 408 LEU A O 1
ATOM 3287 N N . ALA A 1 409 ? 12.599 8.463 -29.343 1.00 89.94 409 ALA A N 1
ATOM 3288 C CA . ALA A 1 409 ? 12.469 9.365 -30.478 1.00 89.94 409 ALA A CA 1
ATOM 3289 C C . ALA A 1 409 ? 13.550 9.088 -31.542 1.00 89.94 409 ALA A C 1
ATOM 3291 O O . ALA A 1 409 ? 13.233 8.940 -32.723 1.00 89.94 409 ALA A O 1
ATOM 3292 N N . LEU A 1 410 ? 14.815 8.952 -31.135 1.00 87.19 410 LEU A N 1
ATOM 3293 C CA . LEU A 1 410 ? 15.939 8.633 -32.019 1.00 87.19 410 LEU A CA 1
ATOM 3294 C C . LEU A 1 410 ? 15.758 7.291 -32.726 1.00 87.19 410 LEU A C 1
ATOM 3296 O O . LEU A 1 410 ? 15.972 7.200 -33.932 1.00 87.19 410 LEU A O 1
ATOM 3300 N N . LEU A 1 411 ? 15.312 6.263 -32.003 1.00 88.12 411 LEU A N 1
ATOM 3301 C CA . LEU A 1 411 ? 15.055 4.951 -32.585 1.00 88.12 411 LEU A CA 1
ATOM 3302 C C . LEU A 1 411 ? 13.981 5.041 -33.673 1.00 88.12 411 LEU A C 1
ATOM 3304 O O . LEU A 1 411 ? 14.148 4.497 -34.757 1.00 88.12 411 LEU A O 1
ATOM 3308 N N . LEU A 1 412 ? 12.895 5.772 -33.431 1.00 89.81 412 LEU A N 1
ATOM 3309 C CA . LEU A 1 412 ? 11.853 5.971 -34.439 1.00 89.81 412 LEU A CA 1
ATOM 3310 C C . LEU A 1 412 ? 12.367 6.776 -35.647 1.00 89.81 412 LEU A C 1
ATOM 3312 O O . LEU A 1 412 ? 12.083 6.409 -36.789 1.00 89.81 412 LEU A O 1
ATOM 3316 N N . ARG A 1 413 ? 13.185 7.812 -35.417 1.00 87.00 413 ARG A N 1
ATOM 3317 C CA . ARG A 1 413 ? 13.836 8.608 -36.474 1.00 87.00 413 ARG A CA 1
ATOM 3318 C C . ARG A 1 413 ? 14.692 7.748 -37.401 1.00 87.00 413 ARG A C 1
ATOM 3320 O O . ARG A 1 413 ? 14.565 7.838 -38.618 1.00 87.00 413 ARG A O 1
ATOM 3327 N N . GLU A 1 414 ? 15.525 6.874 -36.843 1.00 84.75 414 GLU A N 1
ATOM 3328 C CA . GLU A 1 414 ? 16.411 5.983 -37.609 1.00 84.75 414 GLU A CA 1
ATOM 3329 C C . GLU A 1 414 ? 15.673 5.017 -38.536 1.00 84.75 414 GLU A C 1
ATOM 3331 O O . GLU A 1 414 ? 16.240 4.549 -39.524 1.00 84.75 414 GLU A O 1
ATOM 3336 N N . HIS A 1 415 ? 14.413 4.716 -38.220 1.00 85.19 415 HIS A N 1
ATOM 3337 C CA . HIS A 1 415 ? 13.534 3.875 -39.030 1.00 85.19 415 HIS A CA 1
ATOM 3338 C C . HIS A 1 415 ? 12.586 4.696 -39.928 1.00 85.19 415 HIS A C 1
ATOM 3340 O O . HIS A 1 415 ? 11.680 4.134 -40.542 1.00 85.19 415 HIS A O 1
ATOM 3346 N N . GLY A 1 416 ? 12.792 6.016 -40.036 1.00 86.50 416 GLY A N 1
ATOM 3347 C CA . GLY A 1 416 ? 12.000 6.920 -40.880 1.00 86.50 416 GLY A CA 1
ATOM 3348 C C . GLY A 1 416 ? 10.593 7.211 -40.345 1.00 86.50 416 GLY A C 1
ATOM 3349 O O . GLY A 1 416 ? 9.681 7.496 -41.123 1.00 86.50 416 GLY A O 1
ATOM 3350 N N . LEU A 1 417 ? 10.393 7.099 -39.028 1.00 88.81 417 LEU A N 1
ATOM 3351 C CA . LEU A 1 417 ? 9.110 7.275 -38.340 1.00 88.81 417 LEU A CA 1
ATOM 3352 C C . LEU A 1 417 ? 9.035 8.622 -37.597 1.00 88.81 417 LEU A C 1
ATOM 3354 O O . LEU A 1 417 ? 8.571 8.695 -36.461 1.00 88.81 417 LEU A O 1
ATOM 3358 N N . ASP A 1 418 ? 9.462 9.717 -38.232 1.00 87.50 418 ASP A N 1
ATOM 3359 C CA . ASP A 1 418 ? 9.542 11.052 -37.606 1.00 87.50 418 ASP A CA 1
ATOM 3360 C C . ASP A 1 418 ? 8.222 11.541 -36.996 1.00 87.50 418 ASP A C 1
ATOM 3362 O O . ASP A 1 418 ? 8.205 12.175 -35.940 1.00 87.50 418 ASP A O 1
ATOM 3366 N N . LYS A 1 419 ? 7.095 11.223 -37.647 1.00 88.81 419 LYS A N 1
ATOM 3367 C CA . LYS A 1 419 ? 5.755 11.605 -37.172 1.00 88.81 419 LYS A CA 1
ATOM 3368 C C . LYS A 1 419 ? 5.410 10.979 -35.824 1.00 88.81 419 LYS A C 1
ATOM 3370 O O . LYS A 1 419 ? 4.680 11.597 -35.055 1.00 88.81 419 LYS A O 1
ATOM 3375 N N . ASP A 1 420 ? 5.925 9.781 -35.568 1.00 89.62 420 ASP A N 1
ATOM 3376 C CA . ASP A 1 420 ? 5.729 9.062 -34.312 1.00 89.62 420 ASP A CA 1
ATOM 3377 C C . ASP A 1 420 ? 6.826 9.407 -33.296 1.00 89.62 420 ASP A C 1
ATOM 3379 O O . ASP A 1 420 ? 6.601 9.290 -32.097 1.00 89.62 420 ASP A O 1
ATOM 3383 N N . ALA A 1 421 ? 7.992 9.870 -33.756 1.00 88.38 421 ALA A N 1
ATOM 3384 C CA . ALA A 1 421 ? 9.129 10.242 -32.921 1.00 88.38 421 ALA A CA 1
ATOM 3385 C C . ALA A 1 421 ? 8.937 11.578 -32.181 1.00 88.38 421 ALA A C 1
ATOM 3387 O O . ALA A 1 421 ? 9.135 11.648 -30.970 1.00 88.38 421 ALA A O 1
ATOM 3388 N N . ILE A 1 422 ? 8.531 12.635 -32.894 1.00 88.81 422 ILE A N 1
ATOM 3389 C CA . ILE A 1 422 ? 8.418 14.001 -32.347 1.00 88.81 422 ILE A CA 1
ATOM 3390 C C . ILE A 1 422 ? 7.478 14.096 -31.131 1.00 88.81 422 ILE A C 1
ATOM 3392 O O . ILE A 1 422 ? 7.853 14.762 -30.163 1.00 88.81 422 ILE A O 1
ATOM 3396 N N . PRO A 1 423 ? 6.297 13.439 -31.112 1.00 92.62 423 PRO A N 1
ATOM 3397 C CA . PRO A 1 423 ? 5.413 13.475 -29.950 1.00 92.62 423 PRO A CA 1
ATOM 3398 C C . PRO A 1 423 ? 6.082 13.040 -28.642 1.00 92.62 423 PRO A C 1
ATOM 3400 O O . PRO A 1 423 ? 5.756 13.594 -27.599 1.00 92.62 423 PRO A O 1
ATOM 3403 N N . TRP A 1 424 ? 7.050 12.118 -28.682 1.00 91.88 424 TRP A N 1
ATOM 3404 C CA . TRP A 1 424 ? 7.763 11.676 -27.480 1.00 91.88 424 TRP A CA 1
ATOM 3405 C C . TRP A 1 424 ? 8.638 12.765 -26.862 1.00 91.88 424 TRP A C 1
ATOM 3407 O O . TRP A 1 424 ? 8.791 12.791 -25.645 1.00 91.88 424 TRP A O 1
ATOM 3417 N N . LEU A 1 425 ? 9.164 13.696 -27.665 1.00 90.69 425 LEU A N 1
ATOM 3418 C CA . LEU A 1 425 ? 9.875 14.867 -27.144 1.00 90.69 425 LEU A CA 1
ATOM 3419 C C . LEU A 1 425 ? 8.917 15.817 -26.420 1.00 90.69 425 LEU A C 1
ATOM 3421 O O . LEU A 1 425 ? 9.260 16.367 -25.379 1.00 90.69 425 LEU A O 1
ATOM 3425 N N . THR A 1 426 ? 7.699 15.986 -26.943 1.00 91.56 426 THR A N 1
ATOM 3426 C CA . THR A 1 426 ? 6.654 16.761 -26.257 1.00 91.56 426 THR A CA 1
ATOM 3427 C C . THR A 1 426 ? 6.249 16.088 -24.948 1.00 91.56 426 THR A C 1
ATOM 3429 O O . THR A 1 426 ? 6.259 16.741 -23.913 1.00 91.56 426 THR A O 1
ATOM 3432 N N . THR A 1 427 ? 5.993 14.776 -24.965 1.00 92.25 427 THR A N 1
ATOM 3433 C CA . THR A 1 427 ? 5.664 14.010 -23.753 1.00 92.25 427 THR A CA 1
ATOM 3434 C C . THR A 1 427 ? 6.767 14.085 -22.700 1.00 92.25 427 THR A C 1
ATOM 3436 O O . THR A 1 427 ? 6.461 14.224 -21.523 1.00 92.25 427 THR A O 1
ATOM 3439 N N . ALA A 1 428 ? 8.041 14.046 -23.103 1.00 91.00 428 ALA A N 1
ATOM 3440 C CA . ALA A 1 428 ? 9.158 14.198 -22.176 1.00 91.00 428 ALA A CA 1
ATOM 3441 C C . ALA A 1 428 ? 9.103 15.528 -21.416 1.00 91.00 428 ALA A C 1
ATOM 3443 O O . ALA A 1 428 ? 9.286 15.544 -20.202 1.00 91.00 428 ALA A O 1
ATOM 3444 N N . LYS A 1 429 ? 8.817 16.630 -22.118 1.00 92.94 429 LYS A N 1
ATOM 3445 C CA . LYS A 1 429 ? 8.683 17.954 -21.503 1.00 92.94 429 LYS A CA 1
ATOM 3446 C C . LYS A 1 429 ? 7.494 18.021 -20.554 1.00 92.94 429 LYS A C 1
ATOM 3448 O O . LYS A 1 429 ? 7.671 18.435 -19.413 1.00 92.94 429 LYS A O 1
ATOM 3453 N N . ASP A 1 430 ? 6.323 17.590 -21.021 1.00 91.94 430 ASP A N 1
ATOM 3454 C CA . ASP A 1 430 ? 5.092 17.611 -20.228 1.00 91.94 430 ASP A CA 1
ATOM 3455 C C . ASP A 1 430 ? 5.282 16.809 -18.930 1.00 91.94 430 ASP A C 1
ATOM 3457 O O . ASP A 1 430 ? 4.969 17.298 -17.849 1.00 91.94 430 ASP A O 1
ATOM 3461 N N . ASP A 1 431 ? 5.896 15.624 -19.008 1.00 91.19 431 ASP A N 1
ATOM 3462 C CA . ASP A 1 431 ? 6.200 14.800 -17.837 1.00 91.19 431 ASP A CA 1
ATOM 3463 C C . ASP A 1 431 ? 7.158 15.487 -16.848 1.00 91.19 431 ASP A C 1
ATOM 3465 O O . ASP A 1 431 ? 6.954 15.392 -15.638 1.00 91.19 431 ASP A O 1
ATOM 3469 N N . LEU A 1 432 ? 8.230 16.130 -17.332 1.00 91.31 432 LEU A N 1
ATOM 3470 C CA . LEU A 1 432 ? 9.197 16.824 -16.470 1.00 91.31 432 LEU A CA 1
ATOM 3471 C C . LEU A 1 432 ? 8.554 18.013 -15.748 1.00 91.31 432 LEU A C 1
ATOM 3473 O O . LEU A 1 432 ? 8.808 18.216 -14.556 1.00 91.31 432 LEU A O 1
ATOM 3477 N N . GLU A 1 433 ? 7.722 18.775 -16.462 1.00 89.62 433 GLU A N 1
ATOM 3478 C CA . GLU A 1 433 ? 7.019 19.945 -15.935 1.00 89.62 433 GLU A CA 1
ATOM 3479 C C . GLU A 1 433 ? 5.907 19.535 -14.953 1.00 89.62 433 GLU A C 1
ATOM 3481 O O . GLU A 1 433 ? 5.863 20.052 -13.834 1.00 89.62 433 GLU A O 1
ATOM 3486 N N . ASP A 1 434 ? 5.063 18.561 -15.310 1.00 88.25 434 ASP A N 1
ATOM 3487 C CA . ASP A 1 434 ? 3.951 18.085 -14.474 1.00 88.25 434 ASP A CA 1
ATOM 3488 C C . ASP A 1 434 ? 4.432 17.434 -13.170 1.00 88.25 434 ASP A C 1
ATOM 3490 O O . ASP A 1 434 ? 3.775 17.538 -12.128 1.00 88.25 434 ASP A O 1
ATOM 3494 N N . GLN A 1 435 ? 5.581 16.755 -13.212 1.00 86.25 435 GLN A N 1
ATOM 3495 C CA . GLN A 1 435 ? 6.166 16.086 -12.049 1.00 86.25 435 GLN A CA 1
ATOM 3496 C C . GLN A 1 435 ? 7.117 16.989 -11.255 1.00 86.25 435 GLN A C 1
ATOM 3498 O O . GLN A 1 435 ? 7.540 16.610 -10.162 1.00 86.25 435 GLN A O 1
ATOM 3503 N N . GLY A 1 436 ? 7.442 18.178 -11.773 1.00 86.31 436 GLY A N 1
ATOM 3504 C CA . GLY A 1 436 ? 8.358 19.120 -11.134 1.00 86.31 436 GLY A CA 1
ATOM 3505 C C . GLY A 1 436 ? 9.771 18.563 -10.936 1.00 86.31 436 GLY A C 1
ATOM 3506 O O . GLY A 1 436 ? 10.412 18.894 -9.940 1.00 86.31 436 GLY A O 1
ATOM 3507 N N . LEU A 1 437 ? 10.236 17.696 -11.845 1.00 86.81 437 LEU A N 1
ATOM 3508 C CA . LEU A 1 437 ? 11.543 17.030 -11.742 1.00 86.81 437 LEU A CA 1
ATOM 3509 C C . LEU A 1 437 ? 12.709 17.901 -12.217 1.00 86.81 437 LEU A C 1
ATOM 3511 O O . LEU A 1 437 ? 13.829 17.720 -11.752 1.00 86.81 437 LEU A O 1
ATOM 3515 N N . ASP A 1 438 ? 12.447 18.838 -13.127 1.00 87.81 438 ASP A N 1
ATOM 3516 C CA . ASP A 1 438 ? 13.454 19.675 -13.788 1.00 87.81 438 ASP A CA 1
ATOM 3517 C C . ASP A 1 438 ? 13.332 21.138 -13.331 1.00 87.81 438 ASP A C 1
ATOM 3519 O O . ASP A 1 438 ? 12.857 22.016 -14.052 1.00 87.81 438 ASP A O 1
ATOM 3523 N N . THR A 1 439 ? 13.667 21.400 -12.064 1.00 85.25 439 THR A N 1
ATOM 3524 C CA . THR A 1 439 ? 13.401 22.703 -11.423 1.00 85.25 439 THR A CA 1
ATOM 3525 C C . THR A 1 439 ? 14.190 23.873 -12.014 1.00 85.25 439 THR A C 1
ATOM 3527 O O . THR A 1 439 ? 13.735 25.015 -11.939 1.00 85.25 439 THR A O 1
ATOM 3530 N N . ASP A 1 440 ? 15.363 23.606 -12.580 1.00 89.31 440 ASP A N 1
ATOM 3531 C CA . ASP A 1 440 ? 16.242 24.565 -13.254 1.00 89.31 440 ASP A CA 1
ATOM 3532 C C . ASP A 1 440 ? 16.026 24.617 -14.774 1.00 89.31 440 ASP A C 1
ATOM 3534 O O . ASP A 1 440 ? 16.594 25.487 -15.432 1.00 89.31 440 ASP A O 1
ATOM 3538 N N . ARG A 1 441 ? 15.130 23.771 -15.302 1.00 88.69 441 ARG A N 1
ATOM 3539 C CA . ARG A 1 441 ? 14.753 23.668 -16.720 1.00 88.69 441 ARG A CA 1
ATOM 3540 C C . ARG A 1 441 ? 15.885 23.224 -17.649 1.00 88.69 441 ARG A C 1
ATOM 3542 O O . ARG A 1 441 ? 15.757 23.389 -18.863 1.00 88.69 441 ARG A O 1
ATOM 3549 N N . GLU A 1 442 ? 16.969 22.664 -17.112 1.00 90.62 442 GLU A N 1
ATOM 3550 C CA . GLU A 1 442 ? 18.121 22.223 -17.903 1.00 90.62 442 GLU A CA 1
ATOM 3551 C C . GLU A 1 442 ? 17.695 21.192 -18.960 1.00 90.62 442 GLU A C 1
ATOM 3553 O O . GLU A 1 442 ? 18.045 21.301 -20.140 1.00 90.62 442 GLU A O 1
ATOM 3558 N N . TRP A 1 443 ? 16.891 20.206 -18.559 1.00 89.94 443 TRP A N 1
ATOM 3559 C CA . TRP A 1 443 ? 16.493 19.098 -19.427 1.00 89.94 443 TRP A CA 1
ATOM 3560 C C . TRP A 1 443 ? 15.397 19.488 -20.417 1.00 89.94 443 TRP A C 1
ATOM 3562 O O . TRP A 1 443 ? 15.418 19.043 -21.566 1.00 89.94 443 TRP A O 1
ATOM 3572 N N . VAL A 1 444 ? 14.476 20.363 -20.017 1.00 90.50 444 VAL A N 1
ATOM 3573 C CA . VAL A 1 444 ? 13.479 20.961 -20.911 1.00 90.50 444 VAL A CA 1
ATOM 3574 C C . VAL A 1 444 ? 14.160 21.783 -22.009 1.00 90.50 444 VAL A C 1
ATOM 3576 O O . VAL A 1 444 ? 13.827 21.619 -23.185 1.00 90.50 444 VAL A O 1
ATOM 3579 N N . GLU A 1 445 ? 15.145 22.616 -21.660 1.00 90.00 445 GLU A N 1
ATOM 3580 C CA . GLU A 1 445 ? 15.930 23.384 -22.636 1.00 90.00 445 GLU A CA 1
ATOM 3581 C C . GLU A 1 445 ? 16.754 22.470 -23.552 1.00 90.00 445 GLU A C 1
ATOM 3583 O O . GLU A 1 445 ? 16.825 22.702 -24.763 1.00 90.00 445 GLU A O 1
ATOM 3588 N N . TYR A 1 446 ? 17.315 21.388 -23.005 1.00 87.38 446 TYR A N 1
ATOM 3589 C CA . TYR A 1 446 ? 18.018 20.371 -23.783 1.00 87.38 446 TYR A CA 1
ATOM 3590 C C . TYR A 1 446 ? 17.109 19.703 -24.829 1.00 87.38 446 TYR A C 1
ATOM 3592 O O . TYR A 1 446 ? 17.489 19.595 -25.999 1.00 87.38 446 TYR A O 1
ATOM 3600 N N . ILE A 1 447 ? 15.889 19.303 -24.445 1.00 89.31 447 ILE A N 1
ATOM 3601 C CA . ILE A 1 447 ? 14.896 18.726 -25.367 1.00 89.31 447 ILE A CA 1
ATOM 3602 C C . ILE A 1 447 ? 14.495 19.743 -26.441 1.00 89.31 447 ILE A C 1
ATOM 3604 O O . ILE A 1 447 ? 14.379 19.380 -27.613 1.00 89.31 447 ILE A O 1
ATOM 3608 N N . ASP A 1 448 ? 14.315 21.014 -26.075 1.00 88.38 448 ASP A N 1
ATOM 3609 C CA . ASP A 1 448 ? 13.966 22.071 -27.028 1.00 88.38 448 ASP A CA 1
ATOM 3610 C C . ASP A 1 448 ? 15.077 22.321 -28.049 1.00 88.38 448 ASP A C 1
ATOM 3612 O O . ASP A 1 448 ? 14.797 22.422 -29.247 1.00 88.38 448 ASP A O 1
ATOM 3616 N N . GLY A 1 449 ? 16.337 22.354 -27.607 1.00 85.56 449 GLY A N 1
ATOM 3617 C CA . GLY A 1 449 ? 17.486 22.414 -28.509 1.00 85.56 449 GLY A CA 1
ATOM 3618 C C . GLY A 1 449 ? 17.517 21.217 -29.461 1.00 85.56 449 GLY A C 1
ATOM 3619 O O . GLY A 1 449 ? 17.700 21.376 -30.668 1.00 85.56 449 GLY A O 1
ATOM 3620 N N . PHE A 1 450 ? 17.246 20.017 -28.947 1.00 83.69 450 PHE A N 1
ATOM 3621 C CA . PHE A 1 450 ? 17.189 18.806 -29.761 1.00 83.69 450 PHE A CA 1
ATOM 3622 C C . PHE A 1 450 ? 16.065 18.851 -30.811 1.00 83.69 450 PHE A C 1
ATOM 3624 O O . PHE A 1 450 ? 16.287 18.560 -31.987 1.00 83.69 450 PHE A O 1
ATOM 3631 N N . ALA A 1 451 ? 14.863 19.278 -30.417 1.00 86.50 451 ALA A N 1
ATOM 3632 C CA . ALA A 1 451 ? 13.712 19.401 -31.307 1.00 86.50 451 ALA A CA 1
ATOM 3633 C C . ALA A 1 451 ? 13.933 20.447 -32.414 1.00 86.50 451 ALA A C 1
ATOM 3635 O O . ALA A 1 451 ? 13.524 20.232 -33.557 1.00 86.50 451 ALA A O 1
ATOM 3636 N N . GLN A 1 452 ? 14.617 21.556 -32.110 1.00 87.19 452 GLN A N 1
ATOM 3637 C CA . GLN A 1 452 ? 14.961 22.591 -33.093 1.00 87.19 452 GLN A CA 1
ATOM 3638 C C . GLN A 1 452 ? 15.882 22.071 -34.204 1.00 87.19 452 GLN A C 1
ATOM 3640 O O . GLN A 1 452 ? 15.784 22.518 -35.349 1.00 87.19 452 GLN A O 1
ATOM 3645 N N . HIS A 1 453 ? 16.749 21.110 -33.886 1.00 85.06 453 HIS A N 1
ATOM 3646 C CA . HIS A 1 453 ? 17.713 20.534 -34.823 1.00 85.06 453 HIS A CA 1
ATOM 3647 C C . HIS A 1 453 ? 17.277 19.185 -35.417 1.00 85.06 453 HIS A C 1
ATOM 3649 O O . HIS A 1 453 ? 18.040 18.588 -36.170 1.00 85.06 453 HIS A O 1
ATOM 3655 N N . TRP A 1 454 ? 16.043 18.730 -35.167 1.00 84.94 454 TRP A N 1
ATOM 3656 C CA . TRP A 1 454 ? 15.549 17.386 -35.512 1.00 84.94 454 TRP A CA 1
ATOM 3657 C C . TRP A 1 454 ? 15.792 16.940 -36.968 1.00 84.94 454 TRP A C 1
ATOM 3659 O O . TRP A 1 454 ? 16.156 15.791 -37.240 1.00 84.94 454 TRP A O 1
ATOM 3669 N N . TYR A 1 455 ? 15.599 17.859 -37.917 1.00 84.06 455 TYR A N 1
ATOM 3670 C CA . TYR A 1 455 ? 15.749 17.612 -39.358 1.00 84.06 455 TYR A CA 1
ATOM 3671 C C . TYR A 1 455 ? 17.132 17.992 -39.906 1.00 84.06 455 TYR A C 1
ATOM 3673 O O . TYR A 1 455 ? 17.331 17.998 -41.118 1.00 84.06 455 TYR A O 1
ATOM 3681 N N . ASN A 1 456 ? 18.077 18.350 -39.036 1.00 83.44 456 ASN A N 1
ATOM 3682 C CA . ASN A 1 456 ? 19.429 18.714 -39.427 1.00 83.44 456 ASN A CA 1
ATOM 3683 C C . ASN A 1 456 ? 20.390 17.545 -39.168 1.00 83.44 456 ASN A C 1
ATOM 3685 O O . ASN A 1 456 ? 20.889 17.376 -38.057 1.00 83.44 456 ASN A O 1
ATOM 3689 N N . ASP A 1 457 ? 20.667 16.758 -40.208 1.00 74.62 457 ASP A N 1
ATOM 3690 C CA . ASP A 1 457 ? 21.540 15.578 -40.132 1.00 74.62 457 ASP A CA 1
ATOM 3691 C C . ASP A 1 457 ? 22.985 15.898 -39.713 1.00 74.62 457 ASP A C 1
ATOM 3693 O O . ASP A 1 457 ? 23.657 15.038 -39.148 1.00 74.62 457 ASP A O 1
ATOM 3697 N N . GLU A 1 458 ? 23.463 17.130 -39.925 1.00 69.94 458 GLU A N 1
ATOM 3698 C CA . GLU A 1 458 ? 24.797 17.555 -39.472 1.00 69.94 458 GLU A CA 1
ATOM 3699 C C . GLU A 1 458 ? 24.867 17.718 -37.946 1.00 69.94 458 GLU A C 1
ATOM 3701 O O . GLU A 1 458 ? 25.925 17.529 -37.348 1.00 69.94 458 GLU A O 1
ATOM 3706 N N . PHE A 1 459 ? 23.741 18.048 -37.308 1.00 66.75 459 PHE A N 1
ATOM 3707 C CA . PHE A 1 459 ? 23.626 18.186 -35.853 1.00 66.75 459 PHE A CA 1
ATOM 3708 C C . PHE A 1 459 ? 23.151 16.887 -35.192 1.00 66.75 459 PHE A C 1
ATOM 3710 O O . PHE A 1 459 ? 23.553 16.568 -34.073 1.00 66.75 459 PHE A O 1
ATOM 3717 N N . MET A 1 460 ? 22.335 16.107 -35.898 1.00 68.94 460 MET A N 1
ATOM 3718 C CA . MET A 1 460 ? 21.755 14.848 -35.436 1.00 68.94 460 MET A CA 1
ATOM 3719 C C . MET A 1 460 ? 22.685 13.662 -35.714 1.00 68.94 460 MET A C 1
ATOM 3721 O O . MET A 1 460 ? 22.317 12.698 -36.384 1.00 68.94 460 MET A O 1
ATOM 3725 N N . THR A 1 461 ? 23.907 13.748 -35.187 1.00 65.19 461 THR A N 1
ATOM 3726 C CA . THR A 1 461 ? 24.951 12.722 -35.344 1.00 65.19 461 THR A CA 1
ATOM 3727 C C . THR A 1 461 ? 24.782 11.533 -34.402 1.00 65.19 461 THR A C 1
ATOM 3729 O O . THR A 1 461 ? 25.361 10.479 -34.657 1.00 65.19 461 THR A O 1
ATOM 3732 N N . ARG A 1 462 ? 23.992 11.692 -33.330 1.00 64.56 462 ARG A N 1
ATOM 3733 C CA . ARG A 1 462 ? 23.729 10.639 -32.344 1.00 64.56 462 ARG A CA 1
ATOM 3734 C C . ARG A 1 462 ? 22.765 9.601 -32.890 1.00 64.56 462 ARG A C 1
ATOM 3736 O O . ARG A 1 462 ? 21.676 9.943 -33.357 1.00 64.56 462 ARG A O 1
ATOM 3743 N N . LYS A 1 463 ? 23.146 8.337 -32.757 1.00 62.44 463 LYS A N 1
ATOM 3744 C CA . LYS A 1 463 ? 22.257 7.201 -32.967 1.00 62.44 463 LYS A CA 1
ATOM 3745 C C . LYS A 1 463 ? 21.538 6.829 -31.684 1.00 62.44 463 LYS A C 1
ATOM 3747 O O . LYS A 1 463 ? 22.053 7.044 -30.591 1.00 62.44 463 LYS A O 1
ATOM 3752 N N . SER A 1 464 ? 20.376 6.200 -31.832 1.00 57.47 464 SER A N 1
ATOM 3753 C CA . SER A 1 464 ? 19.655 5.570 -30.734 1.00 57.47 464 SER A CA 1
ATOM 3754 C C . SER A 1 464 ? 20.600 4.669 -29.948 1.00 57.47 464 SER A C 1
ATOM 3756 O O . SER A 1 464 ? 20.615 4.797 -28.733 1.00 57.47 464 SER A O 1
ATOM 3758 N N . GLU A 1 465 ? 21.428 3.880 -30.658 1.00 62.19 465 GLU A N 1
ATOM 3759 C CA . GLU A 1 465 ? 22.476 2.953 -30.189 1.00 62.19 465 GLU A CA 1
ATOM 3760 C C . GLU A 1 465 ? 23.646 3.629 -29.447 1.00 62.19 465 GLU A C 1
ATOM 3762 O O . GLU A 1 465 ? 24.169 3.043 -28.500 1.00 62.19 465 GLU A O 1
ATOM 3767 N N . ASP A 1 466 ? 24.003 4.874 -29.784 1.00 57.41 466 ASP A N 1
ATOM 3768 C CA . ASP A 1 466 ? 25.088 5.609 -29.107 1.00 57.41 466 ASP A CA 1
ATOM 3769 C C . ASP A 1 466 ? 24.708 6.014 -27.670 1.00 57.41 466 ASP A C 1
ATOM 3771 O O . ASP A 1 466 ? 25.579 6.221 -26.829 1.00 57.41 466 ASP A O 1
ATOM 3775 N N . ASP A 1 467 ? 23.410 6.071 -27.358 1.00 53.53 467 ASP A N 1
ATOM 3776 C CA . ASP A 1 467 ? 22.887 6.346 -26.018 1.00 53.53 467 ASP A CA 1
ATOM 3777 C C . ASP A 1 467 ? 22.563 5.057 -25.225 1.00 53.53 467 ASP A C 1
ATOM 3779 O O . ASP A 1 467 ? 22.065 5.156 -24.100 1.00 53.53 467 ASP A O 1
ATOM 3783 N N . TRP A 1 468 ? 22.832 3.846 -25.751 1.00 54.53 468 TRP A N 1
ATOM 3784 C CA . TRP A 1 468 ? 22.600 2.565 -25.039 1.00 54.53 468 TRP A CA 1
ATOM 3785 C C . TRP A 1 468 ? 23.655 2.231 -23.992 1.00 54.53 468 TRP A C 1
ATOM 3787 O O . TRP A 1 468 ? 23.481 1.254 -23.260 1.00 54.53 468 TRP A O 1
ATOM 3797 N N . PHE A 1 469 ? 24.732 3.015 -23.896 1.00 45.44 469 PHE A N 1
ATOM 3798 C CA . PHE A 1 469 ? 25.778 2.775 -22.912 1.00 45.44 469 PHE A CA 1
ATOM 3799 C C . PHE A 1 469 ? 25.236 3.017 -21.510 1.00 45.44 469 PHE A C 1
ATOM 3801 O O . PHE A 1 469 ? 25.183 4.146 -21.034 1.00 45.44 469 PHE A O 1
ATOM 3808 N N . LEU A 1 470 ? 24.776 1.905 -20.931 1.00 44.34 470 LEU A N 1
ATOM 3809 C CA . LEU A 1 470 ? 24.636 1.601 -19.521 1.00 44.34 470 LEU A CA 1
ATOM 3810 C C . LEU A 1 470 ? 24.288 2.851 -18.705 1.00 44.34 470 LEU A C 1
ATOM 3812 O O . LEU A 1 470 ? 25.154 3.567 -18.210 1.00 44.34 470 LEU A O 1
ATOM 3816 N N . GLU A 1 471 ? 22.987 3.039 -18.454 1.00 48.88 471 GLU A N 1
ATOM 3817 C CA . GLU A 1 471 ? 22.625 3.420 -17.086 1.00 48.88 471 GLU A CA 1
ATOM 3818 C C . GLU A 1 471 ? 23.465 2.496 -16.185 1.00 48.88 471 GLU A C 1
ATOM 3820 O O . GLU A 1 471 ? 23.602 1.314 -16.517 1.00 48.88 471 GLU A O 1
ATOM 3825 N N . ASP A 1 472 ? 24.096 3.029 -15.143 1.00 44.34 472 ASP A N 1
ATOM 3826 C CA . ASP A 1 472 ? 24.979 2.325 -14.201 1.00 44.34 472 ASP A CA 1
ATOM 3827 C C . ASP A 1 472 ? 24.247 1.204 -13.411 1.00 44.34 472 ASP A C 1
ATOM 3829 O O . ASP A 1 472 ? 24.428 1.039 -12.206 1.00 44.34 472 ASP A O 1
ATOM 3833 N N . PHE A 1 473 ? 23.400 0.414 -14.076 1.00 44.59 473 PHE A N 1
ATOM 3834 C CA . PHE A 1 473 ? 22.618 -0.715 -13.594 1.00 44.59 473 PHE A CA 1
ATOM 3835 C C . PHE A 1 473 ? 23.486 -1.738 -12.860 1.00 44.59 473 PHE A C 1
ATOM 3837 O O . PHE A 1 473 ? 23.000 -2.405 -11.954 1.00 44.59 473 PHE A O 1
ATOM 3844 N N . GLU A 1 474 ? 24.775 -1.834 -13.199 1.00 40.44 474 GLU A N 1
ATOM 3845 C CA . GLU A 1 474 ? 25.725 -2.684 -12.478 1.00 40.44 474 GLU A CA 1
ATOM 3846 C C . GLU A 1 474 ? 26.752 -1.934 -11.633 1.00 40.44 474 GLU A C 1
ATOM 3848 O O . GLU A 1 474 ? 27.279 -2.532 -10.698 1.00 40.44 474 GLU A O 1
ATOM 3853 N N . ALA A 1 475 ? 27.057 -0.659 -11.904 1.00 37.28 475 ALA A N 1
ATOM 3854 C CA . ALA A 1 475 ? 28.031 0.047 -11.073 1.00 37.28 475 ALA A CA 1
ATOM 3855 C C . ALA A 1 475 ? 27.460 0.310 -9.675 1.00 37.28 475 ALA A C 1
ATOM 3857 O O . ALA A 1 475 ? 28.201 0.201 -8.709 1.00 37.28 475 ALA A O 1
ATOM 3858 N N . ARG A 1 476 ? 26.147 0.545 -9.530 1.00 38.53 476 ARG A N 1
ATOM 3859 C CA . ARG A 1 476 ? 25.528 0.644 -8.196 1.00 38.53 476 ARG A CA 1
ATOM 3860 C C . ARG A 1 476 ? 25.448 -0.702 -7.474 1.00 38.53 476 ARG A C 1
ATOM 3862 O O . ARG A 1 476 ? 25.900 -0.775 -6.345 1.00 38.53 476 ARG A O 1
ATOM 3869 N N . SER A 1 477 ? 25.016 -1.792 -8.118 1.00 37.22 477 SER A N 1
ATOM 3870 C CA . SER A 1 477 ? 24.931 -3.092 -7.418 1.00 37.22 477 SER A CA 1
ATOM 38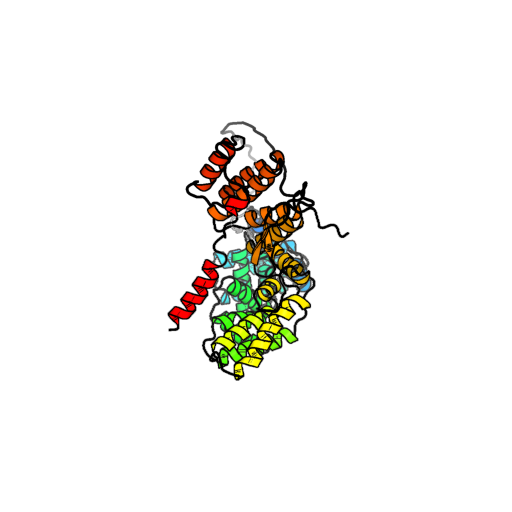71 C C . SER A 1 477 ? 26.301 -3.707 -7.095 1.00 37.22 477 SER A C 1
ATOM 3873 O O . SER A 1 477 ? 26.455 -4.339 -6.051 1.00 37.22 477 SER A O 1
ATOM 3875 N N . LYS A 1 478 ? 27.327 -3.482 -7.934 1.00 35.97 478 LYS A N 1
ATOM 3876 C CA . LYS A 1 478 ? 28.712 -3.868 -7.617 1.00 35.97 478 LYS A CA 1
ATOM 3877 C C . LYS A 1 478 ? 29.346 -2.943 -6.583 1.00 35.97 478 LYS A C 1
ATOM 3879 O O . LYS A 1 478 ? 30.067 -3.453 -5.735 1.00 35.97 478 LYS A O 1
ATOM 3884 N N . ASN A 1 479 ? 29.087 -1.634 -6.611 1.00 35.47 479 ASN A N 1
ATOM 3885 C CA . ASN A 1 479 ? 29.640 -0.725 -5.604 1.00 35.47 479 ASN A CA 1
ATOM 3886 C C . ASN A 1 479 ? 28.964 -0.892 -4.240 1.00 35.47 479 ASN A C 1
ATOM 3888 O O . ASN A 1 479 ? 29.677 -0.850 -3.250 1.00 35.47 479 ASN A O 1
ATOM 3892 N N . ASP A 1 480 ? 27.666 -1.198 -4.171 1.00 37.84 480 ASP A N 1
ATOM 3893 C CA . ASP A 1 480 ? 26.973 -1.476 -2.905 1.00 37.84 480 ASP A CA 1
ATOM 3894 C C . ASP A 1 480 ? 27.444 -2.814 -2.296 1.00 37.84 480 ASP A C 1
ATOM 3896 O O . ASP A 1 480 ? 27.713 -2.896 -1.099 1.00 37.84 480 ASP A O 1
ATOM 3900 N N . ALA A 1 481 ? 27.666 -3.847 -3.122 1.00 36.59 481 ALA A N 1
ATOM 3901 C CA . ALA A 1 481 ? 28.245 -5.119 -2.673 1.00 36.59 481 ALA A CA 1
ATOM 3902 C C . ALA A 1 481 ? 29.727 -4.996 -2.264 1.00 36.59 481 ALA A C 1
ATOM 3904 O O . ALA A 1 481 ? 30.199 -5.703 -1.369 1.00 36.59 481 ALA A O 1
ATOM 3905 N N . VAL A 1 482 ? 30.477 -4.097 -2.910 1.00 36.03 482 VAL A N 1
ATOM 3906 C CA . VAL A 1 482 ? 31.881 -3.817 -2.583 1.00 36.03 482 VAL A CA 1
ATOM 3907 C C . VAL A 1 482 ? 31.992 -2.916 -1.348 1.00 36.03 482 VAL A C 1
ATOM 3909 O O . VAL A 1 482 ? 32.835 -3.196 -0.498 1.00 36.03 482 VAL A O 1
ATOM 3912 N N . GLU A 1 483 ? 31.121 -1.923 -1.162 1.00 34.88 483 GLU A N 1
ATOM 3913 C CA . GLU A 1 483 ? 31.056 -1.099 0.053 1.00 34.88 483 GLU A CA 1
ATOM 3914 C C . GLU A 1 483 ? 30.589 -1.904 1.274 1.00 34.88 483 GLU A C 1
ATOM 3916 O O . GLU A 1 483 ? 31.189 -1.760 2.340 1.00 34.88 483 GLU A O 1
ATOM 3921 N N . GLU A 1 484 ? 29.636 -2.835 1.137 1.00 38.09 484 GLU A N 1
ATOM 3922 C CA . GLU A 1 484 ? 29.300 -3.779 2.218 1.00 38.09 484 GLU A CA 1
ATOM 3923 C C . GLU A 1 484 ? 30.460 -4.728 2.554 1.00 38.09 484 GLU A C 1
ATOM 3925 O O . GLU A 1 484 ? 30.651 -5.085 3.720 1.00 38.09 484 GLU A O 1
ATOM 3930 N N . SER A 1 485 ? 31.265 -5.122 1.561 1.00 37.81 485 SER A N 1
ATOM 3931 C CA . SER A 1 485 ? 32.449 -5.961 1.787 1.00 37.81 485 SER A CA 1
ATOM 3932 C C . SER A 1 485 ? 33.633 -5.193 2.391 1.00 37.81 485 SER A C 1
ATOM 3934 O O . SER A 1 485 ? 34.423 -5.774 3.129 1.00 37.81 485 SER A O 1
ATOM 3936 N N . LEU A 1 486 ? 33.735 -3.885 2.130 1.00 36.59 486 LEU A N 1
ATOM 3937 C CA . LEU A 1 486 ? 34.792 -3.008 2.645 1.00 36.59 486 LEU A CA 1
ATOM 3938 C C . LEU A 1 486 ? 34.452 -2.398 4.012 1.00 36.59 486 LEU A C 1
ATOM 3940 O O . LEU A 1 486 ? 35.364 -2.044 4.752 1.00 36.59 486 LEU A O 1
ATOM 3944 N N . GLN A 1 487 ? 33.170 -2.309 4.382 1.00 36.97 487 GLN A N 1
ATOM 3945 C CA . GLN A 1 487 ? 32.739 -1.929 5.736 1.00 36.97 487 GLN A CA 1
ATOM 3946 C C . GLN A 1 487 ? 32.712 -3.108 6.727 1.00 36.97 487 GLN A C 1
ATOM 3948 O O . GLN A 1 487 ? 32.617 -2.880 7.932 1.00 36.97 487 GLN A O 1
ATOM 3953 N N . LYS A 1 488 ? 32.819 -4.354 6.244 1.00 40.78 488 LYS A N 1
ATOM 3954 C CA . LYS A 1 488 ? 32.937 -5.580 7.062 1.00 40.78 488 LYS A CA 1
ATOM 3955 C C . LYS A 1 488 ? 34.355 -6.183 7.074 1.00 40.78 488 LYS A C 1
ATOM 3957 O O . LYS A 1 488 ? 34.509 -7.346 7.445 1.00 40.78 488 LYS A O 1
ATOM 3962 N N . GLY A 1 489 ? 35.362 -5.409 6.659 1.00 32.22 489 GLY A N 1
ATOM 3963 C CA . GLY A 1 489 ? 36.785 -5.762 6.742 1.00 32.22 489 GLY A CA 1
ATOM 3964 C C . GLY A 1 489 ? 37.400 -5.457 8.099 1.00 32.22 489 GLY A C 1
ATOM 3965 O O . GLY A 1 489 ? 37.205 -4.317 8.578 1.00 32.22 489 GLY A O 1
#

Secondary structure (DSSP, 8-state):
-------SSSS-----------------------------PPS-------S--HHHHHHSS--GGGG----HHHHHHHHHHT-S-HHHHHHHHHHHHHHHHHTT--HHHHHHHHHH-HHHHHHHHTTS-HHHHHHHT-TTTHHHHHHHHHHHHTSTTTHHHHHHHHHHHHHHHHHTT-HHHHHHHHHHHHHTT---HHHHHHHHHHHTTT--HHHHHHHHHHHHHH--SHHHHHHHHHHHHHHHTT----SS-GGGS-GGG-PPPHHHHHHHHHHHHHTTS-TT-TTSHHHHHHHHHHHHHHHHTS--HHHHHHHHHSTTTS-TTSHHHHHHHHHHHHTT-HHHHHHHHHHHHHHHTS-SEEE-TTS-EEE-PPPSS---SHHHHHHHHHHHT--S-HHHHHHHHHHHHHHHHHTT-HHHHHHHHHHHHHHHHHHT--TT-HHHHHHHHHHHTTT-TTT----GGGG-S--STTHHHHHHHHHHHHHT-

Radius of gyration: 32.01 Å; chains: 1; bounding box: 91×78×76 Å